Protein AF-A0A6A8LPA7-F1 (afdb_monomer)

Solvent-accessible surface area (backbone atoms only — not comparable to full-atom values): 32230 Å² total; per-residue (Å²): 80,95,86,76,49,40,46,76,46,79,46,80,43,61,45,55,68,59,54,69,60,46,51,53,50,51,52,52,53,44,60,78,30,60,93,77,35,51,67,45,72,35,35,43,42,76,61,54,73,90,45,49,66,61,49,42,66,39,40,70,58,31,59,72,68,26,73,67,84,50,68,65,60,49,49,61,58,64,76,45,69,47,37,69,53,97,94,36,37,36,34,62,19,84,38,72,69,53,36,50,52,38,64,77,66,39,45,66,42,40,42,55,38,43,32,34,63,13,43,71,92,69,68,77,44,72,46,64,50,65,71,63,59,52,56,54,52,48,56,50,47,53,54,48,51,53,53,50,50,56,52,46,53,56,46,53,59,52,46,56,65,50,50,72,64,55,78,80,68,88,78,87,86,77,87,88,86,76,78,50,69,42,70,62,87,77,61,89,85,56,75,67,50,60,58,63,76,64,84,67,75,38,85,67,48,32,37,56,29,39,25,76,39,74,48,78,45,80,41,98,85,77,40,43,36,37,40,33,38,30,29,62,85,70,34,73,42,44,38,36,37,71,42,89,48,73,66,47,49,51,46,56,69,69,60,58,62,79,40,33,35,39,37,33,22,28,34,39,76,35,83,88,80,71,42,68,28,32,47,44,65,19,38,34,55,46,90,75,86,71,92,75,64,85,60,56,85,93,63,49,68,63,54,77,78,36,62,25,46,68,16,77,96,75,36,81,53,52,50,49,58,53,44,49,52,36,39,77,49,57,22,64,36,40,31,41,26,18,64,74,45,67,82,53,52,69,55,35,51,54,34,19,66,76,53,73,26,45,72,41,89,51,60,38,72,88,82,81,84,73,55,68,70,26,46,40,60,73,43,97,41,55,59,78,82,43,42,35,31,17,37,33,64,40,49,66,58,92,42,46,91,84,38,44,63,37,32,46,14,28,29,30,32,46,83,84,38,81,77,47,78,45,78,46,45,18,32,70,86,64,86,70,53,73,65,35,28,71,73,52,70,55,50,61,81,65,19,60,87,40,47,46,60,66,58,52,51,53,52,48,54,63,70,45,59,96,25,36,38,34,23,76,56,24,68,58,49,50,46,36,51,34,45,50,26,52,78,66,76,39,81,56,86,73,58,30,33,36,26,48,40,50,43,46,47,70,78,42,70,90,56,95,63,74,50,69,73,50,47,26,59,75,72,73,48,80,84,70,71,92,74,47,44,51,47,53,10,44,44,49,44,55,48,48,50,56,48,50,56,60,35,45,77,72,70,39,54,34,48,55,44,51,53,77,59,51,46,76,82,82,118

pLDDT: mean 88.4, std 12.38, range [34.03, 98.62]

Organism: NCBI:txid1624

Structure (mmCIF, N/CA/C/O backbone):
data_AF-A0A6A8LPA7-F1
#
_entry.id   AF-A0A6A8LPA7-F1
#
loop_
_atom_site.group_PDB
_atom_site.id
_atom_site.type_symbol
_atom_site.label_atom_id
_atom_site.label_alt_id
_atom_site.label_comp_id
_atom_site.label_asym_id
_atom_site.label_entity_id
_atom_site.label_seq_id
_atom_site.pdbx_PDB_ins_code
_atom_site.Cartn_x
_atom_site.Cartn_y
_atom_site.Cartn_z
_atom_site.occupancy
_atom_site.B_iso_or_equiv
_atom_site.auth_seq_id
_atom_site.auth_comp_id
_atom_site.auth_asym_id
_atom_site.auth_atom_id
_atom_site.pdbx_PDB_model_num
ATOM 1 N N . HIS A 1 1 ? 46.302 -21.000 41.593 1.00 52.38 1 HIS A N 1
ATOM 2 C CA . HIS A 1 1 ? 46.732 -20.183 40.433 1.00 52.38 1 HIS A CA 1
ATOM 3 C C . HIS A 1 1 ? 47.490 -18.945 40.913 1.00 52.38 1 HIS A C 1
ATOM 5 O O . HIS A 1 1 ? 47.022 -18.303 41.848 1.00 52.38 1 HIS A O 1
ATOM 11 N N . VAL A 1 2 ? 48.657 -18.638 40.321 1.00 56.81 2 VAL A N 1
ATOM 12 C CA . VAL A 1 2 ? 49.569 -17.555 40.770 1.00 56.81 2 VAL A CA 1
ATOM 13 C C . VAL A 1 2 ? 48.945 -16.159 40.613 1.00 56.81 2 VAL A C 1
ATOM 15 O O . VAL A 1 2 ? 49.186 -15.298 41.451 1.00 56.81 2 VAL A O 1
ATOM 18 N N . GLU A 1 3 ? 48.064 -15.959 39.628 1.00 59.47 3 GLU A N 1
ATOM 19 C CA . GLU A 1 3 ? 47.365 -14.679 39.420 1.00 59.47 3 GLU A CA 1
ATOM 20 C C . GLU A 1 3 ? 46.072 -14.529 40.241 1.00 59.47 3 GLU A C 1
ATOM 22 O O . GLU A 1 3 ? 45.816 -13.456 40.776 1.00 59.47 3 GLU A O 1
ATOM 27 N N . SER A 1 4 ? 45.262 -15.585 40.407 1.00 65.06 4 SER A N 1
ATOM 28 C CA . SER A 1 4 ? 43.952 -15.466 41.078 1.00 65.06 4 SER A CA 1
ATOM 29 C C . SER A 1 4 ? 43.972 -15.698 42.595 1.00 65.06 4 SER A C 1
ATOM 31 O O . SER A 1 4 ? 42.959 -15.472 43.251 1.00 65.06 4 SER A O 1
ATOM 33 N N . LYS A 1 5 ? 45.095 -16.163 43.170 1.00 71.38 5 LYS A N 1
ATOM 34 C CA . LYS A 1 5 ? 45.229 -16.544 44.597 1.00 71.38 5 LYS A CA 1
ATOM 35 C C . LYS A 1 5 ? 44.134 -17.508 45.104 1.00 71.38 5 LYS A C 1
ATOM 37 O O . LYS A 1 5 ? 43.821 -17.522 46.294 1.00 71.38 5 LYS A O 1
ATOM 42 N N . VAL A 1 6 ? 43.581 -18.333 44.206 1.00 81.12 6 VAL A N 1
ATOM 43 C CA . VAL A 1 6 ? 42.638 -19.413 44.539 1.00 81.12 6 VAL A CA 1
ATOM 44 C C . VAL A 1 6 ? 43.307 -20.778 44.379 1.00 81.12 6 VAL A C 1
ATOM 46 O O . VAL A 1 6 ? 44.028 -21.017 43.397 1.00 81.12 6 VAL A O 1
ATOM 49 N N . TRP A 1 7 ? 43.088 -21.664 45.349 1.00 87.25 7 TRP A N 1
ATOM 50 C CA . TRP A 1 7 ? 43.444 -23.083 45.292 1.00 87.25 7 TRP A CA 1
ATOM 51 C C . TRP A 1 7 ? 42.178 -23.917 45.101 1.00 87.25 7 TRP A C 1
ATOM 53 O O . TRP A 1 7 ? 41.272 -23.857 45.925 1.00 87.25 7 TRP A O 1
ATOM 63 N N . ASN A 1 8 ? 42.134 -24.698 44.021 1.00 86.62 8 ASN A N 1
ATOM 64 C CA . ASN A 1 8 ? 41.003 -25.563 43.692 1.00 86.62 8 ASN A CA 1
ATOM 65 C C . ASN A 1 8 ? 41.344 -27.006 44.071 1.00 86.62 8 ASN A C 1
ATOM 67 O O . ASN A 1 8 ? 42.278 -27.589 43.517 1.00 86.62 8 ASN A O 1
ATOM 71 N N . PHE A 1 9 ? 40.594 -27.583 45.002 1.00 89.88 9 PHE A N 1
ATOM 72 C CA . PHE A 1 9 ? 40.745 -28.973 45.417 1.00 89.88 9 PHE A CA 1
ATOM 73 C C . PHE A 1 9 ? 39.790 -29.842 44.614 1.00 89.88 9 PHE A C 1
ATOM 75 O O . PHE A 1 9 ? 38.577 -29.675 44.702 1.00 89.88 9 PHE A O 1
ATOM 82 N N . HIS A 1 10 ? 40.343 -30.787 43.861 1.00 91.75 10 HIS A N 1
ATOM 83 C CA . HIS A 1 10 ? 39.577 -31.791 43.135 1.00 91.75 10 HIS A CA 1
ATOM 84 C C . HIS A 1 10 ? 39.658 -33.110 43.896 1.00 91.75 10 HIS A C 1
ATOM 86 O O . HIS A 1 10 ? 40.739 -33.684 44.024 1.00 91.75 10 HIS A O 1
ATOM 92 N N . LEU A 1 11 ? 38.530 -33.575 44.430 1.00 91.50 11 LEU A N 1
ATOM 93 C CA . LEU A 1 11 ? 38.466 -34.799 45.228 1.00 91.50 11 LEU A CA 1
ATOM 94 C C . LEU A 1 11 ? 37.533 -35.798 44.564 1.00 91.50 11 LEU A C 1
ATOM 96 O O . LEU A 1 11 ? 36.446 -35.433 44.124 1.00 91.50 11 LEU A O 1
ATOM 100 N N . GLN A 1 12 ? 37.944 -37.061 44.527 1.00 92.62 12 GLN A N 1
ATOM 101 C CA . GLN A 1 12 ? 37.118 -38.144 44.013 1.00 92.62 12 GLN A CA 1
ATOM 102 C C . GLN A 1 12 ? 36.563 -38.977 45.170 1.00 92.62 12 GLN A C 1
ATOM 104 O O . GLN A 1 12 ? 37.321 -39.461 46.008 1.00 92.62 12 GLN A O 1
ATOM 109 N N . ILE A 1 13 ? 35.248 -39.150 45.196 1.00 92.38 13 ILE A N 1
ATOM 110 C CA . ILE A 1 13 ? 34.483 -39.855 46.229 1.00 92.38 13 ILE A CA 1
ATOM 111 C C . ILE A 1 13 ? 33.539 -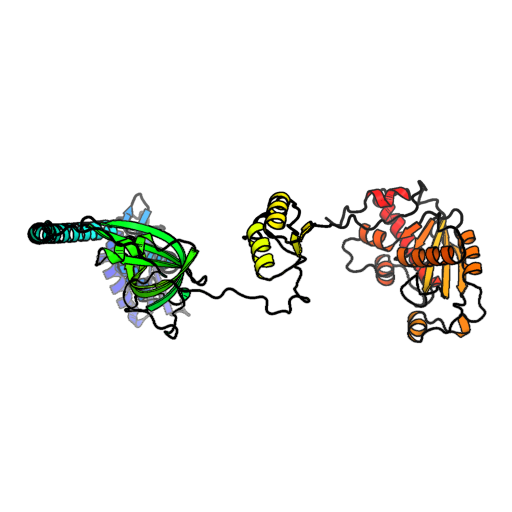40.876 45.579 1.00 92.38 13 ILE A C 1
ATOM 113 O O . ILE A 1 13 ? 33.325 -40.858 44.367 1.00 92.38 13 ILE A O 1
ATOM 117 N N . GLU A 1 14 ? 33.006 -41.814 46.360 1.00 89.69 14 GLU A N 1
ATOM 118 C CA . GLU A 1 14 ? 32.197 -42.910 45.806 1.00 89.69 14 GLU A CA 1
ATOM 119 C C . GLU A 1 14 ? 30.763 -42.461 45.458 1.00 89.69 14 GLU A C 1
ATOM 121 O O . GLU A 1 14 ? 30.317 -42.665 44.330 1.00 89.69 14 GLU A O 1
ATOM 126 N N . ASP A 1 15 ? 30.090 -41.765 46.379 1.00 89.81 15 ASP A N 1
ATOM 127 C CA . ASP A 1 15 ? 28.733 -41.208 46.243 1.00 89.81 15 ASP A CA 1
ATOM 128 C C . ASP A 1 15 ? 28.694 -39.782 46.833 1.00 89.81 15 ASP A C 1
ATOM 130 O O . ASP A 1 15 ? 29.635 -39.351 47.503 1.00 89.81 15 ASP A O 1
ATOM 134 N N . ILE A 1 16 ? 27.617 -39.040 46.571 1.00 92.31 16 ILE A N 1
ATOM 135 C CA . ILE A 1 16 ? 27.336 -37.710 47.121 1.00 92.31 16 ILE A CA 1
ATOM 136 C C . ILE A 1 16 ? 27.367 -37.790 48.655 1.00 92.31 16 ILE A C 1
ATOM 138 O O . ILE A 1 16 ? 26.616 -38.569 49.250 1.00 92.31 16 ILE A O 1
ATOM 142 N N . LEU A 1 17 ? 28.224 -36.979 49.286 1.00 91.75 17 LEU A N 1
ATOM 143 C CA . LEU A 1 17 ? 28.367 -36.941 50.744 1.00 91.75 17 LEU A CA 1
ATOM 144 C C . LEU A 1 17 ? 27.050 -36.517 51.421 1.00 91.75 17 LEU A C 1
ATOM 146 O O . LEU A 1 17 ? 26.307 -35.712 50.861 1.00 91.75 17 LEU A O 1
ATOM 150 N N . PRO A 1 18 ? 26.763 -36.990 52.646 1.00 92.94 18 PRO A N 1
ATOM 151 C CA . PRO A 1 18 ? 25.762 -36.352 53.494 1.00 92.94 18 PRO A CA 1
ATOM 152 C C . PRO A 1 18 ? 26.107 -34.872 53.699 1.00 92.94 18 PRO A C 1
ATOM 154 O O . PRO A 1 18 ? 27.283 -34.528 53.879 1.00 92.94 18 PRO A O 1
ATOM 157 N N . TYR A 1 19 ? 25.097 -34.001 53.681 1.00 93.69 19 TYR A N 1
ATOM 158 C CA . TYR A 1 19 ? 25.312 -32.554 53.692 1.00 93.69 19 TYR A CA 1
ATOM 159 C C . TYR A 1 19 ? 26.109 -32.089 54.914 1.00 93.69 19 TYR A C 1
ATOM 161 O O . TYR A 1 19 ? 27.005 -31.262 54.773 1.00 93.69 19 TYR A O 1
ATOM 169 N N . GLU A 1 20 ? 25.859 -32.650 56.097 1.00 91.81 20 GLU A N 1
ATOM 170 C CA . GLU A 1 20 ? 26.575 -32.293 57.325 1.00 91.81 20 GLU A CA 1
ATOM 171 C C . GLU A 1 20 ? 28.067 -32.611 57.218 1.00 91.81 20 GLU A C 1
ATOM 173 O O . GLU A 1 20 ? 28.905 -31.803 57.620 1.00 91.81 20 GLU A O 1
ATOM 178 N N . VAL A 1 21 ? 28.403 -33.763 56.630 1.00 93.25 21 VAL A N 1
ATOM 179 C CA . VAL A 1 21 ? 29.790 -34.204 56.426 1.00 93.25 21 VAL A CA 1
ATOM 180 C C . VAL A 1 21 ? 30.484 -33.291 55.422 1.00 93.25 21 VAL A C 1
ATOM 182 O O . VAL A 1 21 ? 31.592 -32.819 55.674 1.00 93.25 21 VAL A O 1
ATOM 185 N N . PHE A 1 22 ? 29.821 -32.996 54.303 1.00 94.19 22 PHE A N 1
ATOM 186 C CA . PHE A 1 22 ? 30.331 -32.051 53.317 1.00 94.19 22 PHE A CA 1
ATOM 187 C C . PHE A 1 22 ? 30.522 -30.655 53.900 1.00 94.19 22 PHE A C 1
ATOM 189 O O . PHE A 1 22 ? 31.566 -30.048 53.690 1.00 94.19 22 PHE A O 1
ATOM 196 N N . TYR A 1 23 ? 29.535 -30.141 54.629 1.00 92.50 23 TYR A N 1
ATOM 197 C CA . TYR A 1 23 ? 29.567 -28.790 55.165 1.00 92.50 23 TYR A CA 1
ATOM 198 C C . TYR A 1 23 ? 30.670 -28.641 56.214 1.00 92.50 23 TYR A C 1
ATOM 200 O O . TYR A 1 23 ? 31.432 -27.677 56.160 1.00 92.50 23 TYR A O 1
ATOM 208 N N . GLN A 1 24 ? 30.824 -29.626 57.106 1.00 93.25 24 GLN A N 1
ATOM 209 C CA . GLN A 1 24 ? 31.943 -29.672 58.047 1.00 93.25 24 GLN A CA 1
ATOM 210 C C . GLN A 1 24 ? 33.286 -29.736 57.317 1.00 93.25 24 GLN A C 1
ATOM 212 O O . GLN A 1 24 ? 34.183 -28.953 57.628 1.00 93.25 24 GLN A O 1
ATOM 217 N N . PHE A 1 25 ? 33.423 -30.614 56.319 1.00 92.94 25 PHE A N 1
ATOM 218 C CA . PHE A 1 25 ? 34.640 -30.712 55.516 1.00 92.94 25 PHE A CA 1
ATOM 219 C C . PHE A 1 25 ? 34.967 -29.389 54.815 1.00 92.94 25 PHE A C 1
ATOM 221 O O . PHE A 1 25 ? 36.088 -28.895 54.914 1.00 92.94 25 PHE A O 1
ATOM 228 N N . TYR A 1 26 ? 33.978 -28.779 54.162 1.00 91.56 26 TYR A N 1
ATOM 229 C CA . TYR A 1 26 ? 34.102 -27.499 53.476 1.00 91.56 26 TYR A CA 1
ATOM 230 C C . TYR A 1 26 ? 34.529 -26.388 54.437 1.00 91.56 26 TYR A C 1
ATOM 232 O O . TYR A 1 26 ? 35.473 -25.661 54.144 1.00 91.56 26 TYR A O 1
ATOM 240 N N . GLN A 1 27 ? 33.899 -26.275 55.609 1.00 91.94 27 GLN A N 1
ATOM 241 C CA . GLN A 1 27 ? 34.275 -25.279 56.614 1.00 91.94 27 GLN A CA 1
ATOM 242 C C . GLN A 1 27 ? 35.703 -25.478 57.129 1.00 91.94 27 GLN A C 1
ATOM 244 O O . GLN A 1 27 ? 36.460 -24.511 57.199 1.00 91.94 27 GLN A O 1
ATOM 249 N N . GLN A 1 28 ? 36.088 -26.712 57.464 1.00 93.25 28 GLN A N 1
ATOM 250 C CA . GLN A 1 28 ? 37.442 -27.010 57.940 1.00 93.25 28 GLN A CA 1
ATOM 251 C C . GLN A 1 28 ? 38.491 -26.743 56.858 1.00 93.25 28 GLN A C 1
ATOM 253 O O . GLN A 1 28 ? 39.545 -26.182 57.152 1.00 93.25 28 GLN A O 1
ATOM 258 N N . LEU A 1 29 ? 38.181 -27.061 55.600 1.00 90.19 29 LEU A N 1
ATOM 259 C CA . LEU A 1 29 ? 39.037 -26.758 54.458 1.00 90.19 29 LEU A CA 1
ATOM 260 C C . LEU A 1 29 ? 39.211 -25.241 54.277 1.00 90.19 29 LEU A C 1
ATOM 262 O O . LEU A 1 29 ? 40.332 -24.769 54.124 1.00 90.19 29 LEU A O 1
ATOM 266 N N . GLN A 1 30 ? 38.132 -24.458 54.353 1.00 89.44 30 GLN A N 1
ATOM 267 C CA . GLN A 1 30 ? 38.221 -22.994 54.282 1.00 89.44 30 GLN A CA 1
ATOM 268 C C . GLN A 1 30 ? 39.049 -22.416 55.439 1.00 89.44 30 GLN A C 1
ATOM 270 O O . GLN A 1 30 ? 39.872 -21.530 55.222 1.00 89.44 30 GLN A O 1
ATOM 275 N N . LEU A 1 31 ? 38.861 -22.920 56.664 1.00 90.06 31 LEU A N 1
ATOM 276 C CA . LEU A 1 31 ? 39.586 -22.454 57.849 1.00 90.06 31 LEU A CA 1
ATOM 277 C C . LEU A 1 31 ? 41.080 -22.782 57.787 1.00 90.06 31 LEU A C 1
ATOM 279 O O . LEU A 1 31 ? 41.895 -21.907 58.064 1.00 90.06 31 LEU A O 1
ATOM 283 N N . ALA A 1 32 ? 41.440 -24.004 57.388 1.00 91.06 32 ALA A N 1
ATOM 284 C CA . ALA A 1 32 ? 42.829 -24.460 57.336 1.00 91.06 32 ALA A CA 1
ATOM 285 C C . ALA A 1 32 ? 43.701 -23.636 56.375 1.00 91.06 32 ALA A C 1
ATOM 287 O O . ALA A 1 32 ? 44.902 -23.495 56.595 1.00 91.06 32 ALA A O 1
ATOM 288 N N . PHE A 1 33 ? 43.101 -23.078 55.321 1.00 87.19 33 PHE A N 1
ATOM 289 C CA . PHE A 1 33 ? 43.812 -22.335 54.281 1.00 87.19 33 PHE A CA 1
ATOM 290 C C . PHE A 1 33 ? 43.509 -20.831 54.274 1.00 87.19 33 PHE A C 1
ATOM 292 O O . PHE A 1 33 ? 44.057 -20.120 53.432 1.00 87.19 33 PHE A O 1
ATOM 299 N N . LYS A 1 34 ? 42.697 -20.327 55.217 1.00 85.69 34 LYS A N 1
ATOM 300 C CA . LYS A 1 34 ? 42.236 -18.928 55.276 1.00 85.69 34 LYS A CA 1
ATOM 301 C C . LYS A 1 34 ? 43.373 -17.904 55.182 1.00 85.69 34 LYS A C 1
ATOM 303 O O . LYS A 1 34 ? 43.222 -16.896 54.496 1.00 85.69 34 LYS A O 1
ATOM 308 N N . ASP A 1 35 ? 44.497 -18.178 55.842 1.00 85.25 35 ASP A N 1
ATOM 309 C CA . ASP A 1 35 ? 45.660 -17.280 55.892 1.00 85.25 35 ASP A CA 1
ATOM 310 C C . ASP A 1 35 ? 46.637 -17.484 54.715 1.00 85.25 35 ASP A C 1
ATOM 312 O O . ASP A 1 35 ? 47.615 -16.749 54.579 1.00 85.25 35 ASP A O 1
ATOM 316 N N . ILE A 1 36 ? 46.382 -18.477 53.854 1.00 83.38 36 ILE A N 1
ATOM 317 C CA . ILE A 1 36 ? 47.263 -18.890 52.752 1.00 83.38 36 ILE A CA 1
ATOM 318 C C . ILE A 1 36 ? 46.670 -18.476 51.402 1.00 83.38 36 ILE A C 1
ATOM 320 O O . ILE A 1 36 ? 47.322 -17.796 50.609 1.00 83.38 36 ILE A O 1
ATOM 324 N N . ALA A 1 37 ? 45.441 -18.905 51.113 1.00 83.69 37 ALA A N 1
ATOM 325 C CA . ALA A 1 37 ? 44.774 -18.672 49.837 1.00 83.69 37 ALA A CA 1
ATOM 326 C C . ALA A 1 37 ? 43.261 -18.853 49.976 1.00 83.69 37 ALA A C 1
ATOM 328 O O . ALA A 1 37 ? 42.781 -19.597 50.829 1.00 83.69 37 ALA A O 1
ATOM 329 N N . LYS A 1 38 ? 42.490 -18.236 49.074 1.00 83.31 38 LYS A N 1
ATOM 330 C CA . LYS A 1 38 ? 41.075 -18.589 48.945 1.00 83.31 38 LYS A CA 1
ATOM 331 C C . LYS A 1 38 ? 40.993 -20.022 48.426 1.00 83.31 38 LYS A C 1
ATOM 333 O O . LYS A 1 38 ? 41.668 -20.360 47.455 1.00 83.31 38 LYS A O 1
ATOM 338 N N . VAL A 1 39 ? 40.170 -20.854 49.048 1.00 87.44 39 VAL A N 1
ATOM 339 C CA . VAL A 1 39 ? 40.006 -22.242 48.623 1.00 87.44 39 VAL A CA 1
ATOM 340 C C . VAL A 1 39 ? 38.669 -22.432 47.934 1.00 87.44 39 VAL A C 1
ATOM 342 O O . VAL A 1 39 ? 37.664 -21.836 48.314 1.00 87.44 39 VAL A O 1
ATOM 345 N N . ASP A 1 40 ? 38.668 -23.268 46.911 1.00 85.69 40 ASP A N 1
ATOM 346 C CA . ASP A 1 40 ? 37.477 -23.762 46.251 1.00 85.69 40 ASP A CA 1
ATOM 347 C C . ASP A 1 40 ? 37.561 -25.284 46.121 1.00 85.69 40 ASP A C 1
ATOM 349 O O . ASP A 1 40 ? 38.649 -25.863 46.114 1.00 85.69 40 ASP A O 1
ATOM 353 N N . ILE A 1 41 ? 36.415 -25.945 46.039 1.00 89.69 41 ILE A N 1
ATOM 354 C CA . ILE A 1 41 ? 36.330 -27.404 46.022 1.00 89.69 41 ILE A CA 1
ATOM 355 C C . ILE A 1 41 ? 35.482 -27.873 44.849 1.00 89.69 41 ILE A C 1
ATOM 357 O O . ILE A 1 41 ? 34.431 -27.309 44.560 1.00 89.69 41 ILE A O 1
ATOM 361 N N . THR A 1 42 ? 35.940 -28.929 44.188 1.00 91.69 42 THR A N 1
ATOM 362 C CA . THR A 1 42 ? 35.170 -29.700 43.218 1.00 91.69 42 THR A CA 1
ATOM 363 C C . THR A 1 42 ? 35.204 -31.169 43.626 1.00 91.69 42 THR A C 1
ATOM 365 O O . THR A 1 42 ? 36.275 -31.758 43.782 1.00 91.69 42 THR A O 1
ATOM 368 N N . LEU A 1 43 ? 34.031 -31.761 43.825 1.00 92.62 43 LEU A N 1
ATOM 369 C CA . LEU A 1 43 ? 33.869 -33.174 44.145 1.00 92.62 43 LEU A CA 1
ATOM 370 C C . LEU A 1 43 ? 33.457 -33.938 42.886 1.00 92.62 43 LEU A C 1
ATOM 372 O O . LEU A 1 43 ? 32.533 -33.543 42.182 1.00 92.62 43 LEU A O 1
ATOM 376 N N . HIS A 1 44 ? 34.119 -35.060 42.630 1.00 91.56 44 HIS A N 1
ATOM 377 C CA . HIS A 1 44 ? 33.797 -35.994 41.560 1.00 91.56 44 HIS A CA 1
ATOM 378 C C . HIS A 1 44 ? 33.304 -37.302 42.181 1.00 91.56 44 HIS A C 1
ATOM 380 O O . HIS A 1 44 ? 34.017 -37.924 42.965 1.00 91.56 44 HIS A O 1
ATOM 386 N N . THR A 1 45 ? 32.089 -37.724 41.849 1.00 91.81 45 THR A N 1
ATOM 387 C CA . THR A 1 45 ? 31.494 -38.981 42.324 1.00 91.81 45 THR A CA 1
ATOM 388 C C . THR A 1 45 ? 31.625 -40.073 41.268 1.00 91.81 45 THR A C 1
ATOM 390 O O . THR A 1 45 ? 31.551 -39.791 40.072 1.00 91.81 45 THR A O 1
ATOM 393 N N . LYS A 1 46 ? 31.819 -41.327 41.691 1.00 86.50 46 LYS A N 1
ATOM 394 C CA . LYS A 1 46 ? 31.839 -42.470 40.762 1.00 86.50 46 LYS A CA 1
ATOM 395 C C . LYS A 1 46 ? 30.442 -43.000 40.464 1.00 86.50 46 LYS A C 1
ATOM 397 O O . LYS A 1 46 ? 30.115 -43.217 39.305 1.00 86.50 46 LYS A O 1
ATOM 402 N N . ASN A 1 47 ? 29.636 -43.192 41.507 1.00 86.19 47 ASN A N 1
ATOM 403 C CA . ASN A 1 47 ? 28.309 -43.798 41.426 1.00 86.19 47 ASN A CA 1
ATOM 404 C C . ASN A 1 47 ? 27.286 -42.945 42.197 1.00 86.19 47 ASN A C 1
ATOM 406 O O . ASN A 1 47 ? 26.757 -43.396 43.214 1.00 86.19 47 ASN A O 1
ATOM 410 N N . PRO A 1 48 ? 27.029 -41.690 41.777 1.00 87.06 48 PRO A N 1
ATOM 411 C CA . PRO A 1 48 ? 26.161 -40.806 42.538 1.00 87.06 48 PRO A CA 1
ATOM 412 C C . PRO A 1 48 ? 24.697 -41.253 42.494 1.00 87.06 48 PRO A C 1
ATOM 414 O O . PRO A 1 48 ? 24.114 -41.400 41.419 1.00 87.06 48 PRO A O 1
ATOM 417 N N . ILE A 1 49 ? 24.075 -41.372 43.666 1.00 87.00 49 ILE A N 1
ATOM 418 C CA . ILE A 1 49 ? 22.636 -41.625 43.801 1.00 87.00 49 ILE A CA 1
ATOM 419 C C . ILE A 1 49 ? 21.950 -40.332 44.237 1.00 87.00 49 ILE A C 1
ATOM 421 O O . ILE A 1 49 ? 22.130 -39.883 45.375 1.00 87.00 49 ILE A O 1
ATOM 425 N N . ILE A 1 50 ? 21.142 -39.748 43.348 1.00 89.56 50 ILE A N 1
ATOM 426 C CA . ILE A 1 50 ? 20.315 -38.576 43.658 1.00 89.56 50 ILE A CA 1
ATOM 427 C C . ILE A 1 50 ? 19.056 -39.023 44.407 1.00 89.56 50 ILE A C 1
ATOM 429 O O . ILE A 1 50 ? 18.339 -39.915 43.961 1.00 89.56 50 ILE A O 1
ATOM 433 N N . THR A 1 51 ? 18.759 -38.365 45.526 1.00 89.31 51 THR A N 1
ATOM 434 C CA . THR A 1 51 ? 17.508 -38.534 46.277 1.00 89.31 51 THR A CA 1
ATOM 435 C C . THR A 1 51 ? 16.917 -37.167 46.624 1.00 89.31 51 THR A C 1
ATOM 437 O O . THR A 1 51 ? 17.648 -36.177 46.695 1.00 89.31 51 THR A O 1
ATOM 440 N N . ASN A 1 52 ? 15.606 -37.106 46.889 1.00 89.31 52 ASN A N 1
ATOM 441 C CA . ASN A 1 52 ? 14.933 -35.877 47.344 1.00 89.31 52 ASN A CA 1
ATOM 442 C C . ASN A 1 52 ? 15.570 -35.297 48.605 1.00 89.31 52 ASN A C 1
ATOM 444 O O . ASN A 1 52 ? 15.721 -34.085 48.718 1.00 89.31 52 ASN A O 1
ATOM 448 N N . GLN A 1 53 ? 15.992 -36.174 49.518 1.00 88.62 53 GLN A N 1
ATOM 449 C CA . GLN A 1 53 ? 16.696 -35.788 50.732 1.00 88.62 53 GLN A CA 1
ATOM 450 C C . GLN A 1 53 ? 18.015 -35.075 50.400 1.00 88.62 53 GLN A C 1
ATOM 452 O O . GLN A 1 53 ? 18.191 -33.923 50.773 1.00 88.62 53 GLN A O 1
ATOM 457 N N . LYS A 1 54 ? 18.890 -35.689 49.589 1.00 90.56 54 LYS A N 1
ATOM 458 C CA . LYS A 1 54 ? 20.172 -35.076 49.198 1.00 90.56 54 LYS A CA 1
ATOM 459 C C . LYS A 1 54 ? 19.987 -33.762 48.427 1.00 90.56 54 LYS A C 1
ATOM 461 O O . LYS A 1 54 ? 20.727 -32.812 48.666 1.00 90.56 54 LYS A O 1
ATOM 466 N N . LEU A 1 55 ? 19.015 -33.690 47.512 1.00 91.06 55 LEU A N 1
ATOM 467 C CA . LEU A 1 55 ? 18.696 -32.452 46.788 1.00 91.06 55 LEU A CA 1
ATOM 468 C C . LEU A 1 55 ? 18.285 -31.336 47.755 1.00 91.06 55 LEU A C 1
ATOM 470 O O . LEU A 1 55 ? 18.817 -30.229 47.662 1.00 91.06 55 LEU A O 1
ATOM 474 N N . GLY A 1 56 ? 17.385 -31.641 48.692 1.00 90.50 56 GLY A N 1
ATOM 475 C CA . GLY A 1 56 ? 16.867 -30.680 49.659 1.00 90.50 56 GLY A CA 1
ATOM 476 C C . GLY A 1 56 ? 17.893 -30.223 50.693 1.00 90.50 56 GLY A C 1
ATOM 477 O O . GLY A 1 56 ? 17.999 -29.021 50.942 1.00 90.50 56 GLY A O 1
ATOM 478 N N . ASP A 1 57 ? 18.691 -31.145 51.234 1.00 92.62 57 ASP A N 1
ATOM 479 C CA . ASP A 1 57 ? 19.698 -30.852 52.262 1.00 92.62 57 ASP A CA 1
ATOM 480 C C . ASP A 1 57 ? 20.752 -29.858 51.747 1.00 92.62 57 ASP A C 1
ATOM 482 O O . ASP A 1 57 ? 21.133 -28.911 52.438 1.00 92.62 57 ASP A O 1
ATOM 486 N N . TYR A 1 58 ? 21.163 -30.011 50.484 1.00 93.31 58 TYR A N 1
ATOM 487 C CA . TYR A 1 58 ? 22.126 -29.122 49.837 1.00 93.31 58 TYR A CA 1
ATOM 488 C C . TYR A 1 58 ? 21.525 -27.821 49.298 1.00 93.31 58 TYR A C 1
ATOM 490 O O . TYR A 1 58 ? 22.274 -26.884 49.016 1.00 93.31 58 TYR A O 1
ATOM 498 N N . TRP A 1 59 ? 20.200 -27.720 49.154 1.00 93.75 59 TRP A N 1
ATOM 499 C CA . TRP A 1 59 ? 19.563 -26.653 48.377 1.00 93.75 59 TRP A CA 1
ATOM 500 C C . TRP A 1 59 ? 19.919 -25.248 48.858 1.00 93.75 59 TRP A C 1
ATOM 502 O O . TRP A 1 59 ? 20.358 -24.406 48.076 1.00 93.75 59 TRP A O 1
ATOM 512 N N . LYS A 1 60 ? 19.801 -24.995 50.167 1.00 90.69 60 LYS A N 1
ATOM 513 C CA . LYS A 1 60 ? 20.115 -23.677 50.745 1.00 90.69 60 LYS A CA 1
ATOM 514 C C . LYS A 1 60 ? 21.563 -23.274 50.481 1.00 90.69 60 LYS A C 1
ATOM 516 O O . LYS A 1 60 ? 21.835 -22.111 50.179 1.00 90.69 60 LYS A O 1
ATOM 521 N N . TRP A 1 61 ? 22.479 -24.234 50.591 1.00 91.88 61 TRP A N 1
ATOM 522 C CA . TRP A 1 61 ? 23.894 -24.013 50.331 1.00 91.88 61 TRP A CA 1
ATOM 523 C C . TRP A 1 61 ? 24.148 -23.762 48.844 1.00 91.88 61 TRP A C 1
ATOM 525 O O . TRP A 1 61 ? 24.871 -22.828 48.509 1.00 91.88 61 TRP A O 1
ATOM 535 N N . VAL A 1 62 ? 23.513 -24.531 47.957 1.00 93.19 62 VAL A N 1
ATOM 536 C CA . VAL A 1 62 ? 23.632 -24.368 46.504 1.00 93.19 62 VAL A CA 1
ATOM 537 C C . VAL A 1 62 ? 23.127 -22.999 46.063 1.00 93.19 62 VAL A C 1
ATOM 539 O O . VAL A 1 62 ? 23.858 -22.286 45.385 1.00 93.19 62 VAL A O 1
ATOM 542 N N . VAL A 1 63 ? 21.941 -22.573 46.508 1.00 91.50 63 VAL A N 1
ATOM 543 C CA . VAL A 1 63 ? 21.407 -21.244 46.168 1.00 91.50 63 VAL A CA 1
ATOM 544 C C . VAL A 1 63 ? 22.363 -20.140 46.622 1.00 91.50 63 VAL A C 1
ATOM 546 O O . VAL A 1 63 ? 22.654 -19.231 45.847 1.00 91.50 63 VAL A O 1
ATOM 549 N N . PHE A 1 64 ? 22.908 -20.237 47.839 1.00 89.06 64 PHE A N 1
ATOM 550 C CA . PHE A 1 64 ? 23.839 -19.241 48.377 1.00 89.06 64 PHE A CA 1
ATOM 551 C C . PHE A 1 64 ? 25.189 -19.199 47.639 1.00 89.06 64 PHE A C 1
ATOM 553 O O . PHE A 1 64 ? 25.749 -18.122 47.453 1.00 89.06 64 PHE A O 1
ATOM 560 N N . ASN A 1 65 ? 25.709 -20.349 47.204 1.00 89.50 65 ASN A N 1
ATOM 561 C CA . ASN A 1 65 ? 27.029 -20.458 46.567 1.00 89.50 65 ASN A CA 1
ATOM 562 C C . ASN A 1 65 ? 26.970 -20.509 45.029 1.00 89.50 65 ASN A C 1
ATOM 564 O O . ASN A 1 65 ? 28.001 -20.704 44.390 1.00 89.50 65 ASN A O 1
ATOM 568 N N . SER A 1 66 ? 25.791 -20.300 44.437 1.00 87.69 66 SER A N 1
ATOM 569 C CA . SER A 1 66 ? 25.560 -20.399 42.989 1.00 87.69 66 SER A CA 1
ATOM 570 C C . SER A 1 66 ? 26.177 -19.281 42.151 1.00 87.69 66 SER A C 1
ATOM 572 O O . SER A 1 66 ? 26.302 -19.414 40.939 1.00 87.69 66 SER A O 1
ATOM 574 N N . GLY A 1 67 ? 26.554 -18.162 42.776 1.00 84.06 67 GLY A N 1
ATOM 575 C CA . GLY A 1 67 ? 27.053 -16.980 42.069 1.00 84.06 67 GLY A CA 1
ATOM 576 C C . GLY A 1 67 ? 25.957 -16.074 41.491 1.00 84.06 67 GLY A C 1
ATOM 577 O O . GLY A 1 67 ? 26.280 -15.092 40.826 1.00 84.06 67 GLY A O 1
ATOM 578 N N . ILE A 1 68 ? 24.677 -16.351 41.772 1.00 87.88 68 ILE A N 1
ATOM 579 C CA . ILE A 1 68 ? 23.555 -15.460 41.440 1.00 87.88 68 ILE A CA 1
ATOM 580 C C . ILE A 1 68 ? 23.741 -14.119 42.172 1.00 87.88 68 ILE A C 1
ATOM 582 O O . ILE A 1 68 ? 23.744 -14.080 43.402 1.00 87.88 68 ILE A O 1
ATOM 586 N N . GLN A 1 69 ? 23.884 -13.015 41.430 1.00 80.00 69 GLN A N 1
ATOM 587 C CA . GLN A 1 69 ? 24.167 -11.687 42.003 1.00 80.00 69 GLN A CA 1
ATOM 588 C C . GLN A 1 69 ? 22.930 -10.988 42.590 1.00 80.00 69 GLN A C 1
ATOM 590 O O . GLN A 1 69 ? 23.054 -10.194 43.520 1.00 80.00 69 GLN A O 1
ATOM 595 N N . SER A 1 70 ? 21.737 -11.275 42.062 1.00 84.88 70 SER A N 1
ATOM 596 C CA . SER A 1 70 ? 20.492 -10.643 42.508 1.00 84.88 70 SER A CA 1
ATOM 597 C C . SER A 1 70 ? 19.978 -11.276 43.803 1.00 84.88 70 SER A C 1
ATOM 599 O O . SER A 1 70 ? 19.632 -12.460 43.827 1.00 84.88 70 SER A O 1
ATOM 601 N N . SER A 1 71 ? 19.878 -10.478 44.871 1.00 82.00 71 SER A N 1
ATOM 602 C CA . SER A 1 71 ? 19.293 -10.898 46.155 1.00 82.00 71 SER A CA 1
ATOM 603 C C . SER A 1 71 ? 17.840 -11.351 46.003 1.00 82.00 71 SER A C 1
ATOM 605 O O . SER A 1 71 ? 17.438 -12.333 46.622 1.00 82.00 71 SER A O 1
ATOM 607 N N . PHE A 1 72 ? 17.090 -10.696 45.116 1.00 82.12 72 PHE A N 1
ATOM 608 C CA . PHE A 1 72 ? 15.713 -11.048 44.784 1.00 82.12 72 PHE A CA 1
ATOM 609 C C . PHE A 1 72 ? 15.609 -12.440 44.139 1.00 82.12 72 PHE A C 1
ATOM 611 O O . PHE A 1 72 ? 14.797 -13.257 44.561 1.00 82.12 72 PHE A O 1
ATOM 618 N N . ILE A 1 73 ? 16.477 -12.769 43.175 1.00 83.62 73 ILE A N 1
ATOM 619 C CA . ILE A 1 73 ? 16.469 -14.094 42.524 1.00 83.62 73 ILE A CA 1
ATOM 620 C C . ILE A 1 73 ? 16.902 -15.200 43.496 1.00 83.62 73 ILE A C 1
ATOM 622 O O . ILE A 1 73 ? 16.363 -16.310 43.456 1.00 83.62 73 ILE A O 1
ATOM 626 N N . GLN A 1 74 ? 17.834 -14.907 44.411 1.00 83.25 74 GLN A N 1
ATOM 627 C CA . GLN A 1 74 ? 18.179 -15.838 45.489 1.00 83.25 74 GLN A CA 1
ATOM 628 C C . GLN A 1 74 ? 16.989 -16.098 46.420 1.00 83.25 74 GLN A C 1
ATOM 630 O O . GLN A 1 74 ? 16.796 -17.232 46.853 1.00 83.25 74 GLN A O 1
ATOM 635 N N . GLU A 1 75 ? 16.197 -15.073 46.735 1.00 83.19 75 GLU A N 1
ATOM 636 C CA . GLU A 1 75 ? 15.004 -15.205 47.572 1.00 83.19 75 GLU A CA 1
ATOM 637 C C . GLU A 1 75 ? 13.909 -16.017 46.871 1.00 83.19 75 GLU A C 1
ATOM 639 O O . GLU A 1 75 ? 13.409 -16.985 47.448 1.00 83.19 75 GLU A O 1
ATOM 644 N N . LEU A 1 76 ? 13.640 -15.734 45.592 1.00 84.31 76 LEU A N 1
ATOM 645 C CA . LEU A 1 76 ? 12.716 -16.527 44.777 1.00 84.31 76 LEU A CA 1
ATOM 646 C C . LEU A 1 76 ? 13.139 -17.998 44.697 1.00 84.31 76 LEU A C 1
ATOM 648 O O . LEU A 1 76 ? 12.305 -18.886 44.854 1.00 84.31 76 LEU A O 1
ATOM 652 N N . SER A 1 77 ? 14.437 -18.269 44.539 1.00 84.25 77 SER A N 1
ATOM 653 C CA . SER A 1 77 ? 14.970 -19.638 44.511 1.00 84.25 77 SER A CA 1
ATOM 654 C C . SER A 1 77 ? 14.847 -20.348 45.869 1.00 84.25 77 SER A C 1
ATOM 656 O O . SER A 1 77 ? 14.775 -21.568 45.923 1.00 84.25 77 SER A O 1
ATOM 658 N N . ARG A 1 78 ? 14.794 -19.622 46.994 1.00 83.69 78 ARG A N 1
ATOM 659 C CA . ARG A 1 78 ? 14.628 -20.222 48.334 1.00 83.69 78 ARG A CA 1
ATOM 660 C C . ARG A 1 78 ? 13.183 -20.573 48.676 1.00 83.69 78 ARG A C 1
ATOM 662 O O . ARG A 1 78 ? 12.982 -21.356 49.603 1.00 83.69 78 ARG A O 1
ATOM 669 N N . SER A 1 79 ? 12.208 -19.999 47.968 1.00 78.56 79 SER A N 1
ATOM 670 C CA . SER A 1 79 ? 10.774 -20.176 48.249 1.00 78.56 79 SER A CA 1
ATOM 671 C C . SER A 1 79 ? 10.338 -21.647 48.213 1.00 78.56 79 SER A C 1
ATOM 673 O O . SER A 1 79 ? 9.524 -22.084 49.030 1.00 78.56 79 SER A O 1
ATOM 675 N N . LYS A 1 80 ? 10.915 -22.432 47.297 1.00 84.38 80 LYS A N 1
ATOM 676 C CA . LYS A 1 80 ? 10.625 -23.854 47.094 1.00 84.38 80 LYS A CA 1
ATOM 677 C C . LYS A 1 80 ? 11.919 -24.649 46.975 1.00 84.38 80 LYS A C 1
ATOM 679 O O . LYS A 1 80 ? 12.951 -24.131 46.562 1.00 84.38 80 LYS A O 1
ATOM 684 N N . VAL A 1 81 ? 11.853 -25.917 47.367 1.00 88.69 81 VAL A N 1
ATOM 685 C CA . VAL A 1 81 ? 12.974 -26.861 47.305 1.00 88.69 81 VAL A CA 1
ATOM 686 C C . VAL A 1 81 ? 12.774 -27.765 46.087 1.00 88.69 81 VAL A C 1
ATOM 688 O O . VAL A 1 81 ? 11.645 -28.219 45.877 1.00 88.69 81 VAL A O 1
ATOM 691 N N . PRO A 1 82 ? 13.817 -28.035 45.283 1.00 92.38 82 PRO A N 1
ATOM 692 C CA . PRO A 1 82 ? 13.698 -28.942 44.160 1.00 92.38 82 PRO A CA 1
ATOM 693 C C . PRO A 1 82 ? 13.488 -30.381 44.634 1.00 92.38 82 PRO A C 1
ATOM 695 O O . PRO A 1 82 ? 14.038 -30.805 45.652 1.00 92.38 82 PRO A O 1
ATOM 698 N N . TYR A 1 83 ? 12.728 -31.149 43.864 1.00 90.44 83 TYR A N 1
ATOM 699 C CA . TYR A 1 83 ? 12.506 -32.570 44.103 1.00 90.44 83 TYR A CA 1
ATOM 700 C C . TYR A 1 83 ? 12.667 -33.361 42.807 1.00 90.44 83 TYR A C 1
ATOM 702 O O . TYR A 1 83 ? 12.498 -32.849 41.709 1.00 90.44 83 TYR A O 1
ATOM 710 N N . LEU A 1 84 ? 13.030 -34.622 42.939 1.00 90.50 84 LEU A N 1
ATOM 711 C CA . LEU A 1 84 ? 13.134 -35.602 41.879 1.00 90.50 84 LEU A CA 1
ATOM 712 C C . LEU A 1 84 ? 11.751 -36.209 41.611 1.00 90.50 84 LEU A C 1
ATOM 714 O O . LEU A 1 84 ? 11.152 -36.811 42.504 1.00 90.50 84 LEU A O 1
ATOM 718 N N . ASP A 1 85 ? 11.286 -36.092 40.372 1.00 86.81 85 ASP A N 1
ATOM 719 C CA . ASP A 1 85 ? 10.107 -36.775 39.844 1.00 86.81 85 ASP A CA 1
ATOM 720 C C . ASP A 1 85 ? 10.448 -37.435 38.507 1.00 86.81 85 ASP A C 1
ATOM 722 O O . ASP A 1 85 ? 11.023 -36.800 37.626 1.00 86.81 85 ASP A O 1
ATOM 726 N N . ASN A 1 86 ? 10.135 -38.724 38.356 1.00 80.12 86 ASN A N 1
ATOM 727 C CA . ASN A 1 86 ? 10.392 -39.492 37.128 1.00 80.12 86 ASN A CA 1
ATOM 728 C C . ASN A 1 86 ? 11.806 -39.283 36.536 1.00 80.12 86 ASN A C 1
ATOM 730 O O . ASN A 1 86 ? 11.978 -39.130 35.325 1.00 80.12 86 ASN A O 1
ATOM 734 N N . ASN A 1 87 ? 12.827 -39.273 37.403 1.00 80.38 87 ASN A N 1
ATOM 735 C CA . ASN A 1 87 ? 14.238 -39.049 37.054 1.00 80.38 87 ASN A CA 1
ATOM 736 C C . ASN A 1 87 ? 14.568 -37.635 36.518 1.00 80.38 87 ASN A C 1
ATOM 738 O O . ASN A 1 87 ? 15.611 -37.433 35.897 1.00 80.38 87 ASN A O 1
ATOM 742 N N . ARG A 1 88 ? 13.697 -36.649 36.762 1.00 85.75 88 ARG A N 1
ATOM 743 C CA . ARG A 1 88 ? 13.895 -35.225 36.457 1.00 85.75 88 ARG A CA 1
ATOM 744 C C . ARG A 1 88 ? 13.864 -34.408 37.741 1.00 85.75 88 ARG A C 1
ATOM 746 O O . ARG A 1 88 ? 13.084 -34.703 38.640 1.00 85.75 88 ARG A O 1
ATOM 753 N N . VAL A 1 89 ? 14.702 -33.381 37.832 1.00 91.38 89 VAL A N 1
ATOM 754 C CA . VAL A 1 89 ? 14.702 -32.474 38.985 1.00 91.38 89 VAL A CA 1
ATOM 755 C C . VAL A 1 89 ? 13.721 -31.344 38.701 1.00 91.38 89 VAL A C 1
ATOM 757 O O . VAL A 1 89 ? 13.901 -30.598 37.748 1.00 91.38 89 VAL A O 1
ATOM 760 N N . ILE A 1 90 ? 12.676 -31.228 39.511 1.00 91.19 90 ILE A N 1
ATOM 761 C CA . ILE A 1 90 ? 11.598 -30.254 39.372 1.00 91.19 90 ILE A CA 1
ATOM 762 C C . ILE A 1 90 ? 11.748 -29.165 40.431 1.00 91.19 90 ILE A C 1
ATOM 764 O O . ILE A 1 90 ? 11.897 -29.468 41.613 1.00 91.19 90 ILE A O 1
ATOM 768 N N . LEU A 1 91 ? 11.651 -27.898 40.024 1.00 91.50 91 LEU A N 1
ATOM 769 C CA . LEU A 1 91 ? 11.528 -26.745 40.919 1.00 91.50 91 LEU A CA 1
ATOM 770 C C . LEU A 1 91 ? 10.192 -26.045 40.657 1.00 91.50 91 LEU A C 1
ATOM 772 O O . LEU A 1 91 ? 9.923 -25.624 39.536 1.00 91.50 91 LEU A O 1
ATOM 776 N N . LEU A 1 92 ? 9.344 -25.913 41.674 1.00 89.06 92 LEU A N 1
ATOM 777 C CA . LEU A 1 92 ? 8.055 -25.238 41.514 1.00 89.06 92 LEU A CA 1
ATOM 778 C C . LEU A 1 92 ? 8.213 -23.717 41.589 1.00 89.06 92 LEU A C 1
ATOM 780 O O . LEU A 1 92 ? 8.858 -23.203 42.501 1.00 89.06 92 LEU A O 1
ATOM 784 N N . ALA A 1 93 ? 7.587 -23.015 40.650 1.00 86.75 93 ALA A N 1
ATOM 785 C CA . ALA A 1 93 ? 7.436 -21.567 40.632 1.00 86.75 93 ALA A CA 1
ATOM 786 C C . ALA A 1 93 ? 6.009 -21.177 41.038 1.00 86.75 93 ALA A C 1
ATOM 788 O O . ALA A 1 93 ? 5.050 -21.867 40.707 1.00 86.75 93 ALA A O 1
ATOM 789 N N . GLU A 1 94 ? 5.853 -20.051 41.730 1.00 81.31 94 GLU A N 1
ATOM 790 C CA . GLU A 1 94 ? 4.540 -19.596 42.216 1.00 81.31 94 GLU A CA 1
ATOM 791 C C . GLU A 1 94 ? 3.624 -19.079 41.098 1.00 81.31 94 GLU A C 1
ATOM 793 O O . GLU A 1 94 ? 2.405 -19.130 41.217 1.00 81.31 94 GLU A O 1
ATOM 798 N N . ASN A 1 95 ? 4.202 -18.569 40.012 1.00 81.19 95 ASN A N 1
ATOM 799 C CA . ASN A 1 95 ? 3.489 -18.076 38.838 1.00 81.19 95 ASN A CA 1
ATOM 800 C C . ASN A 1 95 ? 4.415 -18.101 37.605 1.00 81.19 95 ASN A C 1
ATOM 802 O O . ASN A 1 95 ? 5.624 -18.330 37.721 1.00 81.19 95 ASN A O 1
ATOM 806 N N . GLU A 1 96 ? 3.858 -17.844 36.417 1.00 82.88 96 GLU A N 1
ATOM 807 C CA . GLU A 1 96 ? 4.615 -17.838 35.152 1.00 82.88 96 GLU A CA 1
ATOM 808 C C . GLU A 1 96 ? 5.734 -16.782 35.114 1.00 82.88 96 GLU A C 1
ATOM 810 O O . GLU A 1 96 ? 6.779 -17.000 34.500 1.00 82.88 96 GLU A O 1
ATOM 815 N N . ILE A 1 97 ? 5.571 -15.660 35.822 1.00 81.06 97 ILE A N 1
ATOM 816 C CA . ILE A 1 97 ? 6.590 -14.605 35.891 1.00 81.06 97 ILE A CA 1
ATOM 817 C C . ILE A 1 97 ? 7.822 -15.113 36.654 1.00 81.06 97 ILE A C 1
ATOM 819 O O . ILE A 1 97 ? 8.949 -15.005 36.169 1.00 81.06 97 ILE A O 1
ATOM 823 N N . VAL A 1 98 ? 7.616 -15.732 37.820 1.00 84.31 98 VAL A N 1
ATOM 824 C CA . VAL A 1 98 ? 8.686 -16.340 38.626 1.00 84.31 98 VAL A CA 1
ATOM 825 C C . VAL A 1 98 ? 9.367 -17.468 37.854 1.00 84.31 98 VAL A C 1
ATOM 827 O O . VAL A 1 98 ? 10.593 -17.553 37.858 1.00 84.31 98 VAL A O 1
ATOM 830 N N . LYS A 1 99 ? 8.602 -18.296 37.132 1.00 87.69 99 LYS A N 1
ATOM 831 C CA . LYS A 1 99 ? 9.155 -19.357 36.279 1.00 87.69 99 LYS A CA 1
ATOM 832 C C . LYS A 1 99 ? 10.116 -18.798 35.232 1.00 87.69 99 LYS A C 1
ATOM 834 O O . LYS A 1 99 ? 11.222 -19.317 35.099 1.00 87.69 99 LYS A O 1
ATOM 839 N N . ARG A 1 100 ? 9.735 -17.719 34.543 1.00 86.25 100 ARG A N 1
ATOM 840 C CA . ARG A 1 100 ? 10.597 -17.057 33.555 1.00 86.25 100 ARG A CA 1
ATOM 841 C C . ARG A 1 100 ? 11.887 -16.526 34.184 1.00 86.25 100 ARG A C 1
ATOM 843 O O . ARG A 1 100 ? 12.967 -16.802 33.675 1.00 86.25 100 ARG A O 1
ATOM 850 N N . PHE A 1 101 ? 11.794 -15.852 35.332 1.00 85.62 101 PHE A N 1
ATOM 851 C CA . PHE A 1 101 ? 12.978 -15.363 36.047 1.00 85.62 101 PHE A CA 1
ATOM 852 C C . PHE A 1 101 ? 13.928 -16.485 36.483 1.00 85.62 101 PHE A C 1
ATOM 854 O O . PHE A 1 101 ? 15.146 -16.330 36.381 1.00 85.62 101 PHE A O 1
ATOM 861 N N . LEU A 1 102 ? 13.389 -17.616 36.948 1.00 87.00 102 LEU A N 1
ATOM 862 C CA . LEU A 1 102 ? 14.201 -18.770 37.330 1.00 87.00 102 LEU A CA 1
ATOM 863 C C . LEU A 1 102 ? 14.937 -19.353 36.119 1.00 87.00 102 LEU A C 1
ATOM 865 O O . LEU A 1 102 ? 16.149 -19.558 36.202 1.00 87.00 102 LEU A O 1
ATOM 869 N N . VAL A 1 103 ? 14.236 -19.560 34.999 1.00 88.75 103 VAL A N 1
ATOM 870 C CA . VAL A 1 103 ? 14.813 -20.099 33.755 1.00 88.75 103 VAL A CA 1
ATOM 871 C C . VAL A 1 103 ? 15.924 -19.200 33.217 1.00 88.75 103 VAL A C 1
ATOM 873 O O . VAL A 1 103 ? 17.009 -19.694 32.914 1.00 88.75 103 VAL A O 1
ATOM 876 N N . ASP A 1 104 ? 15.685 -17.890 33.160 1.00 85.81 104 ASP A N 1
ATOM 877 C CA . ASP A 1 104 ? 16.606 -16.951 32.518 1.00 85.81 104 ASP A CA 1
ATOM 878 C C . ASP A 1 104 ? 17.858 -16.666 33.368 1.00 85.81 104 ASP A C 1
ATOM 880 O O . ASP A 1 104 ? 18.923 -16.381 32.820 1.00 85.81 104 ASP A O 1
ATOM 884 N N . GLN A 1 105 ? 17.749 -16.706 34.705 1.00 84.69 105 GLN A N 1
ATOM 885 C CA . GLN A 1 105 ? 18.793 -16.163 35.590 1.00 84.69 105 GLN A CA 1
ATOM 886 C C . GLN A 1 105 ? 19.283 -17.105 36.698 1.00 84.69 105 GLN A C 1
ATOM 888 O O . GLN A 1 105 ? 20.343 -16.843 37.271 1.00 84.69 105 GLN A O 1
ATOM 893 N N . ALA A 1 106 ? 18.555 -18.178 37.027 1.00 87.44 106 ALA A N 1
ATOM 894 C CA . ALA A 1 106 ? 18.855 -19.009 38.199 1.00 87.44 106 ALA A CA 1
ATOM 895 C C . ALA A 1 106 ? 19.273 -20.448 37.858 1.00 87.44 106 ALA A C 1
ATOM 897 O O . ALA A 1 106 ? 20.224 -20.950 38.459 1.00 87.44 106 ALA A O 1
ATOM 898 N N . LEU A 1 107 ? 18.606 -21.119 36.910 1.00 90.81 107 LEU A N 1
ATOM 899 C CA . LEU A 1 107 ? 18.775 -22.569 36.710 1.00 90.81 107 LEU A CA 1
ATOM 900 C C . LEU A 1 107 ? 20.207 -22.971 36.332 1.00 90.81 107 LEU A C 1
ATOM 902 O O . LEU A 1 107 ? 20.780 -23.842 36.983 1.00 90.81 107 LEU A O 1
ATOM 906 N N . GLY A 1 108 ? 20.827 -22.293 35.361 1.00 90.75 108 GLY A N 1
ATOM 907 C CA . GLY A 1 108 ? 22.203 -22.596 34.940 1.00 90.75 108 GLY A CA 1
ATOM 908 C C . GLY A 1 108 ? 23.234 -22.509 36.084 1.00 90.75 108 GLY A C 1
ATOM 909 O O . GLY A 1 108 ? 23.960 -23.478 36.333 1.00 90.75 108 GLY A O 1
ATOM 910 N N . PRO A 1 109 ? 23.295 -21.390 36.835 1.00 91.81 109 PRO A N 1
ATOM 911 C CA . PRO A 1 109 ? 24.137 -21.277 38.029 1.00 91.81 109 PRO A CA 1
ATOM 912 C C . PRO A 1 109 ? 23.883 -22.372 39.079 1.00 91.81 109 PRO A C 1
ATOM 914 O O . PRO A 1 109 ? 24.836 -22.943 39.622 1.00 91.81 109 PRO A O 1
ATOM 917 N N . LEU A 1 110 ? 22.621 -22.721 39.339 1.00 92.38 110 LEU A N 1
ATOM 918 C CA . LEU A 1 110 ? 22.251 -23.752 40.314 1.00 92.38 110 LEU A CA 1
ATOM 919 C C . LEU A 1 110 ? 22.704 -25.156 39.879 1.00 92.38 110 LEU A C 1
ATOM 921 O O . LEU A 1 110 ? 23.319 -25.872 40.672 1.00 92.38 110 LEU A O 1
ATOM 925 N N . GLU A 1 111 ? 22.472 -25.528 38.619 1.00 93.62 111 GLU A N 1
ATOM 926 C CA . GLU A 1 111 ? 22.902 -26.805 38.031 1.00 93.62 111 GLU A CA 1
ATOM 927 C C . GLU A 1 111 ? 24.425 -26.966 38.084 1.00 93.62 111 GLU A C 1
ATOM 929 O O . GLU A 1 111 ? 24.942 -27.997 38.525 1.00 93.62 111 GLU A O 1
ATOM 934 N N . SER A 1 112 ? 25.157 -25.915 37.698 1.00 91.25 112 SER A N 1
ATOM 935 C CA . SER A 1 112 ? 26.623 -25.921 37.729 1.00 91.25 112 SER A CA 1
ATOM 936 C C . SER A 1 112 ? 27.171 -26.118 39.146 1.00 91.25 112 SER A C 1
ATOM 938 O O . SER A 1 112 ? 28.163 -26.823 39.347 1.00 91.25 112 SER A O 1
ATOM 940 N N . THR A 1 113 ? 26.481 -25.562 40.142 1.00 92.69 113 THR A N 1
ATOM 941 C CA . THR A 1 113 ? 26.884 -25.635 41.546 1.00 92.69 113 THR A CA 1
ATOM 942 C C . THR A 1 113 ? 26.609 -27.008 42.131 1.00 92.69 113 THR A C 1
ATOM 944 O O . THR A 1 113 ? 27.499 -27.548 42.781 1.00 92.69 113 THR A O 1
ATOM 947 N N . TYR A 1 114 ? 25.451 -27.616 41.842 1.00 93.94 114 TYR A N 1
ATOM 948 C CA . TYR A 1 114 ? 25.177 -29.017 42.183 1.00 93.94 114 TYR A CA 1
ATOM 949 C C . TYR A 1 114 ? 26.221 -29.956 41.575 1.00 93.94 114 TYR A C 1
ATOM 951 O O . TYR A 1 114 ? 26.760 -30.822 42.269 1.00 93.94 114 TYR A O 1
ATOM 959 N N . HIS A 1 115 ? 26.565 -29.760 40.300 1.00 92.50 115 HIS A N 1
ATOM 960 C CA . HIS A 1 115 ? 27.567 -30.594 39.646 1.00 92.50 115 HIS A CA 1
ATOM 961 C C . HIS A 1 115 ? 28.941 -30.488 40.320 1.00 92.50 115 HIS A C 1
ATOM 963 O O . HIS A 1 115 ? 29.612 -31.495 40.548 1.00 92.50 115 HIS A O 1
ATOM 969 N N . LYS A 1 116 ? 29.336 -29.272 40.709 1.00 91.31 116 LYS A N 1
ATOM 970 C CA . LYS A 1 116 ? 30.613 -29.002 41.376 1.00 91.31 116 LYS A CA 1
ATOM 971 C C . LYS A 1 116 ? 30.771 -29.740 42.708 1.00 91.31 116 LYS A C 1
ATOM 973 O O . LYS A 1 116 ? 31.884 -30.107 43.070 1.00 91.31 116 LYS A O 1
ATOM 978 N N . ILE A 1 117 ? 29.683 -29.982 43.433 1.00 92.38 117 ILE A N 1
ATOM 979 C CA . ILE A 1 117 ? 29.693 -30.691 44.724 1.00 92.38 117 ILE A CA 1
ATOM 980 C C . ILE A 1 117 ? 29.410 -32.196 44.594 1.00 92.38 117 ILE A C 1
ATOM 982 O O . ILE A 1 117 ? 29.111 -32.857 45.587 1.00 92.38 117 ILE A O 1
ATOM 986 N N . GLY A 1 118 ? 29.549 -32.758 43.391 1.00 90.44 118 GLY A N 1
ATOM 987 C CA . GLY A 1 118 ? 29.514 -34.203 43.170 1.00 90.44 118 GLY A CA 1
ATOM 988 C C . GLY A 1 118 ? 28.159 -34.760 42.748 1.00 90.44 118 GLY A C 1
ATOM 989 O O . GLY A 1 118 ? 28.034 -35.978 42.626 1.00 90.44 118 GLY A O 1
ATOM 990 N N . PHE A 1 119 ? 27.152 -33.926 42.479 1.00 93.69 119 PHE A N 1
ATOM 991 C CA . PHE A 1 119 ? 25.942 -34.414 41.814 1.00 93.69 119 PHE A CA 1
ATOM 992 C C . PHE A 1 119 ? 26.235 -34.691 40.324 1.00 93.69 119 PHE A C 1
ATOM 994 O O . PHE A 1 119 ? 27.083 -34.025 39.711 1.00 93.69 119 PHE A O 1
ATOM 1001 N N . PRO A 1 120 ? 25.555 -35.672 39.701 1.00 89.88 120 PRO A N 1
ATOM 1002 C CA . PRO A 1 120 ? 25.698 -35.911 38.272 1.00 89.88 120 PRO A CA 1
ATOM 1003 C C . PRO A 1 120 ? 25.091 -34.739 37.491 1.00 89.88 120 PRO A C 1
ATOM 1005 O O . PRO A 1 120 ? 24.362 -33.917 38.042 1.00 89.88 120 PRO A O 1
ATOM 1008 N N . LYS A 1 121 ? 25.387 -34.650 36.194 1.00 89.06 121 LYS A N 1
ATOM 1009 C CA . LYS A 1 121 ? 24.775 -33.622 35.346 1.00 89.06 121 LYS A CA 1
ATOM 1010 C C . LYS A 1 121 ? 23.280 -33.907 35.192 1.00 89.06 121 LYS A C 1
ATOM 1012 O O . LYS A 1 121 ? 22.912 -34.985 34.734 1.00 89.06 121 LYS A O 1
ATOM 1017 N N . PHE A 1 122 ? 22.447 -32.937 35.549 1.00 90.31 122 PHE A N 1
ATOM 1018 C CA . PHE A 1 122 ? 21.002 -32.956 35.342 1.00 90.31 122 PHE A CA 1
ATOM 1019 C C . PHE A 1 122 ? 20.516 -31.554 34.981 1.00 90.31 122 PHE A C 1
ATOM 1021 O O . PHE A 1 122 ? 21.196 -30.571 35.273 1.00 90.31 122 PHE A O 1
ATOM 1028 N N . SER A 1 123 ? 19.334 -31.483 34.374 1.00 89.81 123 SER A N 1
ATOM 1029 C CA . SER A 1 123 ? 18.625 -30.225 34.140 1.00 89.81 123 SER A CA 1
ATOM 1030 C C . SER A 1 123 ? 17.511 -30.060 35.165 1.00 89.81 123 SER A C 1
ATOM 1032 O O . SER A 1 123 ? 16.811 -31.027 35.483 1.00 89.81 123 SER A O 1
ATOM 1034 N N . VAL A 1 124 ? 17.362 -28.848 35.690 1.00 90.50 124 VAL A N 1
ATOM 1035 C CA . VAL A 1 124 ? 16.243 -28.471 36.550 1.00 90.50 124 VAL A CA 1
ATOM 1036 C C . VAL A 1 124 ? 15.099 -27.999 35.659 1.00 90.50 124 VAL A C 1
ATOM 1038 O O . VAL A 1 124 ? 15.245 -27.091 34.850 1.00 90.50 124 VAL A O 1
ATOM 1041 N N . ASN A 1 125 ? 13.935 -28.612 35.807 1.00 89.19 125 ASN A N 1
ATOM 1042 C CA . ASN A 1 125 ? 12.721 -28.260 35.091 1.00 89.19 125 ASN A CA 1
ATOM 1043 C C . ASN A 1 125 ? 11.804 -27.454 36.017 1.00 89.19 125 ASN A C 1
ATOM 1045 O O . ASN A 1 125 ? 11.488 -27.889 37.123 1.00 89.19 125 ASN A O 1
ATOM 1049 N N . THR A 1 126 ? 11.347 -26.288 35.565 1.00 88.50 126 THR A N 1
ATOM 1050 C CA . THR A 1 126 ? 10.463 -25.430 36.365 1.00 88.50 126 THR A CA 1
ATOM 1051 C C . THR A 1 126 ? 9.010 -25.535 35.912 1.00 88.50 126 THR A C 1
ATOM 1053 O O . THR A 1 126 ? 8.711 -25.364 34.729 1.00 88.50 126 THR A O 1
ATOM 1056 N N . LEU A 1 127 ? 8.103 -25.789 36.859 1.00 86.56 127 LEU A N 1
ATOM 1057 C CA . LEU A 1 127 ? 6.651 -25.876 36.646 1.00 86.56 127 LEU A CA 1
ATOM 1058 C C . LEU A 1 127 ? 5.930 -24.869 37.549 1.00 86.56 127 LEU A C 1
ATOM 1060 O O . LEU A 1 127 ? 6.437 -24.552 38.622 1.00 86.56 127 LEU A O 1
ATOM 1064 N N . VAL A 1 128 ? 4.767 -24.368 37.131 1.00 83.19 128 VAL A N 1
ATOM 1065 C CA . VAL A 1 128 ? 3.948 -23.482 37.974 1.00 83.19 128 VAL A CA 1
ATOM 1066 C C . VAL A 1 128 ? 3.135 -24.323 38.964 1.00 83.19 128 VAL A C 1
ATOM 1068 O O . VAL A 1 128 ? 2.530 -25.322 38.585 1.00 83.19 128 VAL A O 1
ATOM 1071 N N . ASP A 1 129 ? 3.155 -23.945 40.243 1.00 72.25 129 ASP A N 1
ATOM 1072 C CA . ASP A 1 129 ? 2.395 -24.580 41.328 1.00 72.25 129 ASP A CA 1
ATOM 1073 C C . ASP A 1 129 ? 0.908 -24.183 41.232 1.00 72.25 129 ASP A C 1
ATOM 1075 O O . ASP A 1 129 ? 0.446 -23.262 41.903 1.00 72.25 129 ASP A O 1
ATOM 1079 N N . GLU A 1 130 ? 0.153 -24.864 40.365 1.00 62.91 130 GLU A N 1
ATOM 1080 C CA . GLU A 1 130 ? -1.295 -24.641 40.181 1.00 62.91 130 GLU A CA 1
ATOM 1081 C C . GLU A 1 130 ? -2.129 -25.123 41.386 1.00 62.91 130 GLU A C 1
ATOM 1083 O O . GLU A 1 130 ? -3.261 -24.689 41.596 1.00 62.91 130 GLU A O 1
ATOM 1088 N N . THR A 1 131 ? -1.562 -25.982 42.237 1.00 59.97 131 THR A N 1
ATOM 1089 C CA . THR A 1 131 ? -2.287 -26.671 43.313 1.00 59.97 131 THR A CA 1
ATOM 1090 C C . THR A 1 131 ? -2.661 -25.786 44.504 1.00 59.97 131 THR A C 1
ATOM 1092 O O . THR A 1 131 ? -3.708 -26.002 45.113 1.00 59.97 131 THR A O 1
ATOM 1095 N N . LYS A 1 132 ? -1.881 -24.743 44.826 1.00 52.00 132 LYS A N 1
ATOM 1096 C CA . LYS A 1 132 ? -2.212 -23.845 45.955 1.00 52.00 132 LYS A CA 1
ATOM 1097 C C . LYS A 1 132 ? -3.201 -22.734 45.610 1.00 52.00 132 LYS A C 1
ATOM 1099 O O . LYS A 1 132 ? -3.894 -22.250 46.503 1.00 52.00 132 LYS A O 1
ATOM 1104 N N . ALA A 1 133 ? -3.297 -22.339 44.342 1.00 51.53 133 ALA A N 1
ATOM 1105 C CA . ALA A 1 133 ? -4.280 -21.348 43.912 1.00 51.53 133 ALA A CA 1
ATOM 1106 C C . ALA A 1 133 ? -5.709 -21.900 44.063 1.00 51.53 133 ALA A C 1
ATOM 1108 O O . ALA A 1 133 ? -6.583 -21.202 44.573 1.00 51.53 133 ALA A O 1
ATOM 1109 N N . GLN 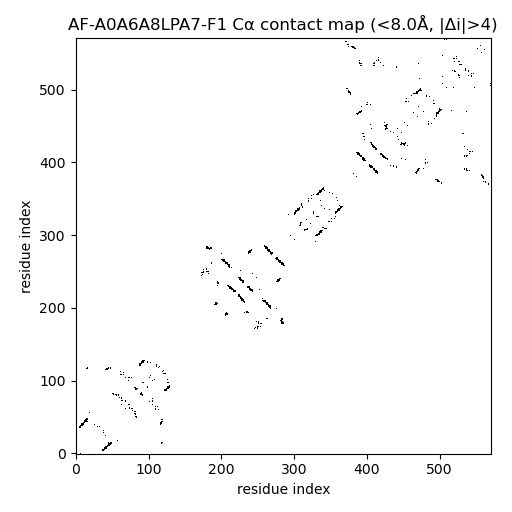A 1 134 ? -5.926 -23.172 43.712 1.00 51.84 134 GLN A N 1
ATOM 1110 C CA . GLN A 1 134 ? -7.233 -23.827 43.809 1.00 51.84 134 GLN A CA 1
ATOM 1111 C C . GLN A 1 134 ? -7.741 -23.951 45.258 1.00 51.84 134 GLN A C 1
ATOM 1113 O O . GLN A 1 134 ? -8.870 -23.551 45.530 1.00 51.84 134 GLN A O 1
ATOM 1118 N N . GLU A 1 135 ? -6.917 -24.436 46.197 1.00 52.88 135 GLU A N 1
ATOM 1119 C CA . GLU A 1 135 ? -7.334 -24.644 47.600 1.00 52.88 135 GLU A CA 1
ATOM 1120 C C . GLU A 1 135 ? -7.643 -23.329 48.333 1.00 52.88 135 GLU A C 1
ATOM 1122 O O . GLU A 1 135 ? -8.571 -23.257 49.142 1.00 52.88 135 GLU A O 1
ATOM 1127 N N . ILE A 1 136 ? -6.890 -22.263 48.038 1.00 55.81 136 ILE A N 1
ATOM 1128 C CA . ILE A 1 136 ? -7.141 -20.928 48.599 1.00 55.81 136 ILE A CA 1
ATOM 1129 C C . ILE A 1 136 ? -8.445 -20.355 48.026 1.00 55.81 136 ILE A C 1
ATOM 1131 O O . ILE A 1 136 ? -9.248 -19.785 48.766 1.00 55.81 136 ILE A O 1
ATOM 1135 N N . ILE A 1 137 ? -8.696 -20.552 46.727 1.00 55.94 137 ILE A N 1
ATOM 1136 C CA . ILE A 1 137 ? -9.934 -20.123 46.064 1.00 55.94 137 ILE A CA 1
ATOM 1137 C C . ILE A 1 137 ? -11.148 -20.906 46.587 1.00 55.94 137 ILE A C 1
ATOM 1139 O O . ILE A 1 137 ? -12.207 -20.305 46.775 1.00 55.94 137 ILE A O 1
ATOM 1143 N N . GLU A 1 138 ? -11.023 -22.207 46.856 1.00 59.16 138 GLU A N 1
ATOM 1144 C CA . GLU A 1 138 ? -12.112 -23.024 47.411 1.00 59.16 138 GLU A CA 1
ATOM 1145 C C . GLU A 1 138 ? -12.446 -22.647 48.855 1.00 59.16 138 GLU A C 1
ATOM 1147 O O . GLU A 1 138 ? -13.614 -22.400 49.149 1.00 59.16 138 GLU A O 1
ATOM 1152 N N . ASN A 1 139 ? -11.449 -22.472 49.730 1.00 65.25 139 ASN A N 1
ATOM 1153 C CA . ASN A 1 139 ? -11.693 -22.028 51.110 1.00 65.25 139 ASN A CA 1
ATOM 1154 C C . ASN A 1 139 ? -12.338 -20.631 51.170 1.00 65.25 139 ASN A C 1
ATOM 1156 O O . ASN A 1 139 ? -13.246 -20.390 51.971 1.00 65.25 139 ASN A O 1
ATOM 1160 N N . ILE A 1 140 ? -11.910 -19.707 50.300 1.00 60.91 140 ILE A N 1
ATOM 1161 C CA . ILE A 1 140 ? -12.519 -18.372 50.193 1.00 60.91 140 ILE A CA 1
ATOM 1162 C C . ILE A 1 140 ? -13.949 -18.472 49.644 1.00 60.91 140 ILE A C 1
ATOM 1164 O O . ILE A 1 140 ? -14.842 -17.781 50.139 1.00 60.91 140 ILE A O 1
ATOM 1168 N N . ARG A 1 141 ? -14.202 -19.346 48.660 1.00 66.31 141 ARG A N 1
ATOM 1169 C CA . ARG A 1 141 ? -15.550 -19.586 48.119 1.00 66.31 141 ARG A CA 1
ATOM 1170 C C . ARG A 1 141 ? -16.486 -20.199 49.149 1.00 66.31 141 ARG A C 1
ATOM 1172 O O . ARG A 1 141 ? -17.627 -19.757 49.222 1.00 66.31 141 ARG A O 1
ATOM 1179 N N . GLU A 1 142 ? -16.035 -21.156 49.951 1.00 71.50 142 GLU A N 1
ATOM 1180 C CA . GLU A 1 142 ? -16.861 -21.767 50.995 1.00 71.50 142 GLU A CA 1
ATOM 1181 C C . GLU A 1 142 ? -17.200 -20.773 52.108 1.00 71.50 142 GLU A C 1
ATOM 1183 O O . GLU A 1 142 ? -18.364 -20.675 52.504 1.00 71.50 142 GLU A O 1
ATOM 1188 N N . GLN A 1 143 ? -16.233 -19.972 52.573 1.00 67.81 143 GLN A N 1
ATOM 1189 C CA . GLN A 1 143 ? -16.505 -18.924 53.564 1.00 67.81 143 GLN A CA 1
ATOM 1190 C C . GLN A 1 143 ? -17.455 -17.851 53.022 1.00 67.81 143 GLN A C 1
ATOM 1192 O O . GLN A 1 143 ? -18.389 -17.445 53.720 1.00 67.81 143 GLN A O 1
ATOM 1197 N N . LYS A 1 144 ? -17.260 -17.429 51.766 1.00 65.75 144 LYS A N 1
ATOM 1198 C CA . LYS A 1 144 ? -18.122 -16.444 51.105 1.00 65.75 144 LYS A CA 1
ATOM 1199 C C . LYS A 1 144 ? -19.527 -16.995 50.869 1.00 65.75 144 LYS A C 1
ATOM 1201 O O . LYS A 1 144 ? -20.488 -16.327 51.217 1.00 65.75 144 LYS A O 1
ATOM 1206 N N . ALA A 1 145 ? -19.666 -18.242 50.418 1.00 72.75 145 ALA A N 1
ATOM 1207 C CA . ALA A 1 145 ? -20.962 -18.897 50.237 1.00 72.75 145 ALA A CA 1
ATOM 1208 C C . ALA A 1 145 ? -21.729 -19.059 51.558 1.00 72.75 145 ALA A C 1
ATOM 1210 O O . ALA A 1 145 ? -22.947 -18.888 51.589 1.00 72.75 145 ALA A O 1
ATOM 1211 N N . LYS A 1 146 ? -21.031 -19.350 52.663 1.00 75.38 146 LYS A N 1
ATOM 1212 C CA . LYS A 1 146 ? -21.643 -19.468 53.994 1.00 75.38 146 LYS A CA 1
ATOM 1213 C C . LYS A 1 146 ? -22.117 -18.111 54.526 1.00 75.38 146 LYS A C 1
ATOM 1215 O O . LYS A 1 146 ? -23.241 -18.010 55.013 1.00 75.38 146 LYS A O 1
ATOM 1220 N N . SER A 1 147 ? -21.302 -17.067 54.356 1.00 66.81 147 SER A N 1
ATOM 1221 C CA . SER A 1 147 ? -21.675 -15.679 54.663 1.00 66.81 147 SER A CA 1
ATOM 1222 C C . SER A 1 147 ? -22.853 -15.205 53.805 1.00 66.81 147 SER A C 1
ATOM 1224 O O . SER A 1 147 ? -23.814 -14.643 54.328 1.00 66.81 147 SER A O 1
ATOM 1226 N N . ASP A 1 148 ? -22.814 -15.470 52.499 1.00 63.84 148 ASP A N 1
ATOM 1227 C CA . ASP A 1 148 ? -23.855 -15.079 51.548 1.00 63.84 148 ASP A CA 1
ATOM 1228 C C . ASP A 1 148 ? -25.169 -15.826 51.819 1.00 63.84 148 ASP A C 1
ATOM 1230 O O . ASP A 1 148 ? -26.239 -15.234 51.694 1.00 63.84 148 ASP A O 1
ATOM 1234 N N . ALA A 1 149 ? -25.121 -17.089 52.258 1.00 73.31 149 ALA A N 1
ATOM 1235 C CA . ALA A 1 149 ? -26.303 -17.852 52.662 1.00 73.31 149 ALA A CA 1
ATOM 1236 C C . ALA A 1 149 ? -26.956 -17.299 53.943 1.00 73.31 149 ALA A C 1
ATOM 1238 O O . ALA A 1 149 ? -28.183 -17.187 54.004 1.00 73.31 149 ALA A O 1
ATOM 1239 N N . GLU A 1 150 ? -26.165 -16.901 54.946 1.00 74.19 150 GLU A N 1
ATOM 1240 C CA . GLU A 1 150 ? -26.681 -16.259 56.165 1.00 74.19 150 GLU A CA 1
ATOM 1241 C C . GLU A 1 150 ? -27.262 -14.863 55.887 1.00 74.19 150 GLU A C 1
ATOM 1243 O O . GLU A 1 150 ? -28.321 -14.506 56.417 1.00 74.19 150 GLU A O 1
ATOM 1248 N N . LEU A 1 151 ? -26.607 -14.076 55.026 1.00 65.25 151 LEU A N 1
ATOM 1249 C CA . LEU A 1 151 ? -27.108 -12.777 54.570 1.00 65.25 151 LEU A CA 1
ATOM 1250 C C . LEU A 1 151 ? -28.373 -12.926 53.721 1.00 65.25 151 LEU A C 1
ATOM 1252 O O . LEU A 1 151 ? -29.312 -12.152 53.902 1.00 65.25 151 LEU A O 1
ATOM 1256 N N . ALA A 1 152 ? -28.439 -13.938 52.854 1.00 64.00 152 ALA A N 1
ATOM 1257 C CA . ALA A 1 152 ? -29.617 -14.243 52.052 1.00 64.00 152 ALA A CA 1
ATOM 1258 C C . ALA A 1 152 ? -30.801 -14.686 52.921 1.00 64.00 152 ALA A C 1
ATOM 1260 O O . ALA A 1 152 ? -31.912 -14.227 52.682 1.00 64.00 152 ALA A O 1
ATOM 1261 N N . GLN A 1 153 ? -30.593 -15.502 53.962 1.00 69.69 153 GLN A N 1
ATOM 1262 C CA . GLN A 1 153 ? -31.669 -15.863 54.895 1.00 69.69 153 GLN A CA 1
ATOM 1263 C C . GLN A 1 153 ? -32.205 -14.640 55.649 1.00 69.69 153 GLN A C 1
ATOM 1265 O O . GLN A 1 153 ? -33.418 -14.427 55.678 1.00 69.69 153 GLN A O 1
ATOM 1270 N N . LYS A 1 154 ? -31.319 -13.782 56.175 1.00 68.62 154 LYS A N 1
ATOM 1271 C CA . LYS A 1 154 ? -31.720 -12.526 56.835 1.00 68.62 154 LYS A CA 1
ATOM 1272 C C . LYS A 1 154 ? -32.416 -11.558 55.872 1.00 68.62 154 LYS A C 1
ATOM 1274 O O . LYS A 1 154 ? -33.373 -10.888 56.260 1.00 68.62 154 LYS A O 1
ATOM 1279 N N . ALA A 1 155 ? -31.975 -11.499 54.616 1.00 58.34 155 ALA A N 1
ATOM 1280 C CA . ALA A 1 155 ? -32.586 -10.674 53.580 1.00 58.34 155 ALA A CA 1
ATOM 1281 C C . ALA A 1 155 ? -33.960 -11.208 53.155 1.00 58.34 155 ALA A C 1
ATOM 1283 O O . ALA A 1 155 ? -34.885 -10.418 53.023 1.00 58.34 155 ALA A O 1
ATOM 1284 N N . VAL A 1 156 ? -34.140 -12.524 53.005 1.00 67.25 156 VAL A N 1
ATOM 1285 C CA . VAL A 1 156 ? -35.438 -13.145 52.681 1.00 67.25 156 VAL A CA 1
ATOM 1286 C C . VAL A 1 156 ? -36.460 -12.892 53.793 1.00 67.25 156 VAL A C 1
ATOM 1288 O O . VAL A 1 156 ? -37.614 -12.573 53.509 1.00 67.25 156 VAL A O 1
ATOM 1291 N N . GLU A 1 157 ? -36.041 -12.948 55.058 1.00 65.69 157 GLU A N 1
ATOM 1292 C CA . GLU A 1 157 ? -36.912 -12.652 56.200 1.00 65.69 157 GLU A CA 1
ATOM 1293 C C . GLU A 1 157 ? -37.300 -11.163 56.285 1.00 65.69 157 GLU A C 1
ATOM 1295 O O . GLU A 1 157 ? -38.431 -10.829 56.652 1.00 65.69 157 GLU A O 1
ATOM 1300 N N . ALA A 1 158 ? -36.394 -10.261 55.892 1.00 61.12 158 ALA A N 1
ATOM 1301 C CA . ALA A 1 158 ? -36.660 -8.827 55.783 1.00 61.12 158 ALA A CA 1
ATOM 1302 C C . ALA A 1 158 ? -37.542 -8.479 54.566 1.00 61.12 158 ALA A C 1
ATOM 1304 O O . ALA A 1 158 ? -38.450 -7.656 54.682 1.00 61.12 158 ALA A O 1
ATOM 1305 N N . ILE A 1 159 ? -37.326 -9.146 53.427 1.00 59.69 159 ILE A N 1
ATOM 1306 C CA . ILE A 1 159 ? -38.094 -8.982 52.185 1.00 59.69 159 ILE A CA 1
ATOM 1307 C C . ILE A 1 159 ? -39.527 -9.479 52.372 1.00 59.69 159 ILE A C 1
ATOM 1309 O O . ILE A 1 159 ? -40.441 -8.783 51.945 1.00 59.69 159 ILE A O 1
ATOM 1313 N N . ARG A 1 160 ? -39.756 -10.598 53.079 1.00 61.78 160 ARG A N 1
ATOM 1314 C CA . ARG A 1 160 ? -41.116 -11.096 53.363 1.00 61.78 160 ARG A CA 1
ATOM 1315 C C . ARG A 1 160 ? -41.942 -10.094 54.176 1.00 61.78 160 ARG A C 1
ATOM 1317 O O . ARG A 1 160 ? -43.112 -9.871 53.887 1.00 61.78 160 ARG A O 1
ATOM 1324 N N . LYS A 1 161 ? -41.308 -9.420 55.143 1.00 59.41 161 LYS A N 1
ATOM 1325 C CA . LYS A 1 161 ? -41.945 -8.350 55.932 1.00 59.41 161 LYS A CA 1
ATOM 1326 C C . LYS A 1 161 ? -42.228 -7.084 55.112 1.00 59.41 161 LYS A C 1
ATOM 1328 O O . LYS A 1 161 ? -43.139 -6.337 55.455 1.00 59.41 161 LYS A O 1
ATOM 1333 N N . GLN A 1 162 ? -41.470 -6.837 54.041 1.00 55.50 162 GLN A N 1
ATOM 1334 C CA . GLN A 1 162 ? -41.649 -5.686 53.146 1.00 55.50 162 GLN A CA 1
ATOM 1335 C C . GLN A 1 162 ? -42.623 -5.963 51.989 1.00 55.50 162 GLN A C 1
ATOM 1337 O O . GLN A 1 162 ? -43.352 -5.059 51.576 1.00 55.50 162 GLN A O 1
ATOM 1342 N N . SER A 1 163 ? -42.680 -7.196 51.478 1.00 54.28 163 SER A N 1
ATOM 1343 C CA . SER A 1 163 ? -43.602 -7.605 50.412 1.00 54.28 163 SER A CA 1
ATOM 1344 C C . SER A 1 163 ? -45.054 -7.613 50.889 1.00 54.28 163 SER A C 1
ATOM 1346 O O . SER A 1 163 ? -45.932 -7.161 50.160 1.00 54.28 163 SER A O 1
ATOM 1348 N N . GLU A 1 164 ? -45.298 -7.988 52.151 1.00 52.53 164 GLU A N 1
ATOM 1349 C CA . GLU A 1 164 ? -46.623 -7.917 52.792 1.00 52.53 164 GLU A CA 1
ATOM 1350 C C . GLU A 1 164 ? -47.157 -6.470 52.924 1.00 52.53 164 GLU A C 1
ATOM 1352 O O . GLU A 1 164 ? -48.363 -6.260 53.060 1.00 52.53 164 GLU A O 1
ATOM 1357 N N . GLN A 1 165 ? -46.288 -5.451 52.833 1.00 52.53 165 GLN A N 1
ATOM 1358 C CA . GLN A 1 165 ? -46.688 -4.036 52.796 1.00 52.53 165 GLN A CA 1
ATOM 1359 C C . GLN A 1 165 ? -46.920 -3.495 51.374 1.00 52.53 165 GLN A C 1
ATOM 1361 O O . GLN A 1 165 ? -47.695 -2.552 51.216 1.00 52.53 165 GLN A O 1
ATOM 1366 N N . ARG A 1 166 ? -46.292 -4.076 50.340 1.00 50.97 166 ARG A N 1
ATOM 1367 C CA . ARG A 1 166 ? -46.382 -3.604 48.942 1.00 50.97 166 ARG A CA 1
ATOM 1368 C C . ARG A 1 166 ? -47.563 -4.173 48.152 1.00 50.97 166 ARG A C 1
ATOM 1370 O O . ARG A 1 166 ? -47.957 -3.573 47.159 1.00 50.97 166 ARG A O 1
ATOM 1377 N N . GLU A 1 167 ? -48.193 -5.256 48.607 1.00 43.78 167 GLU A N 1
ATOM 1378 C CA . GLU A 1 167 ? -49.379 -5.819 47.935 1.00 43.78 167 GLU A CA 1
ATOM 1379 C C . GLU A 1 167 ? -50.654 -4.956 48.045 1.00 43.78 167 GLU A C 1
ATOM 1381 O O . GLU A 1 167 ? -51.660 -5.264 47.411 1.00 43.78 167 GLU A O 1
ATOM 1386 N N . LYS A 1 168 ? -50.637 -3.847 48.800 1.00 41.72 168 LYS A N 1
ATOM 1387 C CA . LYS A 1 168 ? -51.815 -2.979 48.995 1.00 41.72 168 LYS A CA 1
ATOM 1388 C C . LYS A 1 168 ? -51.939 -1.791 48.036 1.00 41.72 168 LYS A C 1
ATOM 1390 O O . LYS A 1 168 ? -52.887 -1.023 48.170 1.00 41.72 168 LYS A O 1
ATOM 1395 N N . SER A 1 169 ? -51.055 -1.637 47.054 1.00 42.88 169 SER A N 1
ATOM 1396 C CA . SER A 1 169 ? -51.149 -0.530 46.094 1.00 42.88 169 SER A CA 1
ATOM 1397 C C . SER A 1 169 ? -50.570 -0.918 44.735 1.00 42.88 169 SER A C 1
ATOM 1399 O O . SER A 1 169 ? -49.381 -0.736 44.495 1.00 42.88 169 SER A O 1
ATOM 1401 N N . LYS A 1 170 ? -51.419 -1.446 43.848 1.00 34.03 170 LYS A N 1
ATOM 1402 C CA . LYS A 1 170 ? -51.159 -1.518 42.404 1.00 34.03 170 LYS A CA 1
ATOM 1403 C C . LYS A 1 170 ? -51.985 -0.434 41.713 1.00 34.03 170 LYS A C 1
ATOM 1405 O O . LYS A 1 170 ? -53.208 -0.452 41.826 1.00 34.03 170 LYS A O 1
ATOM 1410 N N . ALA A 1 171 ? -51.319 0.480 41.015 1.00 37.53 171 ALA A N 1
ATOM 1411 C CA . ALA A 1 171 ? -51.914 1.430 40.078 1.00 37.53 171 ALA A CA 1
ATOM 1412 C C . ALA A 1 171 ? -51.103 1.418 38.768 1.00 37.53 171 ALA A C 1
ATOM 1414 O O . ALA A 1 171 ? -49.956 0.981 38.761 1.00 37.53 171 ALA A O 1
ATOM 1415 N N . GLU A 1 172 ? -51.745 1.813 37.669 1.00 41.31 172 GLU A N 1
ATOM 1416 C CA . GLU A 1 172 ? -51.285 1.673 36.279 1.00 41.31 172 GLU A CA 1
ATOM 1417 C C . GLU A 1 172 ? -50.023 2.491 35.926 1.00 41.31 172 GLU A C 1
ATOM 1419 O O . GLU A 1 172 ? -49.791 3.574 36.460 1.00 41.31 172 GLU A O 1
ATOM 1424 N N . ILE A 1 173 ? -49.233 1.954 34.985 1.00 44.88 173 ILE A N 1
ATOM 1425 C CA . ILE A 1 173 ? -47.922 2.451 34.525 1.00 44.88 173 ILE A CA 1
ATOM 1426 C C . ILE A 1 173 ? -48.095 3.664 33.580 1.00 44.88 173 ILE A C 1
ATOM 1428 O O . ILE A 1 173 ? -48.863 3.554 32.620 1.00 44.88 173 ILE A O 1
ATOM 1432 N N . PRO A 1 174 ? -47.377 4.793 33.764 1.00 42.88 174 PRO A N 1
ATOM 1433 C CA . PRO A 1 174 ? -47.439 5.938 32.853 1.00 42.88 174 PRO A CA 1
ATOM 1434 C C . PRO A 1 174 ? -46.522 5.786 31.624 1.00 42.88 174 PRO A C 1
ATOM 1436 O O . PRO A 1 174 ? -45.416 5.255 31.713 1.00 42.88 174 PRO A O 1
ATOM 1439 N N . SER A 1 175 ? -46.957 6.325 30.480 1.00 42.59 175 SER A N 1
ATOM 1440 C CA . SER A 1 175 ? -46.135 6.518 29.276 1.00 42.59 175 SER A CA 1
ATOM 1441 C C . SER A 1 175 ? -45.158 7.685 29.455 1.00 42.59 175 SER A C 1
ATOM 1443 O O . SER A 1 175 ? -45.573 8.770 29.867 1.00 42.59 175 SER A O 1
ATOM 1445 N N . VAL A 1 176 ? -43.888 7.493 29.099 1.00 56.06 176 VAL A N 1
ATOM 1446 C CA . VAL A 1 176 ? -42.866 8.550 29.124 1.00 56.06 176 VAL A CA 1
ATOM 1447 C C . VAL A 1 176 ? -42.860 9.304 27.791 1.00 56.06 176 VAL A C 1
ATOM 1449 O O . VAL A 1 176 ? -42.738 8.679 26.742 1.00 56.06 176 VAL A O 1
ATOM 1452 N N . ASP A 1 177 ? -42.955 10.635 27.841 1.00 48.66 177 ASP A N 1
ATOM 1453 C CA . ASP A 1 177 ? -42.822 11.530 26.684 1.00 48.66 177 ASP A CA 1
ATOM 1454 C C . ASP A 1 177 ? -41.621 12.476 26.910 1.00 48.66 177 ASP A C 1
ATOM 1456 O O . ASP A 1 177 ? -41.573 13.191 27.917 1.00 48.66 177 ASP A O 1
ATOM 1460 N N . GLY A 1 178 ? -40.623 12.442 26.017 1.00 62.50 178 GLY A N 1
ATOM 1461 C CA . GLY A 1 178 ? -39.375 13.227 26.098 1.00 62.50 178 GLY A CA 1
ATOM 1462 C C . GLY A 1 178 ? -38.069 12.402 26.154 1.00 62.50 178 GLY A C 1
ATOM 1463 O O . GLY A 1 178 ? -38.118 11.183 26.302 1.00 62.50 178 GLY A O 1
ATOM 1464 N N . PRO A 1 179 ? -36.889 13.051 26.014 1.00 74.38 179 PRO A N 1
ATOM 1465 C CA . PRO A 1 179 ? -35.584 12.378 26.031 1.00 74.38 179 PRO A CA 1
ATOM 1466 C C . PRO A 1 179 ? -35.330 11.703 27.378 1.00 74.38 179 PRO A C 1
ATOM 1468 O O . PRO A 1 179 ? -35.643 12.275 28.429 1.00 74.38 179 PRO A O 1
ATOM 1471 N N . VAL A 1 180 ? -34.738 10.506 27.360 1.00 83.06 180 VAL A N 1
ATOM 1472 C CA . VAL A 1 180 ? -34.622 9.712 28.586 1.00 83.06 180 VAL A CA 1
ATOM 1473 C C . VAL A 1 180 ? -33.728 10.409 29.611 1.00 83.06 180 VAL A C 1
ATOM 1475 O O . VAL A 1 180 ? -32.571 10.745 29.353 1.00 83.06 180 VAL A O 1
ATOM 1478 N N . GLN A 1 181 ? -34.264 10.595 30.816 1.00 88.50 181 GLN A N 1
ATOM 1479 C CA . GLN A 1 181 ? -33.534 11.115 31.963 1.00 88.50 181 GLN A CA 1
ATOM 1480 C C . GLN A 1 181 ? -33.756 10.204 33.172 1.00 88.50 181 GLN A C 1
ATOM 1482 O O . GLN A 1 181 ? -34.841 10.143 33.740 1.00 88.50 181 GLN A O 1
ATOM 1487 N N . LEU A 1 182 ? -32.681 9.559 33.611 1.00 87.50 182 LEU A N 1
ATOM 1488 C CA . LEU A 1 182 ? -32.619 8.750 34.821 1.00 87.50 182 LEU A CA 1
ATOM 1489 C C . LEU A 1 182 ? -31.758 9.476 35.856 1.00 87.50 182 LEU A C 1
ATOM 1491 O O . LEU A 1 182 ? -30.591 9.770 35.609 1.00 87.50 182 LEU A O 1
ATOM 1495 N N . GLY A 1 183 ? -32.309 9.743 37.038 1.00 88.19 183 GLY A N 1
ATOM 1496 C CA . GLY A 1 183 ? -31.614 10.505 38.079 1.00 88.19 183 GLY A CA 1
ATOM 1497 C C . GLY A 1 183 ? -31.603 12.022 37.834 1.00 88.19 183 GLY A C 1
ATOM 1498 O O . GLY A 1 183 ? -32.534 12.606 37.275 1.00 88.19 183 GLY A O 1
ATOM 1499 N N . LYS A 1 184 ? -30.567 12.699 38.331 1.00 88.81 184 LYS A N 1
ATOM 1500 C CA . LYS A 1 184 ? -30.415 14.156 38.237 1.00 88.81 184 LYS A CA 1
ATOM 1501 C C . LYS A 1 184 ? -29.964 14.561 36.838 1.00 88.81 184 LYS A C 1
ATOM 1503 O O . LYS A 1 184 ? -29.147 13.893 36.220 1.00 88.81 184 LYS A O 1
ATOM 1508 N N . LYS A 1 185 ? -30.423 15.724 36.377 1.00 90.19 185 LYS A N 1
ATOM 1509 C CA . LYS A 1 185 ? -29.920 16.331 35.143 1.00 90.19 185 LYS A CA 1
ATOM 1510 C C . LYS A 1 185 ? -28.427 16.639 35.286 1.00 90.19 185 LYS A C 1
ATOM 1512 O O . LYS A 1 185 ? -28.033 17.361 36.204 1.00 90.19 185 LYS A O 1
ATOM 1517 N N . ILE A 1 186 ? -27.612 16.109 34.382 1.00 90.56 186 ILE A N 1
ATOM 1518 C CA . ILE A 1 186 ? -26.190 16.438 34.287 1.00 90.56 186 ILE A CA 1
ATOM 1519 C C . ILE A 1 186 ? -26.051 17.763 33.522 1.00 90.56 186 ILE A C 1
ATOM 1521 O O . ILE A 1 186 ? -26.706 17.970 32.498 1.00 90.56 186 ILE A O 1
ATOM 1525 N N . SER A 1 187 ? -25.221 18.682 34.028 1.00 87.56 187 SER A N 1
ATOM 1526 C CA . SER A 1 187 ? -24.993 19.974 33.368 1.00 87.56 187 SER A CA 1
ATOM 1527 C C . SER A 1 187 ? -24.387 19.775 31.968 1.00 87.56 187 SER A C 1
ATOM 1529 O O . SER A 1 187 ? -23.482 18.941 31.818 1.00 87.56 187 SER A O 1
ATOM 1531 N N . PRO A 1 188 ? -24.820 20.536 30.945 1.00 82.00 188 PRO A N 1
ATOM 1532 C CA . PRO A 1 188 ? -24.154 20.556 29.644 1.00 82.00 188 PRO A CA 1
ATOM 1533 C C . PRO A 1 188 ? -22.653 20.846 29.774 1.00 82.00 188 PRO A C 1
ATOM 1535 O O . PRO A 1 188 ? -21.855 20.104 29.210 1.00 82.00 188 PRO A O 1
ATOM 1538 N N . ASP A 1 189 ? -22.285 21.797 30.639 1.00 84.75 189 ASP A N 1
ATOM 1539 C CA . ASP A 1 189 ? -20.904 22.263 30.857 1.00 84.75 189 ASP A CA 1
ATOM 1540 C C . ASP A 1 189 ? -20.074 21.359 31.788 1.00 84.75 189 ASP A C 1
ATOM 1542 O O . ASP A 1 189 ? -18.929 21.669 32.107 1.00 84.75 189 ASP A O 1
ATOM 1546 N N . GLN A 1 190 ? -20.649 20.255 32.282 1.00 88.19 190 GLN A N 1
ATOM 1547 C CA . GLN A 1 190 ? -19.912 19.291 33.103 1.00 88.19 190 GLN A CA 1
ATOM 1548 C C . GLN A 1 190 ? -18.775 18.678 32.278 1.00 88.19 190 GLN A C 1
ATOM 1550 O O . GLN A 1 190 ? -19.048 18.114 31.212 1.00 88.19 190 GLN A O 1
ATOM 1555 N N . GLU A 1 191 ? -17.555 18.745 32.815 1.00 91.69 191 GLU A N 1
ATOM 1556 C CA . GLU A 1 191 ? -16.353 18.143 32.234 1.00 91.69 191 GLU A CA 1
ATOM 1557 C C . GLU A 1 191 ? -16.560 16.648 31.957 1.00 91.69 191 GLU A C 1
ATOM 1559 O O . GLU A 1 191 ? -17.113 15.921 32.790 1.00 91.69 191 GLU A O 1
ATOM 1564 N N . ILE A 1 192 ? -16.166 16.225 30.754 1.00 94.62 192 ILE A N 1
ATOM 1565 C CA . ILE A 1 192 ? -16.299 14.853 30.268 1.00 94.62 192 ILE A CA 1
ATOM 1566 C C . ILE A 1 192 ? -14.947 14.160 30.363 1.00 94.62 192 ILE A C 1
ATOM 1568 O O . ILE A 1 192 ? -13.980 14.595 29.740 1.00 94.62 192 ILE A O 1
ATOM 1572 N N . THR A 1 193 ? -14.907 13.043 31.076 1.00 96.00 193 THR A N 1
ATOM 1573 C CA . THR A 1 193 ? -13.782 12.114 31.048 1.00 96.00 193 THR A CA 1
ATOM 1574 C C . THR A 1 193 ? -13.889 11.248 29.792 1.00 96.00 193 THR A C 1
ATOM 1576 O O . THR A 1 193 ? -14.924 10.618 29.568 1.00 96.00 193 THR A O 1
ATOM 1579 N N . GLN A 1 194 ? -12.835 11.208 28.971 1.00 96.81 194 GLN A N 1
ATOM 1580 C CA . GLN A 1 194 ? -12.744 10.246 27.864 1.00 96.81 194 GLN A CA 1
ATOM 1581 C C . GLN A 1 194 ? -12.554 8.833 28.410 1.00 96.81 194 GLN A C 1
ATOM 1583 O O . GLN A 1 194 ? -11.760 8.625 29.328 1.00 96.81 194 GLN A O 1
ATOM 1588 N N . MET A 1 195 ? -13.249 7.861 27.825 1.00 97.50 195 MET A N 1
ATOM 1589 C CA . MET A 1 195 ? -13.274 6.486 28.318 1.00 97.50 195 MET A CA 1
ATOM 1590 C C . MET A 1 195 ? -11.888 5.836 28.308 1.00 97.50 195 MET A C 1
ATOM 1592 O O . MET A 1 195 ? -11.576 5.083 29.222 1.00 97.50 195 MET A O 1
ATOM 1596 N N . ILE A 1 196 ? -11.025 6.153 27.337 1.00 97.50 196 ILE A N 1
ATOM 1597 C CA . ILE A 1 196 ? -9.652 5.616 27.282 1.00 97.50 196 ILE A CA 1
ATOM 1598 C C . ILE A 1 196 ? -8.789 5.991 28.499 1.00 97.50 196 ILE A C 1
ATOM 1600 O O . ILE A 1 196 ? -7.846 5.279 28.831 1.00 97.50 196 ILE A O 1
ATOM 1604 N N . ASN A 1 197 ? -9.116 7.094 29.177 1.00 96.88 197 ASN A N 1
ATOM 1605 C CA . ASN A 1 197 ? -8.360 7.579 30.333 1.00 96.88 197 ASN A CA 1
ATOM 1606 C C . ASN A 1 197 ? -8.797 6.918 31.650 1.00 96.88 197 ASN A C 1
ATOM 1608 O O . ASN A 1 197 ? -8.161 7.148 32.673 1.00 96.88 197 ASN A O 1
ATOM 1612 N N . ILE A 1 198 ? -9.864 6.115 31.638 1.00 95.81 198 ILE A N 1
ATOM 1613 C CA . ILE A 1 198 ? -10.371 5.414 32.819 1.00 95.81 198 ILE A CA 1
ATOM 1614 C C . ILE A 1 198 ? -9.684 4.047 32.904 1.00 95.81 198 ILE A C 1
ATOM 1616 O O . ILE A 1 198 ? -10.078 3.101 32.224 1.00 95.81 198 ILE A O 1
ATOM 1620 N N . THR A 1 199 ? -8.646 3.944 33.733 1.00 95.81 199 THR A N 1
ATOM 1621 C CA . THR A 1 199 ? -7.830 2.722 33.884 1.00 95.81 199 THR A CA 1
ATOM 1622 C C . THR A 1 199 ? -7.929 2.080 35.267 1.00 95.81 199 THR A C 1
ATOM 1624 O O . THR A 1 199 ? -7.472 0.952 35.449 1.00 95.81 199 THR A O 1
ATOM 1627 N N . GLU A 1 200 ? -8.529 2.769 36.236 1.00 95.31 200 GLU A N 1
ATOM 1628 C CA . GLU A 1 200 ? -8.676 2.318 37.620 1.00 95.31 200 GLU A CA 1
ATOM 1629 C C . GLU A 1 200 ? -10.075 2.625 38.176 1.00 95.31 200 GLU A C 1
ATOM 1631 O O . GLU A 1 200 ? -10.907 3.262 37.525 1.00 95.31 200 GLU A O 1
ATOM 1636 N N . GLU A 1 201 ? -10.363 2.135 39.384 1.00 96.25 201 GLU A N 1
ATOM 1637 C CA . GLU A 1 201 ? -11.617 2.454 40.061 1.00 96.25 201 GLU A CA 1
ATOM 1638 C C . GLU A 1 201 ? -11.682 3.937 40.434 1.00 96.25 201 GLU A C 1
ATOM 1640 O O . GLU A 1 201 ? -10.796 4.493 41.082 1.00 96.25 201 GLU A O 1
ATOM 1645 N N . GLU A 1 202 ? -12.808 4.564 40.116 1.00 94.69 202 GLU A N 1
ATOM 1646 C CA . GLU A 1 202 ? -13.049 5.973 40.381 1.00 94.69 202 GLU A CA 1
ATOM 1647 C C . GLU A 1 202 ? -14.378 6.169 41.101 1.00 94.69 202 GLU A C 1
ATOM 1649 O O . GLU A 1 202 ? -15.413 5.580 40.779 1.00 94.69 202 GLU A O 1
ATOM 1654 N N . ARG A 1 203 ? -14.390 7.070 42.086 1.00 94.50 203 ARG A N 1
ATOM 1655 C CA . ARG A 1 203 ? -15.601 7.334 42.881 1.00 94.50 203 ARG A CA 1
ATOM 1656 C C . ARG A 1 203 ? -16.741 7.923 42.053 1.00 94.50 203 ARG A C 1
ATOM 1658 O O . ARG A 1 203 ? -17.908 7.674 42.364 1.00 94.50 203 ARG A O 1
ATOM 1665 N N . SER A 1 204 ? -16.414 8.755 41.067 1.00 95.31 204 SER A N 1
ATOM 1666 C CA . SER A 1 204 ? -17.392 9.387 40.189 1.00 95.31 204 SER A CA 1
ATOM 1667 C C . SER A 1 204 ? -16.717 9.958 38.948 1.00 95.31 204 SER A C 1
ATOM 1669 O O . SER A 1 204 ? -15.971 10.925 39.059 1.00 95.31 204 SER A O 1
ATOM 1671 N N . VAL A 1 205 ? -17.101 9.461 37.780 1.00 96.56 205 VAL A N 1
ATOM 1672 C CA . VAL A 1 205 ? -16.752 10.013 36.465 1.00 96.56 205 VAL A CA 1
ATOM 1673 C C . VAL A 1 205 ? -18.001 10.546 35.776 1.00 96.56 205 VAL A C 1
ATOM 1675 O O . VAL A 1 205 ? -19.120 10.127 36.091 1.00 96.56 205 VAL A O 1
ATOM 1678 N N . THR A 1 206 ? -17.824 11.475 34.837 1.00 97.25 206 THR A N 1
ATOM 1679 C CA . THR A 1 206 ? -18.872 11.836 33.875 1.00 97.25 206 THR A CA 1
ATOM 1680 C C . THR A 1 206 ? -18.372 11.502 32.481 1.00 97.25 206 THR A C 1
ATOM 1682 O O . THR A 1 206 ? -17.406 12.100 32.027 1.00 97.25 206 THR A O 1
ATOM 1685 N N . VAL A 1 207 ? -19.031 10.567 31.806 1.00 96.69 207 VAL A N 1
ATOM 1686 C CA . VAL A 1 207 ? -18.678 10.132 30.450 1.00 96.69 207 VAL A CA 1
ATOM 1687 C C . VAL A 1 207 ? -19.804 10.459 29.480 1.00 96.69 207 VAL A C 1
ATOM 1689 O O . VAL A 1 207 ? -20.962 10.635 29.872 1.00 96.69 207 VAL A O 1
ATOM 1692 N N . GLN A 1 208 ? -19.471 10.521 28.200 1.00 95.94 208 GLN A N 1
ATOM 1693 C CA . GLN A 1 208 ? -20.428 10.651 27.114 1.00 95.94 208 GLN A CA 1
ATOM 1694 C C . GLN A 1 208 ? -20.124 9.579 26.074 1.00 95.94 208 GLN A C 1
ATOM 1696 O O . GLN A 1 208 ? -18.964 9.401 25.734 1.00 95.94 208 GLN A O 1
ATOM 1701 N N . GLY A 1 209 ? -21.138 8.903 25.539 1.00 95.88 209 GLY A N 1
ATOM 1702 C CA . GLY A 1 209 ? -20.904 7.906 24.498 1.00 95.88 209 GLY A CA 1
ATOM 1703 C C . GLY A 1 209 ? -22.158 7.449 23.764 1.00 95.88 209 GLY A C 1
ATOM 1704 O O . GLY A 1 209 ? -23.288 7.718 24.177 1.00 95.88 209 GLY A O 1
ATOM 1705 N N . TYR A 1 210 ? -21.920 6.779 22.646 1.00 96.31 210 TYR A N 1
ATOM 1706 C CA . TYR A 1 210 ? -22.887 6.130 21.781 1.00 96.31 210 TYR A CA 1
ATOM 1707 C C . TYR A 1 210 ? -23.251 4.748 22.328 1.00 96.31 210 TYR A C 1
ATOM 1709 O O . TYR A 1 210 ? -22.370 3.931 22.600 1.00 96.31 210 TYR A O 1
ATOM 1717 N N . VAL A 1 211 ? -24.548 4.481 22.476 1.00 96.81 211 VAL A N 1
ATOM 1718 C CA . VAL A 1 211 ? -25.066 3.185 22.927 1.00 96.81 211 VAL A CA 1
ATOM 1719 C C . VAL A 1 211 ? -25.174 2.251 21.727 1.00 96.81 211 VAL A C 1
ATOM 1721 O O . VAL A 1 211 ? -26.041 2.443 20.874 1.00 96.81 211 VAL A O 1
ATOM 1724 N N . PHE A 1 212 ? -24.330 1.223 21.666 1.00 95.62 212 PHE A N 1
ATOM 1725 C CA . PHE A 1 212 ? -24.388 0.222 20.593 1.00 95.62 212 PHE A CA 1
ATOM 1726 C C . PHE A 1 212 ? -25.102 -1.068 21.015 1.00 95.62 212 PHE A C 1
ATOM 1728 O O . PHE A 1 212 ? -25.560 -1.816 20.152 1.00 95.62 212 PHE A O 1
ATOM 1735 N N . ASN A 1 213 ? -25.280 -1.296 22.321 1.00 96.31 213 ASN A N 1
ATOM 1736 C CA . ASN A 1 213 ? -26.038 -2.430 22.845 1.00 96.31 213 ASN A CA 1
ATOM 1737 C C . ASN A 1 213 ? -26.816 -2.062 24.119 1.00 96.31 213 ASN A C 1
ATOM 1739 O O . ASN A 1 213 ? -26.364 -1.247 24.929 1.00 96.31 213 ASN A O 1
ATOM 1743 N N . LYS A 1 214 ? -27.979 -2.695 24.304 1.00 95.19 214 LYS A N 1
ATOM 1744 C CA . LYS A 1 214 ? -28.872 -2.523 25.454 1.00 95.19 214 LYS A CA 1
ATOM 1745 C C . LYS A 1 214 ? -29.437 -3.868 25.890 1.00 95.19 214 LYS A C 1
ATOM 1747 O O . LYS A 1 214 ? -30.044 -4.584 25.099 1.00 95.19 214 LYS A O 1
ATOM 1752 N N . GLU A 1 215 ? -29.375 -4.123 27.190 1.00 94.69 215 GLU A N 1
ATOM 1753 C CA . GLU A 1 215 ? -30.023 -5.254 27.843 1.00 94.69 215 GLU A CA 1
ATOM 1754 C C . GLU A 1 215 ? -30.728 -4.804 29.134 1.00 94.69 215 GLU A C 1
ATOM 1756 O O . GLU A 1 215 ? -30.203 -3.997 29.902 1.00 94.69 215 GLU A O 1
ATOM 1761 N N . VAL A 1 216 ? -31.925 -5.335 29.400 1.00 93.56 216 VAL A N 1
ATOM 1762 C CA . VAL A 1 216 ? -32.652 -5.120 30.662 1.00 93.56 216 VAL A CA 1
ATOM 1763 C C . VAL A 1 216 ? -32.915 -6.474 31.312 1.00 93.56 216 VAL A C 1
ATOM 1765 O O . VAL A 1 216 ? -33.552 -7.339 30.716 1.00 93.56 216 VAL A O 1
ATOM 1768 N N . ARG A 1 217 ? -32.433 -6.665 32.545 1.00 92.00 217 ARG A N 1
ATOM 1769 C CA . ARG A 1 217 ? -32.601 -7.905 33.320 1.00 92.00 217 ARG A CA 1
ATOM 1770 C C . ARG A 1 217 ? -33.445 -7.669 34.563 1.00 92.00 217 ARG A C 1
ATOM 1772 O O . ARG A 1 217 ? -33.190 -6.734 35.315 1.00 92.00 217 ARG A O 1
ATOM 1779 N N . GLU A 1 218 ? -34.398 -8.552 34.834 1.00 92.06 218 GLU A N 1
ATOM 1780 C CA . GLU A 1 218 ? -35.133 -8.563 36.101 1.00 92.06 218 GLU A CA 1
ATOM 1781 C C . GLU A 1 218 ? -34.357 -9.357 37.165 1.00 92.06 218 GLU A C 1
ATOM 1783 O O . GLU A 1 218 ? -33.881 -10.468 36.922 1.00 92.06 218 GLU A O 1
ATOM 1788 N N . LEU A 1 219 ? -34.183 -8.776 38.353 1.00 87.94 219 LEU A N 1
ATOM 1789 C CA . LEU A 1 219 ? -33.472 -9.402 39.465 1.00 87.94 219 LEU A CA 1
ATOM 1790 C C . LEU A 1 219 ? -34.441 -10.169 40.364 1.00 87.94 219 LEU A C 1
ATOM 1792 O O . LEU A 1 219 ? -35.614 -9.832 40.480 1.00 87.94 219 LEU A O 1
ATOM 1796 N N . ARG A 1 220 ? -33.920 -11.132 41.135 1.00 86.19 220 ARG A N 1
ATOM 1797 C CA . ARG A 1 220 ? -34.706 -11.887 42.137 1.00 86.19 220 ARG A CA 1
ATOM 1798 C C . ARG A 1 220 ? -35.403 -11.004 43.184 1.00 86.19 220 ARG A C 1
ATOM 1800 O O . ARG A 1 220 ? -36.323 -11.462 43.847 1.00 86.19 220 ARG A O 1
ATOM 1807 N N . SER A 1 221 ? -34.947 -9.763 43.358 1.00 83.94 221 SER A N 1
ATOM 1808 C CA . SER A 1 221 ? -35.551 -8.761 44.242 1.00 83.94 221 SER A CA 1
ATOM 1809 C C . SER A 1 221 ? -36.769 -8.046 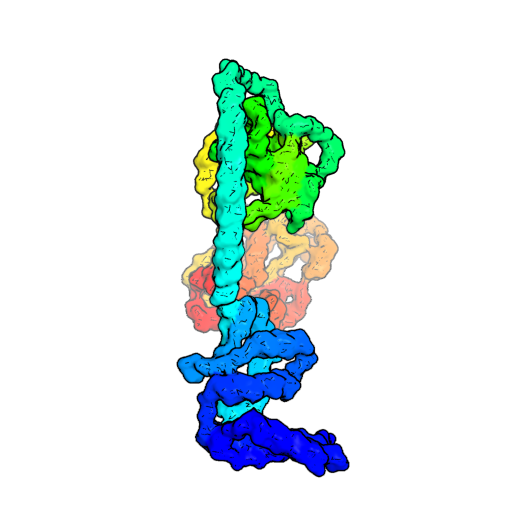43.638 1.00 83.94 221 SER A C 1
ATOM 1811 O O . SER A 1 221 ? -37.357 -7.206 44.317 1.00 83.94 221 SER A O 1
ATOM 1813 N N . GLY A 1 222 ? -37.115 -8.328 42.378 1.00 82.50 222 GLY A N 1
ATOM 1814 C CA . GLY A 1 222 ? -38.151 -7.635 41.607 1.00 82.50 222 GLY A CA 1
ATOM 1815 C C . GLY A 1 222 ? -37.710 -6.289 41.020 1.00 82.50 222 GLY A C 1
ATOM 1816 O O . GLY A 1 222 ? -38.512 -5.620 40.390 1.00 82.50 222 GLY A O 1
ATOM 1817 N N . ARG A 1 223 ? -36.454 -5.863 41.227 1.00 88.38 223 ARG A N 1
ATOM 1818 C CA . ARG A 1 223 ? -35.888 -4.658 40.588 1.00 88.38 223 ARG A CA 1
ATOM 1819 C C . ARG A 1 223 ? -35.328 -5.007 39.213 1.00 88.38 223 ARG A C 1
ATOM 1821 O O . ARG A 1 223 ? -34.723 -6.069 39.060 1.00 88.38 223 ARG A O 1
ATOM 1828 N N . LYS A 1 224 ? -35.416 -4.090 38.254 1.00 92.44 224 LYS A N 1
ATOM 1829 C CA . LYS A 1 224 ? -34.743 -4.215 36.955 1.00 92.44 224 LYS A CA 1
ATOM 1830 C C . LYS A 1 224 ? -33.324 -3.635 36.985 1.00 92.44 224 LYS A C 1
ATOM 1832 O O . LYS A 1 224 ? -33.028 -2.676 37.701 1.00 92.44 224 LYS A O 1
ATOM 1837 N N . LEU A 1 225 ? -32.439 -4.224 36.192 1.00 93.62 225 LEU A N 1
ATOM 1838 C CA . LEU A 1 225 ? -31.077 -3.780 35.922 1.00 93.62 225 LEU A CA 1
ATOM 1839 C C . LEU A 1 225 ? -30.954 -3.476 34.428 1.00 93.62 225 LEU A C 1
ATOM 1841 O O . LEU A 1 225 ? -31.073 -4.381 33.606 1.00 93.62 225 LEU A O 1
ATOM 1845 N N . LEU A 1 226 ? -30.690 -2.217 34.098 1.00 95.25 226 LEU A N 1
ATOM 1846 C CA . LEU A 1 226 ? -30.283 -1.788 32.767 1.00 95.25 226 LEU A CA 1
ATOM 1847 C C . LEU A 1 226 ? -28.773 -1.983 32.614 1.00 95.25 226 LEU A C 1
ATOM 1849 O O . LEU A 1 226 ? -28.006 -1.557 33.481 1.00 95.25 226 LEU A O 1
ATOM 1853 N N . ILE A 1 227 ? -28.369 -2.600 31.510 1.00 96.06 227 ILE A N 1
ATOM 1854 C CA . ILE A 1 227 ? -26.984 -2.800 31.092 1.00 96.06 227 ILE A CA 1
ATOM 1855 C C . ILE A 1 227 ? -26.856 -2.204 29.690 1.00 96.06 227 ILE A C 1
ATOM 1857 O O . ILE A 1 227 ? -27.557 -2.623 28.771 1.00 96.06 227 ILE A O 1
ATOM 1861 N N . LEU A 1 228 ? -25.991 -1.209 29.531 1.00 97.50 228 LEU A N 1
ATOM 1862 C CA . LEU A 1 228 ? -25.695 -0.582 28.245 1.00 97.50 228 LEU A CA 1
ATOM 1863 C C . LEU A 1 228 ? -24.226 -0.798 27.906 1.00 97.50 228 LEU A C 1
ATOM 1865 O O . LEU A 1 228 ? -23.378 -0.637 28.781 1.00 97.50 228 LEU A O 1
ATOM 1869 N N . GLU A 1 229 ? -23.921 -1.092 26.649 1.00 97.75 229 GLU A N 1
ATOM 1870 C CA . GLU A 1 229 ? -22.549 -1.040 26.138 1.00 97.75 229 GLU A CA 1
ATOM 1871 C C . GLU A 1 229 ? -22.390 0.258 25.353 1.00 97.75 229 GLU A C 1
ATOM 1873 O O . GLU A 1 229 ? -23.166 0.558 24.436 1.00 97.75 229 GLU A O 1
ATOM 1878 N N . VAL A 1 230 ? -21.436 1.075 25.794 1.00 97.81 230 VAL A N 1
ATOM 1879 C CA . VAL A 1 230 ? -21.337 2.479 25.404 1.00 97.81 230 VAL A CA 1
ATOM 1880 C C . VAL A 1 230 ? -19.911 2.774 24.974 1.00 97.81 230 VAL A C 1
ATOM 1882 O O . VAL A 1 230 ? -18.978 2.419 25.687 1.00 97.81 230 VAL A O 1
ATOM 1885 N N . THR A 1 231 ? -19.741 3.446 23.839 1.00 97.62 231 THR A N 1
ATOM 1886 C CA . THR A 1 231 ? -18.427 3.856 23.328 1.00 97.62 231 THR A CA 1
ATOM 1887 C C . THR A 1 231 ? -18.383 5.348 23.045 1.00 97.62 231 THR A C 1
ATOM 1889 O O . THR A 1 231 ? -19.331 5.915 22.510 1.00 97.62 231 THR A O 1
ATOM 1892 N N . ASP A 1 232 ? -17.278 6.001 23.378 1.00 95.75 232 ASP A N 1
ATOM 1893 C CA . ASP A 1 232 ? -16.966 7.354 22.902 1.00 95.75 232 ASP A CA 1
ATOM 1894 C C . ASP A 1 232 ? -16.022 7.338 21.684 1.00 95.75 232 ASP A C 1
ATOM 1896 O O . ASP A 1 232 ? -15.498 8.378 21.288 1.00 95.75 232 ASP A O 1
ATOM 1900 N N . TYR A 1 233 ? -15.812 6.149 21.106 1.00 95.19 233 TYR A N 1
ATOM 1901 C CA . TYR A 1 233 ? -14.835 5.806 20.070 1.00 95.19 233 TYR A CA 1
ATOM 1902 C C . TYR A 1 233 ? -13.357 5.907 20.484 1.00 95.19 233 TYR A C 1
ATOM 1904 O O . TYR A 1 233 ? -12.489 5.564 19.685 1.00 95.19 233 TYR A O 1
ATOM 1912 N N . THR A 1 234 ? -13.052 6.303 21.725 1.00 96.56 234 THR A N 1
ATOM 1913 C CA . THR A 1 234 ? -11.707 6.174 22.320 1.00 96.56 234 THR A CA 1
ATOM 1914 C C . THR A 1 234 ? -11.561 4.870 23.102 1.00 96.56 234 THR A C 1
ATOM 1916 O O . THR A 1 234 ? -10.508 4.241 23.066 1.00 96.56 234 THR A O 1
ATOM 1919 N N . SER A 1 235 ? -12.627 4.442 23.783 1.00 97.12 235 SER A N 1
ATOM 1920 C CA . SER A 1 235 ? -12.765 3.131 24.422 1.00 97.12 235 SER A CA 1
ATOM 1921 C C . SER A 1 235 ? -14.256 2.779 24.552 1.00 97.12 235 SER A C 1
ATOM 1923 O O . SER A 1 235 ? -15.117 3.446 23.968 1.00 97.12 235 SER A O 1
ATOM 1925 N N . SER A 1 236 ? -14.582 1.708 25.271 1.00 97.56 236 SER A N 1
ATOM 1926 C CA . SER A 1 236 ? -15.958 1.305 25.565 1.00 97.56 236 SER A CA 1
ATOM 1927 C C . SER A 1 236 ? -16.106 0.894 27.023 1.00 97.56 236 SER A C 1
ATOM 1929 O O . SER A 1 236 ? -15.199 0.298 27.590 1.00 97.56 236 SER A O 1
ATOM 1931 N N . PHE A 1 237 ? -17.263 1.184 27.613 1.00 97.81 237 PHE A N 1
ATOM 1932 C CA . PHE A 1 237 ? -17.617 0.772 28.968 1.00 97.81 237 PHE A CA 1
ATOM 1933 C C . PHE A 1 237 ? -19.010 0.160 29.015 1.00 97.81 237 PHE A C 1
ATOM 1935 O O . PHE A 1 237 ? -19.937 0.590 28.321 1.00 97.81 237 PHE A O 1
ATOM 1942 N N . VAL A 1 238 ? -19.173 -0.797 29.926 1.00 97.62 238 VAL A N 1
ATOM 1943 C CA . VAL A 1 238 ? -20.489 -1.277 30.339 1.00 97.62 238 VAL A CA 1
ATOM 1944 C C . VAL A 1 238 ? -21.040 -0.334 31.405 1.00 97.62 238 VAL A C 1
ATOM 1946 O O . VAL A 1 238 ? -20.443 -0.151 32.468 1.00 97.62 238 VAL A O 1
ATOM 1949 N N . VAL A 1 239 ? -22.204 0.252 31.139 1.00 97.50 239 VAL A N 1
ATOM 1950 C CA . VAL A 1 239 ? -22.924 1.138 32.055 1.00 97.50 239 VAL A CA 1
ATOM 1951 C C . VAL A 1 239 ? -24.100 0.386 32.672 1.00 97.50 239 VAL A C 1
ATOM 1953 O O . VAL A 1 239 ? -24.980 -0.103 31.965 1.00 97.50 239 VAL A O 1
ATOM 1956 N N . LYS A 1 240 ? -24.144 0.322 34.005 1.00 96.31 240 LYS A N 1
ATOM 1957 C CA . LYS A 1 240 ? -25.182 -0.377 34.772 1.00 96.31 240 LYS A CA 1
ATOM 1958 C C . LYS A 1 240 ? -26.051 0.592 35.558 1.00 96.31 240 LYS A C 1
ATOM 1960 O O . LYS A 1 240 ? -25.546 1.480 36.247 1.00 96.31 240 LYS A O 1
ATOM 1965 N N . LYS A 1 241 ? -27.370 0.389 35.522 1.00 94.94 241 LYS A N 1
ATOM 1966 C CA . LYS A 1 241 ? -28.334 1.167 36.311 1.00 94.94 241 LYS A CA 1
ATOM 1967 C C . LYS A 1 241 ? -29.407 0.270 36.920 1.00 94.94 241 LYS A C 1
ATOM 1969 O O . LYS A 1 241 ? -30.150 -0.397 36.214 1.00 94.94 241 LYS A O 1
ATOM 1974 N N . PHE A 1 242 ? -29.519 0.283 38.246 1.00 92.94 242 PHE A N 1
ATOM 1975 C CA . PHE A 1 242 ? -30.584 -0.425 38.964 1.00 92.94 242 PHE A CA 1
ATOM 1976 C C . PHE A 1 242 ? -31.822 0.465 39.113 1.00 92.94 242 PHE A C 1
ATOM 1978 O O . PHE A 1 242 ? -31.686 1.588 39.613 1.00 92.94 242 PHE A O 1
ATOM 1985 N N . SER A 1 243 ? -33.011 -0.048 38.779 1.00 92.25 243 SER A N 1
ATOM 1986 C CA . SER A 1 243 ? -34.280 0.667 38.975 1.00 92.25 243 SER A CA 1
ATOM 1987 C C . SER A 1 243 ? -34.506 0.951 40.457 1.00 92.25 243 SER A C 1
ATOM 1989 O O . SER A 1 243 ? -34.204 0.116 41.316 1.00 92.25 243 SER A O 1
ATOM 1991 N N . ARG A 1 244 ? -34.961 2.152 40.807 1.00 87.44 244 ARG A N 1
ATOM 1992 C CA . ARG A 1 244 ? -35.374 2.515 42.176 1.00 87.44 244 ARG A CA 1
ATOM 1993 C C . ARG A 1 244 ? -36.884 2.696 42.269 1.00 87.44 244 ARG A C 1
ATOM 1995 O O . ARG A 1 244 ? -37.448 2.450 43.335 1.00 87.44 244 ARG A O 1
ATOM 2002 N N . THR A 1 245 ? -37.502 3.106 41.169 1.00 85.38 245 THR A N 1
ATOM 2003 C CA . THR A 1 245 ? -38.934 3.366 41.012 1.00 85.38 245 THR A CA 1
ATOM 2004 C C . THR A 1 245 ? -39.453 2.675 39.750 1.00 85.38 245 THR A C 1
ATOM 2006 O O . THR A 1 245 ? -38.670 2.295 38.884 1.00 85.38 245 THR A O 1
ATOM 2009 N N . GLU A 1 246 ? -40.772 2.526 39.632 1.00 80.62 246 GLU A N 1
ATOM 2010 C CA . GLU A 1 246 ? -41.415 2.019 38.407 1.00 80.62 246 GLU A CA 1
ATOM 2011 C C . GLU A 1 246 ? -41.206 2.977 37.215 1.00 80.62 246 GLU A C 1
ATOM 2013 O O . GLU A 1 246 ? -41.115 2.538 36.072 1.00 80.62 246 GLU A O 1
ATOM 2018 N N . GLU A 1 247 ? -41.025 4.277 37.480 1.00 82.38 247 GLU A N 1
ATOM 2019 C CA . GLU A 1 247 ? -40.649 5.274 36.467 1.00 82.38 247 GLU A CA 1
ATOM 2020 C C . GLU A 1 247 ? -39.270 4.989 35.853 1.00 82.38 247 GLU A C 1
ATOM 2022 O O . GLU A 1 247 ? -39.113 5.100 34.638 1.00 82.38 247 GLU A O 1
ATOM 2027 N N . ASP A 1 248 ? -38.282 4.563 36.655 1.00 85.00 248 ASP A N 1
ATOM 2028 C CA . ASP A 1 248 ? -36.972 4.156 36.126 1.00 85.00 248 ASP A CA 1
ATOM 2029 C C . ASP A 1 248 ? -37.119 2.970 35.159 1.00 85.00 248 ASP A C 1
ATOM 2031 O O . ASP A 1 248 ? -36.398 2.881 34.171 1.00 85.00 248 ASP A O 1
ATOM 2035 N N . GLU A 1 249 ? -38.055 2.056 35.421 1.00 87.00 249 GLU A N 1
ATOM 2036 C CA . GLU A 1 249 ? -38.272 0.875 34.581 1.00 87.00 249 GLU A CA 1
ATOM 2037 C C . GLU A 1 249 ? -38.902 1.232 33.238 1.00 87.00 249 GLU A C 1
ATOM 2039 O O . GLU A 1 249 ? -38.457 0.724 32.211 1.00 87.00 249 GLU A O 1
ATOM 2044 N N . ALA A 1 250 ? -39.869 2.152 33.230 1.00 84.31 250 ALA A N 1
ATOM 2045 C CA . ALA A 1 250 ? -40.421 2.693 31.991 1.00 84.31 250 ALA A CA 1
ATOM 2046 C C . ALA A 1 250 ? -39.348 3.441 31.172 1.00 84.31 250 ALA A C 1
ATOM 2048 O O . ALA A 1 250 ? -39.271 3.299 29.952 1.00 84.31 250 ALA A O 1
ATOM 2049 N N . MET A 1 251 ? -38.466 4.188 31.845 1.00 86.94 251 MET A N 1
ATOM 2050 C CA . MET A 1 251 ? -37.327 4.866 31.216 1.00 86.94 251 MET A CA 1
ATOM 2051 C C . MET A 1 251 ? -36.298 3.881 30.648 1.00 86.94 251 MET A C 1
ATOM 2053 O O . MET A 1 251 ? -35.718 4.144 29.596 1.00 86.94 251 MET A O 1
ATOM 2057 N N . PHE A 1 252 ? -36.070 2.735 31.302 1.00 90.81 252 PHE A N 1
ATOM 2058 C CA . PHE A 1 252 ? -35.199 1.688 30.758 1.00 90.81 252 PHE A CA 1
ATOM 2059 C C . PHE A 1 252 ? -35.737 1.173 29.434 1.00 90.81 252 PHE A C 1
ATOM 2061 O O . PHE A 1 252 ? -34.958 1.016 28.500 1.00 90.81 252 PHE A O 1
ATOM 2068 N N . ASP A 1 253 ? -37.046 0.951 29.327 1.00 85.50 253 ASP A N 1
ATOM 2069 C CA . ASP A 1 253 ? -37.674 0.477 28.095 1.00 85.50 253 ASP A CA 1
ATOM 2070 C C . ASP A 1 253 ? -37.579 1.525 26.969 1.00 85.50 253 ASP A C 1
ATOM 2072 O O . ASP A 1 253 ? -37.343 1.146 25.823 1.00 85.50 253 ASP A O 1
ATOM 2076 N N . ALA A 1 254 ? -37.616 2.821 27.298 1.00 86.88 254 ALA A N 1
ATOM 2077 C CA . ALA A 1 254 ? -37.539 3.927 26.337 1.00 86.88 254 ALA A CA 1
ATOM 2078 C C . ALA A 1 254 ? -36.149 4.164 25.700 1.00 86.88 254 ALA A C 1
ATOM 2080 O O . ALA A 1 254 ? -36.077 4.683 24.586 1.00 86.88 254 ALA A O 1
ATOM 2081 N N . ILE A 1 255 ? -35.041 3.789 26.356 1.00 88.19 255 ILE A N 1
ATOM 2082 C CA . ILE A 1 255 ? -33.685 3.949 25.782 1.00 88.19 255 ILE A CA 1
ATOM 2083 C C . ILE A 1 255 ? -33.512 2.985 24.606 1.00 88.19 255 ILE A C 1
ATOM 2085 O O . ILE A 1 255 ? -33.757 1.795 24.762 1.00 88.19 255 ILE A O 1
ATOM 2089 N N . ASN A 1 256 ? -33.023 3.440 23.455 1.00 86.88 256 ASN A N 1
ATOM 2090 C CA . ASN A 1 256 ? -32.736 2.569 22.307 1.00 86.88 256 ASN A CA 1
ATOM 2091 C C . ASN A 1 256 ? -31.236 2.536 21.991 1.00 86.88 256 ASN A C 1
ATOM 2093 O O . ASN A 1 256 ? -30.522 3.494 22.277 1.00 86.88 256 ASN A O 1
ATOM 2097 N N . SER A 1 257 ? -30.753 1.458 21.365 1.00 90.25 257 SER A N 1
ATOM 2098 C CA . SER A 1 257 ? -29.433 1.480 20.718 1.00 90.25 257 SER A CA 1
ATOM 2099 C C . SER A 1 257 ? -29.437 2.513 19.587 1.00 90.25 257 SER A C 1
ATOM 2101 O O . SER A 1 257 ? -30.456 2.705 18.924 1.00 90.25 257 SER A O 1
ATOM 2103 N N . GLY A 1 258 ? -28.312 3.187 19.364 1.00 87.31 258 GLY A N 1
ATOM 2104 C CA . GLY A 1 258 ? -28.197 4.268 18.383 1.00 87.31 258 GLY A CA 1
ATOM 2105 C C . GLY A 1 258 ? -28.243 5.679 18.968 1.00 87.31 258 GLY A C 1
ATOM 2106 O O . GLY A 1 258 ? -27.952 6.643 18.260 1.00 87.31 258 GLY A O 1
ATOM 2107 N N . VAL A 1 259 ? -28.585 5.826 20.250 1.00 91.94 259 VAL A N 1
ATOM 2108 C CA . VAL A 1 259 ? -28.620 7.133 20.920 1.00 91.94 259 VAL A CA 1
ATOM 2109 C C . VAL A 1 259 ? -27.283 7.462 21.576 1.00 91.94 259 VAL A C 1
ATOM 2111 O O . VAL A 1 259 ? -26.489 6.582 21.914 1.00 91.94 259 VAL A O 1
ATOM 2114 N N . TRP A 1 260 ? -27.048 8.753 21.793 1.00 94.50 260 TRP A N 1
ATOM 2115 C CA . TRP A 1 260 ? -25.950 9.223 22.626 1.00 94.50 260 TRP A CA 1
ATOM 2116 C C . TRP A 1 260 ? -26.449 9.528 24.028 1.00 94.50 260 TRP A C 1
ATOM 2118 O O . TRP A 1 260 ? -27.511 10.124 24.212 1.00 94.50 260 TRP A O 1
ATOM 2128 N N . ILE A 1 261 ? -25.654 9.157 25.023 1.00 95.12 261 ILE A N 1
ATOM 2129 C CA . ILE A 1 261 ? -25.959 9.407 26.428 1.00 95.12 261 ILE A CA 1
ATOM 2130 C C . ILE A 1 261 ? -24.798 10.114 27.123 1.00 95.12 261 ILE A C 1
ATOM 2132 O O . ILE A 1 261 ? -23.633 9.937 26.769 1.00 95.12 261 ILE A O 1
ATOM 2136 N N . LYS A 1 262 ? -25.131 10.903 28.143 1.00 95.75 262 LYS A N 1
ATOM 2137 C CA . LYS A 1 262 ? -24.214 11.431 29.154 1.00 95.75 262 LYS A CA 1
ATOM 2138 C C . LYS A 1 262 ? -24.501 10.705 30.461 1.00 95.75 262 LYS A C 1
ATOM 2140 O O . LYS A 1 262 ? -25.646 10.669 30.908 1.00 95.75 262 LYS A O 1
ATOM 2145 N N . VAL A 1 263 ? -23.477 10.116 31.065 1.00 96.69 263 VAL A N 1
ATOM 2146 C CA . VAL A 1 263 ? -23.597 9.271 32.257 1.00 96.69 263 VAL A CA 1
ATOM 2147 C C . VAL A 1 263 ? -22.691 9.813 33.343 1.00 96.69 263 VAL A C 1
ATOM 2149 O O . VAL A 1 263 ? -21.520 10.077 33.092 1.00 96.69 263 VAL A O 1
ATOM 2152 N N . ARG A 1 264 ? -23.214 9.931 34.565 1.00 97.06 264 ARG A N 1
ATOM 2153 C CA . ARG A 1 264 ? -22.414 10.175 35.768 1.00 97.06 264 ARG A CA 1
ATOM 2154 C C . ARG A 1 264 ? -22.546 8.989 36.710 1.00 97.06 264 ARG A C 1
ATOM 2156 O O . ARG A 1 264 ? -23.663 8.626 37.081 1.00 97.06 264 ARG A O 1
ATOM 2163 N N . GLY A 1 265 ? -21.433 8.396 37.121 1.00 96.75 265 GLY A N 1
ATOM 2164 C CA . GLY A 1 265 ? -21.428 7.168 37.919 1.00 96.75 265 GLY A CA 1
ATOM 2165 C C . GLY A 1 265 ? -20.061 6.843 38.505 1.00 96.75 265 GLY A C 1
ATOM 2166 O O . GLY A 1 265 ? -19.074 7.464 38.124 1.00 96.75 265 GLY A O 1
ATOM 2167 N N . SER A 1 266 ? -19.995 5.887 39.432 1.00 97.44 266 SER A N 1
ATOM 2168 C CA . SER A 1 266 ? -18.715 5.325 39.888 1.00 97.44 266 SER A CA 1
ATOM 2169 C C . SER A 1 266 ? -18.191 4.291 38.902 1.00 97.44 266 SER A C 1
ATOM 2171 O O . SER A 1 266 ? -18.978 3.542 38.325 1.00 97.44 266 SER A O 1
ATOM 2173 N N . VAL A 1 267 ? -16.872 4.213 38.769 1.00 97.62 267 VAL A N 1
ATOM 2174 C CA . VAL A 1 267 ? -16.172 3.136 38.064 1.00 97.62 267 VAL A CA 1
ATOM 2175 C C . VAL A 1 267 ? -15.744 2.111 39.105 1.00 97.62 267 VAL A C 1
ATOM 2177 O O . VAL A 1 267 ? -15.079 2.469 40.077 1.00 97.62 267 VAL A O 1
ATOM 2180 N N . GLN A 1 268 ? -16.171 0.864 38.946 1.00 96.25 268 GLN A N 1
ATOM 2181 C CA . GLN A 1 268 ? -15.885 -0.221 39.887 1.00 96.25 268 GLN A CA 1
ATOM 2182 C C . GLN A 1 268 ? -15.610 -1.514 39.134 1.00 96.25 268 GLN A C 1
ATOM 2184 O O . GLN A 1 268 ? -16.210 -1.748 38.085 1.00 96.25 268 GLN A O 1
ATOM 2189 N N . GLU A 1 269 ? -14.764 -2.375 39.688 1.00 94.94 269 GLU A N 1
ATOM 2190 C CA . GLU A 1 269 ? -14.549 -3.708 39.139 1.00 94.94 269 GLU A CA 1
ATOM 2191 C C . GLU A 1 269 ? -15.793 -4.582 39.360 1.00 94.94 269 GLU A C 1
ATOM 2193 O O . GLU A 1 269 ? -16.249 -4.827 40.484 1.00 94.94 269 GLU A O 1
ATOM 2198 N N . ASP A 1 270 ? -16.361 -5.086 38.267 1.00 93.38 270 ASP A N 1
ATOM 2199 C CA . ASP A 1 270 ? -17.424 -6.073 38.334 1.00 93.38 270 ASP A CA 1
ATOM 2200 C C . ASP A 1 270 ? -16.824 -7.477 38.349 1.00 93.38 270 ASP A C 1
ATOM 2202 O O . ASP A 1 270 ? -16.388 -7.999 37.330 1.00 93.38 270 ASP A O 1
ATOM 2206 N N . ASN A 1 271 ? -16.852 -8.131 39.510 1.00 87.56 271 ASN A N 1
ATOM 2207 C CA . ASN A 1 271 ? -16.283 -9.472 39.691 1.00 87.56 271 ASN A CA 1
ATOM 2208 C C . ASN A 1 271 ? -16.876 -10.557 38.768 1.00 87.56 271 ASN A C 1
ATOM 2210 O O . ASN A 1 271 ? -16.254 -11.604 38.577 1.00 87.56 271 ASN A O 1
ATOM 2214 N N . TYR A 1 272 ? -18.095 -10.364 38.251 1.00 84.94 272 TYR A N 1
ATOM 2215 C CA . TYR A 1 272 ? -18.715 -11.315 37.330 1.00 84.94 272 TYR A CA 1
ATOM 2216 C C . TYR A 1 272 ? -18.224 -11.091 35.896 1.00 84.94 272 TYR A C 1
ATOM 2218 O O . TYR A 1 272 ? -17.910 -12.063 35.213 1.00 84.94 272 TYR A O 1
ATOM 2226 N N . MET A 1 273 ? -18.117 -9.831 35.463 1.00 85.75 273 MET A N 1
ATOM 2227 C CA . MET A 1 273 ? -17.609 -9.468 34.131 1.00 85.75 273 MET A CA 1
ATOM 2228 C C . MET A 1 273 ? -16.076 -9.454 34.053 1.00 85.75 273 MET A C 1
ATOM 2230 O O . MET A 1 273 ? -15.535 -9.587 32.962 1.00 85.75 273 MET A O 1
ATOM 2234 N N . ARG A 1 274 ? -15.397 -9.371 35.206 1.00 90.25 274 ARG A N 1
ATOM 2235 C CA . ARG A 1 274 ? -13.942 -9.202 35.359 1.00 90.25 274 ARG A CA 1
ATOM 2236 C C . ARG A 1 274 ? -13.412 -7.983 34.605 1.00 90.25 274 ARG A C 1
ATOM 2238 O O . ARG A 1 274 ? -12.374 -8.061 33.957 1.00 90.25 274 ARG A O 1
ATOM 2245 N N . ASP A 1 275 ? -14.164 -6.891 34.677 1.00 94.88 275 ASP A N 1
ATOM 2246 C CA . ASP A 1 275 ? -13.854 -5.641 33.989 1.00 94.88 275 ASP A CA 1
ATOM 2247 C C . ASP A 1 275 ? -14.378 -4.440 34.788 1.00 94.88 275 ASP A C 1
ATOM 2249 O O . ASP A 1 275 ? -15.253 -4.590 35.653 1.00 94.88 275 ASP A O 1
ATOM 2253 N N . LEU A 1 276 ? -13.859 -3.248 34.499 1.00 96.31 276 LEU A N 1
ATOM 2254 C CA . LEU A 1 276 ? -14.351 -2.002 35.073 1.00 96.31 276 LEU A CA 1
ATOM 2255 C C . LEU A 1 276 ? -15.706 -1.641 34.451 1.00 96.31 276 LEU A C 1
ATOM 2257 O O . LEU A 1 276 ? -15.870 -1.568 33.235 1.00 96.31 276 LEU A O 1
ATOM 2261 N N . VAL A 1 277 ? -16.697 -1.373 35.298 1.00 97.06 277 VAL A N 1
ATOM 2262 C CA . VAL A 1 277 ? -18.042 -0.969 34.876 1.00 97.06 277 VAL A CA 1
ATOM 2263 C C . VAL A 1 277 ? -18.424 0.363 35.495 1.00 97.06 277 VAL A C 1
ATOM 2265 O O . VAL A 1 277 ? -18.028 0.689 36.616 1.00 97.06 277 VAL A O 1
ATOM 2268 N N . ILE A 1 278 ? -19.254 1.123 34.786 1.00 97.81 278 ILE A N 1
ATOM 2269 C CA . ILE A 1 278 ? -19.797 2.382 35.290 1.00 97.81 278 ILE A CA 1
ATOM 2270 C C . ILE A 1 278 ? -21.152 2.109 35.940 1.00 97.81 278 ILE A C 1
ATOM 2272 O O . ILE A 1 278 ? -22.144 1.839 35.263 1.00 97.81 278 ILE A O 1
ATOM 2276 N N . ASN A 1 279 ? -21.228 2.233 37.261 1.00 97.00 279 ASN A N 1
ATOM 2277 C CA . ASN A 1 279 ? -22.487 2.208 37.999 1.00 97.00 279 ASN A CA 1
ATOM 2278 C C . ASN A 1 279 ? -23.129 3.599 37.960 1.00 97.00 279 ASN A C 1
ATOM 2280 O O . ASN A 1 279 ? -22.768 4.502 38.718 1.00 97.00 279 ASN A O 1
ATOM 2284 N N . ALA A 1 280 ? -24.100 3.781 37.065 1.00 96.62 280 ALA A N 1
ATOM 2285 C CA . ALA A 1 280 ? -24.717 5.071 36.799 1.00 96.62 280 ALA A CA 1
ATOM 2286 C C . ALA A 1 280 ? -25.540 5.583 37.996 1.00 96.62 280 ALA A C 1
ATOM 2288 O O . ALA A 1 280 ? -26.528 4.985 38.450 1.00 96.62 280 ALA A O 1
ATOM 2289 N N . TYR A 1 281 ? -25.187 6.769 38.478 1.00 94.25 281 TYR A N 1
ATOM 2290 C CA . TYR A 1 281 ? -26.045 7.570 39.346 1.00 94.25 281 TYR A CA 1
ATOM 2291 C C . TYR A 1 281 ? -27.101 8.284 38.516 1.00 94.25 281 TYR A C 1
ATOM 2293 O O . TYR A 1 281 ? -28.288 8.203 38.848 1.00 94.25 281 TYR A O 1
ATOM 2301 N N . ASP A 1 282 ? -26.656 8.887 37.418 1.00 94.62 282 ASP A N 1
ATOM 2302 C CA . ASP A 1 282 ? -27.447 9.717 36.528 1.00 94.62 282 ASP A CA 1
ATOM 2303 C C . ASP A 1 282 ? -27.138 9.355 35.069 1.00 94.62 282 ASP A C 1
ATOM 2305 O O . ASP A 1 282 ? -25.987 9.072 34.727 1.00 94.62 282 ASP A O 1
ATOM 2309 N N . LEU A 1 283 ? -28.161 9.358 34.220 1.00 94.56 283 LEU A N 1
ATOM 2310 C CA . LEU A 1 283 ? -28.065 9.093 32.789 1.00 94.56 283 LEU A CA 1
ATOM 2311 C C . LEU A 1 283 ? -29.029 10.026 32.060 1.00 94.56 283 LEU A C 1
ATOM 2313 O O . LEU A 1 283 ? -30.218 10.070 32.368 1.00 94.56 283 LEU A O 1
ATOM 2317 N N . ASN A 1 284 ? -28.509 10.775 31.096 1.00 93.94 284 ASN A N 1
ATOM 2318 C CA . ASN A 1 284 ? -29.283 11.663 30.243 1.00 93.94 284 ASN A CA 1
ATOM 2319 C C . ASN A 1 284 ? -29.031 11.310 28.784 1.00 93.94 284 ASN A C 1
ATOM 2321 O O . ASN A 1 284 ? -27.882 11.302 28.349 1.00 93.94 284 ASN A O 1
ATOM 2325 N N . GLU A 1 285 ? -30.087 11.071 28.020 1.00 93.19 285 GLU A N 1
ATOM 2326 C CA . GLU A 1 285 ? -30.008 11.079 26.567 1.00 93.19 285 GLU A CA 1
ATOM 2327 C C . GLU A 1 285 ? -29.650 12.488 26.085 1.00 93.19 285 GLU A C 1
ATOM 2329 O O . GLU A 1 285 ? -30.161 13.495 26.587 1.00 93.19 285 GLU A O 1
ATOM 2334 N N . ILE A 1 286 ? -28.725 12.565 25.135 1.00 91.19 286 ILE A N 1
ATOM 2335 C CA . ILE A 1 286 ? -28.218 13.822 24.599 1.00 91.19 286 ILE A CA 1
ATOM 2336 C C . ILE A 1 286 ? -28.155 13.766 23.078 1.00 91.19 286 ILE A C 1
ATOM 2338 O O . ILE A 1 286 ? -27.984 12.717 22.460 1.00 91.19 286 ILE A O 1
ATOM 2342 N N . LYS A 1 287 ? -28.202 14.945 22.462 1.00 87.94 287 LYS A N 1
ATOM 2343 C CA . LYS A 1 287 ? -27.846 15.094 21.056 1.00 87.94 287 LYS A CA 1
ATOM 2344 C C . LYS A 1 287 ? -26.331 15.241 20.948 1.00 87.94 287 LYS A C 1
ATOM 2346 O O . LYS A 1 287 ? -25.767 16.172 21.516 1.00 87.94 287 LYS A O 1
ATOM 2351 N N . HIS A 1 288 ? -25.682 14.346 20.213 1.00 84.75 288 HIS A N 1
ATOM 2352 C CA . HIS A 1 288 ? -24.273 14.488 19.856 1.00 84.75 288 HIS A CA 1
ATOM 2353 C C . HIS A 1 288 ? -24.159 15.109 18.464 1.00 84.75 288 HIS A C 1
ATOM 2355 O O . HIS A 1 288 ? -24.826 14.674 17.523 1.00 84.75 288 HIS A O 1
ATOM 2361 N N . GLU A 1 289 ? -23.356 16.164 18.336 1.00 83.00 289 GLU A N 1
ATOM 2362 C CA . GLU A 1 289 ? -23.141 16.808 17.046 1.00 83.00 289 GLU A CA 1
ATOM 2363 C C . GLU A 1 289 ? -22.174 15.982 16.198 1.00 83.00 289 GLU A C 1
ATOM 2365 O O . GLU A 1 289 ? -20.994 15.866 16.513 1.00 83.00 289 GLU A O 1
ATOM 2370 N N . SER A 1 290 ? -22.664 15.427 15.090 1.00 85.00 290 SER A N 1
ATOM 2371 C CA . SER A 1 290 ? -21.795 14.826 14.083 1.00 85.00 290 SER A CA 1
ATOM 2372 C C . SER A 1 290 ? -21.028 15.901 13.311 1.00 85.00 290 SER A C 1
ATOM 2374 O O . SER A 1 290 ? -21.491 17.037 13.178 1.00 85.00 290 SER A O 1
ATOM 2376 N N . ARG A 1 291 ? -19.893 15.521 12.709 1.00 89.69 291 ARG A N 1
ATOM 2377 C CA . ARG A 1 291 ? -19.177 16.371 11.746 1.00 89.69 291 ARG A CA 1
ATOM 2378 C C . ARG A 1 291 ? -20.134 16.873 10.656 1.00 89.69 291 ARG A C 1
ATOM 2380 O O . ARG A 1 291 ? -20.868 16.085 10.056 1.00 89.69 291 ARG A O 1
ATOM 2387 N N . LYS A 1 292 ? -20.083 18.178 10.385 1.00 90.19 292 LYS A N 1
ATOM 2388 C CA . LYS A 1 292 ? -20.869 18.858 9.346 1.00 90.19 292 LYS A CA 1
ATOM 2389 C C . LYS A 1 292 ? -19.952 19.317 8.213 1.00 90.19 292 LYS A C 1
ATOM 2391 O O . LYS A 1 292 ? -18.806 19.695 8.455 1.00 90.19 292 LYS A O 1
ATOM 2396 N N . ASP A 1 293 ? -20.471 19.307 6.993 1.00 93.69 293 ASP A N 1
ATOM 2397 C CA . ASP A 1 293 ? -19.866 19.999 5.857 1.00 93.69 293 ASP A CA 1
ATOM 2398 C C . ASP A 1 293 ? -20.363 21.454 5.854 1.00 93.69 293 ASP A C 1
ATOM 2400 O O . ASP A 1 293 ? -21.546 21.714 5.625 1.00 93.69 293 ASP A O 1
ATOM 2404 N N . MET A 1 294 ? -19.462 22.396 6.141 1.00 94.62 294 MET A N 1
ATOM 2405 C CA . MET A 1 294 ? -19.782 23.824 6.287 1.00 94.62 294 MET A CA 1
ATOM 2406 C C . MET A 1 294 ? -19.673 24.614 4.973 1.00 94.62 294 MET A C 1
ATOM 2408 O O . MET A 1 294 ? -19.867 25.829 4.990 1.00 94.62 294 MET A O 1
ATOM 2412 N N . ALA A 1 295 ? -19.343 23.966 3.848 1.00 94.88 295 ALA A N 1
ATOM 2413 C CA . ALA A 1 295 ? -19.244 24.653 2.564 1.00 94.88 295 ALA A CA 1
ATOM 2414 C C . ALA A 1 295 ? -20.625 25.159 2.093 1.00 94.88 295 ALA A C 1
ATOM 2416 O O . ALA A 1 295 ? -21.653 24.579 2.470 1.00 94.88 295 ALA A O 1
ATOM 2417 N N . PRO A 1 296 ? -20.683 26.219 1.270 1.00 94.75 296 PRO A N 1
ATOM 2418 C CA . PRO A 1 296 ? -21.920 26.652 0.627 1.00 94.75 296 PRO A CA 1
ATOM 2419 C C . PRO A 1 296 ? -22.579 25.531 -0.194 1.00 94.75 296 PRO A C 1
ATOM 2421 O O . PRO A 1 296 ? -21.905 24.653 -0.730 1.00 94.75 296 PRO A O 1
ATOM 2424 N N . GLU A 1 297 ? -23.905 25.578 -0.337 1.00 90.00 297 GLU A N 1
ATOM 2425 C CA . GLU A 1 297 ? -24.701 24.557 -1.048 1.00 90.00 297 GLU A CA 1
ATOM 2426 C C . GLU A 1 297 ? -24.263 24.352 -2.513 1.00 90.00 297 GLU A C 1
ATOM 2428 O O . GLU A 1 297 ? -24.321 23.256 -3.068 1.00 90.00 297 GLU A O 1
ATOM 2433 N N . ASN A 1 298 ? -23.790 25.416 -3.160 1.00 90.00 298 ASN A N 1
ATOM 2434 C CA . ASN A 1 298 ? -23.311 25.401 -4.539 1.00 90.00 298 ASN A CA 1
ATOM 2435 C C . ASN A 1 298 ? -21.844 24.956 -4.687 1.00 90.00 298 ASN A C 1
ATOM 2437 O O . ASN A 1 298 ? -21.383 24.820 -5.817 1.00 90.00 298 ASN A O 1
ATOM 2441 N N . GLU A 1 299 ? -21.131 24.715 -3.585 1.00 94.38 299 GLU A N 1
ATOM 2442 C CA . GLU A 1 299 ? -19.686 24.431 -3.547 1.00 94.38 299 GLU A CA 1
ATOM 2443 C C . GLU A 1 299 ? -19.370 23.154 -2.750 1.00 94.38 299 GLU A C 1
ATOM 2445 O O . GLU A 1 299 ? -18.281 22.982 -2.201 1.00 94.38 299 GLU A O 1
ATOM 2450 N N . LYS A 1 300 ? -20.336 22.231 -2.677 1.00 95.75 300 LYS A N 1
ATOM 2451 C CA . LYS A 1 300 ? -20.166 20.941 -2.005 1.00 95.75 300 LYS A CA 1
ATOM 2452 C C . LYS A 1 300 ? -19.178 20.042 -2.745 1.00 95.75 300 LYS A C 1
ATOM 2454 O O . LYS A 1 300 ? -19.193 19.943 -3.973 1.00 95.75 300 LYS A O 1
ATOM 2459 N N . ARG A 1 301 ? -18.338 19.355 -1.966 1.00 96.75 301 ARG A N 1
ATOM 2460 C CA . ARG A 1 301 ? -17.369 18.365 -2.451 1.00 96.75 301 ARG A CA 1
ATOM 2461 C C . ARG A 1 301 ? -18.088 17.180 -3.108 1.00 96.75 301 ARG A C 1
ATOM 2463 O O . ARG A 1 301 ? -19.203 16.828 -2.736 1.00 96.75 301 ARG A O 1
ATOM 2470 N N . VAL A 1 302 ? -17.406 16.542 -4.054 1.00 97.62 302 VAL A N 1
ATOM 2471 C CA . VAL A 1 302 ? -17.708 15.187 -4.529 1.00 97.62 302 VAL A CA 1
ATOM 2472 C C . VAL A 1 302 ? -16.493 14.324 -4.212 1.00 97.62 302 VAL A C 1
ATOM 2474 O O . VAL A 1 302 ? -15.370 14.713 -4.532 1.00 97.62 302 VAL A O 1
ATOM 2477 N N . GLU A 1 303 ? -16.703 13.192 -3.545 1.00 98.06 303 GLU A N 1
ATOM 2478 C CA . GLU A 1 303 ? -15.644 12.202 -3.328 1.00 98.06 303 GLU A CA 1
ATOM 2479 C C . GLU A 1 303 ? -15.454 11.368 -4.597 1.00 98.06 303 GLU A C 1
ATOM 2481 O O . GLU A 1 303 ? -16.438 10.901 -5.177 1.00 98.06 303 GLU A O 1
ATOM 2486 N N . LEU A 1 304 ? -14.201 11.216 -5.027 1.00 98.31 304 LEU A N 1
ATOM 2487 C CA . LEU A 1 304 ? -13.827 10.549 -6.279 1.00 98.31 304 LEU A CA 1
ATOM 2488 C C . LEU A 1 304 ? -13.020 9.265 -6.059 1.00 98.31 304 LEU A C 1
ATOM 2490 O O . LEU A 1 304 ? -12.884 8.490 -7.000 1.00 98.31 304 LEU A O 1
ATOM 2494 N N . HIS A 1 305 ? -12.535 9.026 -4.838 1.00 98.19 305 HIS A N 1
ATOM 2495 C CA . HIS A 1 305 ? -11.794 7.818 -4.478 1.00 98.19 305 HIS A CA 1
ATOM 2496 C C . HIS A 1 305 ? -12.260 7.341 -3.105 1.00 98.19 305 HIS A C 1
ATOM 2498 O O . HIS A 1 305 ? -12.088 8.041 -2.107 1.00 98.19 305 HIS A O 1
ATOM 2504 N N . LEU A 1 306 ? -12.898 6.175 -3.054 1.00 97.75 306 LEU A N 1
ATOM 2505 C CA . LEU A 1 306 ? -13.494 5.645 -1.830 1.00 97.75 306 LEU A CA 1
ATOM 2506 C C . LEU A 1 306 ? -13.569 4.124 -1.862 1.00 97.75 306 LEU A C 1
ATOM 2508 O O . LEU A 1 306 ? -14.035 3.543 -2.844 1.00 97.75 306 LEU A O 1
ATOM 2512 N N . HIS A 1 307 ? -13.175 3.508 -0.748 1.00 98.12 307 HIS A N 1
ATOM 2513 C CA . HIS A 1 307 ? -13.268 2.068 -0.526 1.00 98.12 307 HIS A CA 1
ATOM 2514 C C . HIS A 1 307 ? -14.414 1.761 0.428 1.00 98.12 307 HIS A C 1
ATOM 2516 O O . HIS A 1 307 ? -14.624 2.443 1.432 1.00 98.12 307 HIS A O 1
ATOM 2522 N N . SER A 1 308 ? -15.151 0.714 0.102 1.00 97.81 308 SER A N 1
ATOM 2523 C CA . SER A 1 308 ? -16.164 0.096 0.937 1.00 97.81 308 SER A CA 1
ATOM 2524 C C . SER A 1 308 ? -15.611 -1.170 1.584 1.00 97.81 308 SER A C 1
ATOM 2526 O O . SER A 1 308 ? -14.545 -1.664 1.225 1.00 97.81 308 SER A O 1
ATOM 2528 N N . ASN A 1 309 ? -16.380 -1.769 2.485 1.00 96.38 309 ASN A N 1
ATOM 2529 C CA . ASN A 1 309 ? -16.094 -3.081 3.062 1.00 96.38 309 ASN A CA 1
ATOM 2530 C C . ASN A 1 309 ? -15.958 -4.239 2.045 1.00 96.38 309 ASN A C 1
ATOM 2532 O O . ASN A 1 309 ? -15.669 -5.363 2.456 1.00 96.38 309 ASN A O 1
ATOM 2536 N N . MET A 1 310 ? -16.168 -4.000 0.744 1.00 97.31 310 MET A N 1
ATOM 2537 C CA . MET A 1 310 ? -15.839 -4.952 -0.321 1.00 97.31 310 MET A CA 1
ATOM 2538 C C . MET A 1 310 ? -14.363 -4.896 -0.751 1.00 97.31 310 MET A C 1
ATOM 2540 O O . MET A 1 310 ? -13.869 -5.878 -1.306 1.00 97.31 310 MET A O 1
ATOM 2544 N N . SER A 1 311 ? -13.629 -3.819 -0.445 1.00 95.75 311 SER A N 1
ATOM 2545 C CA . SER A 1 311 ? -12.161 -3.827 -0.456 1.00 95.75 311 SER A CA 1
ATOM 2546 C C 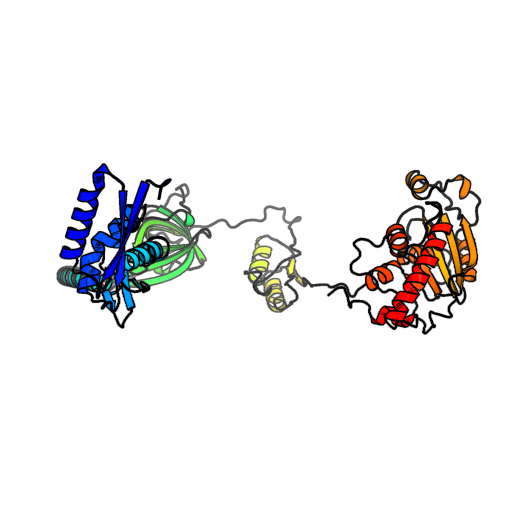. SER A 1 311 ? -11.661 -4.715 0.684 1.00 95.75 311 SER A C 1
ATOM 2548 O O . SER A 1 311 ? -11.607 -4.317 1.851 1.00 95.75 311 SER A O 1
ATOM 2550 N N . MET A 1 312 ? -11.346 -5.964 0.337 1.00 90.62 312 MET A N 1
ATOM 2551 C CA . MET A 1 312 ? -11.058 -7.032 1.290 1.00 90.62 312 MET A CA 1
ATOM 2552 C C . MET A 1 312 ? -9.962 -6.635 2.289 1.00 90.62 312 MET A C 1
ATOM 2554 O O . MET A 1 312 ? -8.826 -6.390 1.900 1.00 90.62 312 MET A O 1
ATOM 2558 N N . MET A 1 313 ? -10.307 -6.654 3.582 1.00 91.50 313 MET A N 1
ATOM 2559 C CA . MET A 1 313 ? -9.402 -6.355 4.706 1.00 91.50 313 MET A CA 1
ATOM 2560 C C . MET A 1 313 ? -8.778 -4.946 4.693 1.00 91.50 313 MET A C 1
ATOM 2562 O O . MET A 1 313 ? -7.825 -4.716 5.434 1.00 91.50 313 MET A O 1
ATOM 2566 N N . ASP A 1 314 ? -9.317 -4.013 3.906 1.00 93.56 314 ASP A N 1
ATOM 2567 C CA . ASP A 1 314 ? -8.770 -2.656 3.761 1.00 93.56 314 ASP A CA 1
ATOM 2568 C C . ASP A 1 314 ? -9.723 -1.568 4.284 1.00 93.56 314 ASP A C 1
ATOM 2570 O O . ASP A 1 314 ? -9.303 -0.651 4.990 1.00 93.56 314 ASP A O 1
ATOM 2574 N N . ALA A 1 315 ? -11.030 -1.708 4.042 1.00 94.75 315 ALA A N 1
ATOM 2575 C CA . ALA A 1 315 ? -12.036 -0.761 4.519 1.00 94.75 315 ALA A CA 1
ATOM 2576 C C . ALA A 1 315 ? -13.152 -1.444 5.322 1.00 94.75 315 ALA A C 1
ATOM 2578 O O . ALA A 1 315 ? -13.417 -2.639 5.195 1.00 94.75 315 ALA A O 1
ATOM 2579 N N . THR A 1 316 ? -13.793 -0.676 6.206 1.00 94.75 316 THR A N 1
ATOM 2580 C CA . THR A 1 316 ? -14.703 -1.206 7.235 1.00 94.75 316 THR A CA 1
ATOM 2581 C C . THR A 1 316 ? -16.163 -0.812 7.030 1.00 94.75 316 THR A C 1
ATOM 2583 O O . THR A 1 316 ? -17.054 -1.602 7.340 1.00 94.75 316 THR A O 1
ATOM 2586 N N . ASN A 1 317 ? -16.432 0.389 6.518 1.00 95.62 317 ASN A N 1
ATOM 2587 C CA . ASN A 1 317 ? -17.790 0.901 6.343 1.00 95.62 317 ASN A CA 1
ATOM 2588 C C . ASN A 1 317 ? -18.434 0.400 5.042 1.00 95.62 317 ASN A C 1
ATOM 2590 O O . ASN A 1 317 ? -17.771 0.197 4.023 1.00 95.62 317 ASN A O 1
ATOM 2594 N N . SER A 1 318 ? -19.757 0.245 5.066 1.00 97.12 318 SER A N 1
ATOM 2595 C CA . SER A 1 318 ? -20.541 -0.084 3.872 1.00 97.12 318 SER A CA 1
ATOM 2596 C C . SER A 1 318 ? -20.706 1.127 2.949 1.00 97.12 318 SER A C 1
ATOM 2598 O O . SER A 1 318 ? -20.713 2.280 3.395 1.00 97.12 318 SER A O 1
ATOM 2600 N N . ILE A 1 319 ? -20.923 0.890 1.652 1.00 97.94 319 ILE A N 1
ATOM 2601 C CA . ILE A 1 319 ? -21.224 1.985 0.719 1.00 97.94 319 ILE A CA 1
ATOM 2602 C C . ILE A 1 319 ? -22.552 2.679 1.061 1.00 97.94 319 ILE A C 1
ATOM 2604 O O . ILE A 1 319 ? -22.679 3.889 0.869 1.00 97.94 319 ILE A O 1
ATOM 2608 N N . THR A 1 320 ? -23.525 1.965 1.642 1.00 97.81 320 THR A N 1
ATOM 2609 C CA . THR A 1 320 ? -24.786 2.569 2.105 1.00 97.81 320 THR A CA 1
ATOM 2610 C C . THR A 1 320 ? -24.562 3.657 3.156 1.00 97.81 320 THR A C 1
ATOM 2612 O O . THR A 1 320 ? -25.205 4.713 3.096 1.00 97.81 320 THR A O 1
ATOM 2615 N N . GLU A 1 321 ? -23.655 3.432 4.109 1.00 96.56 321 GLU A N 1
ATOM 2616 C CA . GLU A 1 321 ? -23.319 4.414 5.146 1.00 96.56 321 GLU A CA 1
ATOM 2617 C C . GLU A 1 321 ? -22.682 5.667 4.544 1.00 96.56 321 GLU A C 1
ATOM 2619 O O . GLU A 1 321 ? -23.098 6.785 4.860 1.00 96.56 321 GLU A O 1
ATOM 2624 N N . TYR A 1 322 ? -21.732 5.490 3.623 1.00 97.62 322 TYR A N 1
ATOM 2625 C CA . TYR A 1 322 ? -21.080 6.606 2.944 1.00 97.62 322 TYR A CA 1
ATOM 2626 C C . TYR A 1 322 ? -22.051 7.432 2.104 1.00 97.62 322 TYR A C 1
ATOM 2628 O O . TYR A 1 322 ? -22.052 8.659 2.200 1.00 97.62 322 TYR A O 1
ATOM 2636 N N . VAL A 1 323 ? -22.924 6.782 1.331 1.00 98.12 323 VAL A N 1
ATOM 2637 C CA . VAL A 1 323 ? -23.939 7.472 0.523 1.00 98.12 323 VAL A CA 1
ATOM 2638 C C . VAL A 1 323 ? -24.916 8.248 1.410 1.00 98.12 323 VAL A C 1
ATOM 2640 O O . VAL A 1 323 ? -25.250 9.392 1.104 1.00 98.12 323 VAL A O 1
ATOM 2643 N N . SER A 1 324 ? -25.343 7.663 2.533 1.00 96.50 324 SER A N 1
ATOM 2644 C CA . SER A 1 324 ? -26.230 8.343 3.488 1.00 96.50 324 SER A CA 1
ATOM 2645 C C . SER A 1 324 ? -25.542 9.566 4.105 1.00 96.50 324 SER A C 1
ATOM 2647 O O . SER A 1 324 ? -26.137 10.639 4.187 1.00 96.50 324 SER A O 1
ATOM 2649 N N . LYS A 1 325 ? -24.251 9.452 4.452 1.00 96.12 325 LYS A N 1
ATOM 2650 C CA . LYS A 1 325 ? -23.462 10.579 4.966 1.00 96.12 325 LYS A CA 1
ATOM 2651 C C . LYS A 1 325 ? -23.263 11.684 3.925 1.00 96.12 325 LYS A C 1
ATOM 2653 O O . LYS A 1 325 ? -23.379 12.860 4.259 1.00 96.12 325 LYS A O 1
ATOM 2658 N N . ALA A 1 326 ? -22.993 11.318 2.675 1.00 96.75 326 ALA A N 1
ATOM 2659 C CA . ALA A 1 326 ? -22.869 12.259 1.567 1.00 96.75 326 ALA A CA 1
ATOM 2660 C C . ALA A 1 326 ? -24.176 13.039 1.348 1.00 96.75 326 ALA A C 1
ATOM 2662 O O . ALA A 1 326 ? -24.142 14.260 1.190 1.00 96.75 326 ALA A O 1
ATOM 2663 N N . ALA A 1 327 ? -25.325 12.363 1.439 1.00 96.38 327 ALA A N 1
ATOM 2664 C CA . ALA A 1 327 ? -26.636 13.002 1.374 1.00 96.38 327 ALA A CA 1
ATOM 2665 C C . ALA A 1 327 ? -26.858 13.995 2.529 1.00 96.38 327 ALA A C 1
ATOM 2667 O O . ALA A 1 327 ? -27.272 15.127 2.290 1.00 96.38 327 ALA A O 1
ATOM 2668 N N . GLU A 1 328 ? -26.520 13.616 3.768 1.00 95.12 328 GLU A N 1
ATOM 2669 C CA . GLU A 1 328 ? -26.583 14.516 4.933 1.00 95.12 328 GLU A CA 1
ATOM 2670 C C . GLU A 1 328 ? -25.690 15.759 4.780 1.00 95.12 328 GLU A C 1
ATOM 2672 O O . GLU A 1 328 ? -26.019 16.830 5.292 1.00 95.12 328 GLU A O 1
ATOM 2677 N N . TRP A 1 329 ? -24.558 15.633 4.084 1.00 96.06 329 TRP A N 1
ATOM 2678 C CA . TRP A 1 329 ? -23.645 16.743 3.798 1.00 96.06 329 TRP A CA 1
ATOM 2679 C C . TRP A 1 329 ? -24.032 17.576 2.566 1.00 96.06 329 TRP A C 1
ATOM 2681 O O . TRP A 1 329 ? -23.387 18.595 2.307 1.00 96.06 329 TRP A O 1
ATOM 2691 N N . GLY A 1 330 ? -25.078 17.190 1.829 1.00 95.88 330 GLY A N 1
ATOM 2692 C CA . GLY A 1 330 ? -25.524 17.874 0.610 1.00 95.88 330 GLY A CA 1
ATOM 2693 C C . GLY A 1 330 ? -24.659 17.578 -0.621 1.00 95.88 330 GLY A C 1
ATOM 2694 O O . GLY A 1 330 ? -24.658 18.335 -1.591 1.00 95.88 330 GLY A O 1
ATOM 2695 N N . HIS A 1 331 ? -23.877 16.497 -0.604 1.00 97.31 331 HIS A N 1
ATOM 2696 C CA . HIS A 1 331 ? -23.047 16.107 -1.744 1.00 97.31 331 HIS A CA 1
ATOM 2697 C C . HIS A 1 331 ? -23.934 15.561 -2.866 1.00 97.31 331 HIS A C 1
ATOM 2699 O O . HIS A 1 331 ? -24.783 14.699 -2.654 1.00 97.31 331 HIS A O 1
ATOM 2705 N N . LYS A 1 332 ? -23.725 16.046 -4.094 1.00 96.38 332 LYS A N 1
ATOM 2706 C CA . LYS A 1 332 ? -24.544 15.660 -5.261 1.00 96.38 332 LYS A CA 1
ATOM 2707 C C . LYS A 1 332 ? -24.166 14.300 -5.842 1.00 96.38 332 LYS A C 1
ATOM 2709 O O . LYS A 1 332 ? -24.967 13.683 -6.547 1.00 96.38 332 LYS A O 1
ATOM 2714 N N . ALA A 1 333 ? -22.933 13.866 -5.602 1.00 98.12 333 ALA A N 1
ATOM 2715 C CA . ALA A 1 333 ? -22.398 12.619 -6.112 1.00 98.12 333 ALA A CA 1
ATOM 2716 C C . ALA A 1 333 ? -21.332 12.042 -5.174 1.00 98.12 333 ALA A C 1
ATOM 2718 O O . ALA A 1 333 ? -20.739 12.775 -4.382 1.00 98.12 333 ALA A O 1
ATOM 2719 N N . ILE A 1 334 ? -21.079 10.744 -5.313 1.00 98.50 334 ILE A N 1
ATOM 2720 C CA . ILE A 1 334 ? -20.026 10.012 -4.606 1.00 98.50 334 ILE A CA 1
ATOM 2721 C C . ILE A 1 334 ? -19.516 8.869 -5.489 1.00 98.50 334 ILE A C 1
ATOM 2723 O O . ILE A 1 334 ? -20.314 8.192 -6.144 1.00 98.50 334 ILE A O 1
ATOM 2727 N N . ALA A 1 335 ? -18.201 8.676 -5.542 1.00 98.56 335 ALA A N 1
ATOM 2728 C CA . ALA A 1 335 ? -17.588 7.551 -6.235 1.00 98.56 335 ALA A CA 1
ATOM 2729 C C . ALA A 1 335 ? -17.441 6.317 -5.345 1.00 98.56 335 ALA A C 1
ATOM 2731 O O . ALA A 1 335 ? -17.390 6.421 -4.122 1.00 98.56 335 ALA A O 1
ATOM 2732 N N . ILE A 1 336 ? -17.351 5.157 -5.989 1.00 98.31 336 ILE A N 1
ATOM 2733 C CA . ILE A 1 336 ? -16.892 3.910 -5.384 1.00 98.31 336 ILE A CA 1
ATOM 2734 C C . ILE A 1 336 ? -15.786 3.321 -6.253 1.00 98.31 336 ILE A C 1
ATOM 2736 O O . ILE A 1 336 ? -15.961 3.206 -7.465 1.00 98.31 336 ILE A O 1
ATOM 2740 N N . THR A 1 337 ? -14.651 2.996 -5.640 1.00 98.19 337 THR A N 1
ATOM 2741 C CA . THR A 1 337 ? -13.417 2.590 -6.322 1.00 98.19 337 THR A CA 1
ATOM 2742 C C . THR A 1 337 ? -12.710 1.493 -5.528 1.00 98.19 337 THR A C 1
ATOM 2744 O O . THR A 1 337 ? -11.554 1.649 -5.160 1.00 98.19 337 THR A O 1
ATOM 2747 N N . ASP A 1 338 ? -13.411 0.399 -5.216 1.00 98.25 338 ASP A N 1
ATOM 2748 C CA . ASP A 1 338 ? -12.819 -0.707 -4.452 1.00 98.25 338 ASP A CA 1
ATOM 2749 C C . ASP A 1 338 ? -11.608 -1.333 -5.174 1.00 98.25 338 ASP A C 1
ATOM 2751 O O . ASP A 1 338 ? -11.500 -1.301 -6.407 1.00 98.25 338 ASP A O 1
ATOM 2755 N N . HIS A 1 339 ? -10.720 -1.957 -4.395 1.00 96.56 339 HIS A N 1
ATOM 2756 C CA . HIS A 1 339 ? -9.507 -2.613 -4.882 1.00 96.56 339 HIS A CA 1
ATOM 2757 C C . HIS A 1 339 ? -9.823 -3.843 -5.737 1.00 96.56 339 HIS A C 1
ATOM 2759 O O . HIS A 1 339 ? -10.209 -4.896 -5.226 1.00 96.56 339 HIS A O 1
ATOM 2765 N N . GLY A 1 340 ? -9.628 -3.729 -7.052 1.00 93.44 340 GLY A N 1
ATOM 2766 C CA . GLY A 1 340 ? -9.732 -4.838 -8.002 1.00 93.44 340 GLY A CA 1
ATOM 2767 C C . GLY A 1 340 ? -11.101 -5.528 -8.042 1.00 93.44 340 GLY A C 1
ATOM 2768 O O . GLY A 1 340 ? -11.205 -6.641 -8.556 1.00 93.44 340 GLY A O 1
ATOM 2769 N N . THR A 1 341 ? -12.151 -4.911 -7.491 1.00 94.38 341 THR A N 1
ATOM 2770 C CA . THR A 1 341 ? -13.480 -5.516 -7.340 1.00 94.38 341 THR A CA 1
ATOM 2771 C C . THR A 1 341 ? -14.595 -4.501 -7.573 1.00 94.38 341 THR A C 1
ATOM 2773 O O . THR A 1 341 ? -14.404 -3.298 -7.441 1.00 94.38 341 THR A O 1
ATOM 2776 N N . LEU A 1 342 ? -15.779 -5.004 -7.931 1.00 97.31 342 LEU A N 1
ATOM 2777 C CA . LEU A 1 342 ? -16.995 -4.216 -8.185 1.00 97.31 342 LEU A CA 1
ATOM 2778 C C . LEU A 1 342 ? -18.190 -4.712 -7.350 1.00 97.31 342 LEU A C 1
ATOM 2780 O O . LEU A 1 342 ? -19.350 -4.439 -7.666 1.00 97.31 342 LEU A O 1
ATOM 2784 N N . GLN A 1 343 ? -17.928 -5.497 -6.302 1.00 97.19 343 GLN A N 1
ATOM 2785 C CA . GLN A 1 343 ? -18.955 -6.214 -5.535 1.00 97.19 343 GLN A CA 1
ATOM 2786 C C . GLN A 1 343 ? -19.962 -5.289 -4.839 1.00 97.19 343 GLN A C 1
ATOM 2788 O O . GLN A 1 343 ? -21.124 -5.664 -4.689 1.00 97.19 343 GLN A O 1
ATOM 2793 N N . ALA A 1 344 ? -19.559 -4.071 -4.476 1.00 97.06 344 ALA A N 1
ATOM 2794 C CA . ALA A 1 344 ? -20.426 -3.102 -3.808 1.00 97.06 344 ALA A CA 1
ATOM 2795 C C . ALA A 1 344 ? -21.399 -2.374 -4.756 1.00 97.06 344 ALA A C 1
ATOM 2797 O O . ALA A 1 344 ? -22.283 -1.651 -4.297 1.00 97.06 344 ALA A O 1
ATOM 2798 N N . PHE A 1 345 ? -21.286 -2.549 -6.079 1.00 98.38 345 PHE A N 1
ATOM 2799 C CA . PHE A 1 345 ? -22.095 -1.806 -7.055 1.00 98.38 345 PHE A CA 1
ATOM 2800 C C . PHE A 1 345 ? -23.617 -1.959 -6.876 1.00 98.38 345 PHE A C 1
ATOM 2802 O O . PHE A 1 345 ? -24.313 -0.940 -6.959 1.00 98.38 345 PHE A O 1
ATOM 2809 N N . PRO A 1 346 ? -24.174 -3.165 -6.625 1.00 97.88 346 PRO A N 1
ATOM 2810 C CA . PRO A 1 346 ? -25.614 -3.322 -6.421 1.00 97.88 346 PRO A CA 1
ATOM 2811 C C . PRO A 1 346 ? -26.118 -2.562 -5.189 1.00 97.88 346 PRO A C 1
ATOM 2813 O O . PRO A 1 346 ? -27.153 -1.897 -5.250 1.00 97.88 346 PRO A O 1
ATOM 2816 N N . GLU A 1 347 ? -25.364 -2.618 -4.088 1.00 97.81 347 GLU A N 1
ATOM 2817 C CA . GLU A 1 347 ? -25.682 -1.897 -2.855 1.00 97.81 347 GLU A CA 1
ATOM 2818 C C . GLU A 1 347 ? -25.590 -0.379 -3.070 1.00 97.81 347 GLU A C 1
ATOM 2820 O O . GLU A 1 347 ? -26.526 0.355 -2.742 1.00 97.81 347 GLU A O 1
ATOM 2825 N N . ALA A 1 348 ? -24.514 0.084 -3.715 1.00 97.94 348 ALA A N 1
ATOM 2826 C CA . ALA A 1 348 ? -24.305 1.487 -4.053 1.00 97.94 348 ALA A CA 1
ATOM 2827 C C . ALA A 1 348 ? -25.469 2.043 -4.885 1.00 97.94 348 ALA A C 1
ATOM 2829 O O . ALA A 1 348 ? -25.976 3.129 -4.604 1.00 97.94 348 ALA A O 1
ATOM 2830 N N . HIS A 1 349 ? -25.937 1.282 -5.882 1.00 98.12 349 HIS A N 1
ATOM 2831 C CA . HIS A 1 349 ? -27.062 1.673 -6.730 1.00 98.12 349 HIS A CA 1
ATOM 2832 C C . HIS A 1 349 ? -28.345 1.907 -5.922 1.00 98.12 349 HIS A C 1
ATOM 2834 O O . HIS A 1 349 ? -28.983 2.954 -6.057 1.00 98.12 349 HIS A O 1
ATOM 2840 N N . ALA A 1 350 ? -28.703 0.954 -5.056 1.00 97.62 350 ALA A N 1
ATOM 2841 C CA . ALA A 1 350 ? -29.887 1.060 -4.209 1.00 97.62 350 ALA A CA 1
ATOM 2842 C C . ALA A 1 350 ? -29.780 2.240 -3.226 1.00 97.62 350 ALA A C 1
ATOM 2844 O O . ALA A 1 350 ? -30.732 3.009 -3.066 1.00 97.62 350 ALA A O 1
ATOM 2845 N N . ALA A 1 351 ? -28.609 2.426 -2.608 1.00 97.69 351 ALA A N 1
ATOM 2846 C CA . ALA A 1 351 ? -28.357 3.526 -1.683 1.00 97.69 351 ALA A CA 1
ATOM 2847 C C . ALA A 1 351 ? -28.424 4.900 -2.374 1.00 97.69 351 ALA A C 1
ATOM 2849 O O . ALA A 1 351 ? -29.007 5.835 -1.817 1.00 97.69 351 ALA A O 1
ATOM 2850 N N . GLY A 1 352 ? -27.875 5.018 -3.587 1.00 97.88 352 GLY A N 1
ATOM 2851 C CA . GLY A 1 352 ? -27.900 6.246 -4.384 1.00 97.88 352 GLY A CA 1
ATOM 2852 C C . GLY A 1 352 ? -29.315 6.670 -4.768 1.00 97.88 352 GLY A C 1
ATOM 2853 O O . GLY A 1 352 ? -29.679 7.831 -4.584 1.00 97.88 352 GLY A O 1
ATOM 2854 N N . GLN A 1 353 ? -30.152 5.723 -5.212 1.00 97.50 353 GLN A N 1
ATOM 2855 C CA . GLN A 1 353 ? -31.569 5.988 -5.498 1.00 97.50 353 GLN A CA 1
ATOM 2856 C C . GLN A 1 353 ? -32.333 6.434 -4.249 1.00 97.50 353 GLN A C 1
ATOM 2858 O O . GLN A 1 353 ? -33.066 7.420 -4.292 1.00 97.50 353 GLN A O 1
ATOM 2863 N N . LYS A 1 354 ? -32.141 5.728 -3.127 1.00 97.81 354 LYS A N 1
ATOM 2864 C CA . LYS A 1 354 ? -32.831 6.022 -1.865 1.00 97.81 354 LYS A CA 1
ATOM 2865 C C . LYS A 1 354 ? -32.510 7.421 -1.336 1.00 97.81 354 LYS A C 1
ATOM 2867 O O . LYS A 1 354 ? -33.399 8.084 -0.813 1.00 97.81 354 LYS A O 1
ATOM 2872 N N . ASN A 1 355 ? -31.255 7.851 -1.453 1.00 96.88 355 ASN A N 1
ATOM 2873 C CA . ASN A 1 355 ? -30.779 9.110 -0.879 1.00 96.88 355 ASN A CA 1
ATOM 2874 C C . ASN A 1 355 ? -30.681 10.261 -1.895 1.00 96.88 355 ASN A C 1
ATOM 2876 O O . ASN A 1 355 ? -30.257 11.353 -1.527 1.00 96.88 355 ASN A O 1
ATOM 2880 N N . ASN A 1 356 ? -31.069 10.040 -3.157 1.00 96.94 356 ASN A N 1
ATOM 2881 C CA . ASN A 1 356 ? -30.941 11.014 -4.246 1.00 96.94 356 ASN A CA 1
ATOM 2882 C C . ASN A 1 356 ? -29.498 11.543 -4.431 1.00 96.94 356 ASN A C 1
ATOM 2884 O O . ASN A 1 356 ? -29.279 12.732 -4.657 1.00 96.94 356 ASN A O 1
ATOM 2888 N N . VAL A 1 357 ? -28.512 10.644 -4.341 1.00 98.00 357 VAL A N 1
ATOM 2889 C CA . VAL A 1 357 ? -27.085 10.931 -4.572 1.00 98.00 357 VAL A CA 1
ATOM 2890 C C . VAL A 1 357 ? -26.622 10.160 -5.804 1.00 98.00 357 VAL A C 1
ATOM 2892 O O . VAL A 1 357 ? -26.835 8.951 -5.910 1.00 98.00 357 VAL A O 1
ATOM 2895 N N . LYS A 1 358 ? -25.971 10.842 -6.754 1.00 98.44 358 LYS A N 1
ATOM 2896 C CA . LYS A 1 358 ? -25.444 10.194 -7.961 1.00 98.44 358 LYS A CA 1
ATOM 2897 C C . LYS A 1 358 ? -24.229 9.325 -7.622 1.00 98.44 358 LYS A C 1
ATOM 2899 O O . LYS A 1 358 ? -23.229 9.829 -7.121 1.00 98.44 358 LYS A O 1
ATOM 2904 N N . ILE A 1 359 ? -24.277 8.047 -7.983 1.00 98.50 359 ILE A N 1
ATOM 2905 C CA . ILE A 1 359 ? -23.129 7.144 -7.840 1.00 98.50 359 ILE A CA 1
ATOM 2906 C C . ILE A 1 359 ? -22.210 7.265 -9.059 1.00 98.50 359 ILE A C 1
ATOM 2908 O O . ILE A 1 359 ? -22.681 7.242 -10.200 1.00 98.50 359 ILE A O 1
ATOM 2912 N N . LEU A 1 360 ? -20.905 7.396 -8.819 1.00 98.62 360 LEU A N 1
ATOM 2913 C CA . LEU A 1 360 ? -19.859 7.307 -9.836 1.00 98.62 360 LEU A CA 1
ATOM 2914 C C . LEU A 1 360 ? -19.185 5.935 -9.708 1.00 98.62 360 LEU A C 1
ATOM 2916 O O . LEU A 1 360 ? -18.436 5.682 -8.769 1.00 98.62 360 LEU A O 1
ATOM 2920 N N . TYR A 1 361 ? -19.508 5.030 -10.627 1.00 98.31 361 TYR A N 1
ATOM 2921 C CA . TYR A 1 361 ? -18.981 3.667 -10.621 1.00 98.31 361 TYR A CA 1
ATOM 2922 C C . TYR A 1 361 ? -17.541 3.656 -11.139 1.00 98.31 361 TYR A C 1
ATOM 2924 O O . TYR A 1 361 ? -17.312 3.995 -12.301 1.00 98.31 361 TYR A O 1
ATOM 2932 N N . GLY A 1 362 ? -16.593 3.268 -10.290 1.00 97.56 362 GLY A N 1
ATOM 2933 C CA . GLY A 1 362 ? -15.179 3.146 -10.624 1.00 97.56 362 GLY A CA 1
ATOM 2934 C C . GLY A 1 362 ? -14.554 1.884 -10.031 1.00 97.56 362 GLY A C 1
ATOM 2935 O O . GLY A 1 362 ? -15.233 1.052 -9.432 1.00 97.56 362 GLY A O 1
ATOM 2936 N N . VAL A 1 363 ? -13.250 1.737 -10.240 1.00 97.19 363 VAL A N 1
ATOM 2937 C CA . VAL A 1 363 ? -12.436 0.632 -9.726 1.00 97.19 363 VAL A CA 1
ATOM 2938 C C . VAL A 1 363 ? -11.024 1.142 -9.492 1.00 97.19 363 VAL A C 1
ATOM 2940 O O . VAL A 1 363 ? -10.508 1.901 -10.313 1.00 97.19 363 VAL A O 1
ATOM 2943 N N . GLU A 1 364 ? -10.398 0.724 -8.398 1.00 97.31 364 GLU A N 1
ATOM 2944 C CA . GLU A 1 364 ? -8.953 0.855 -8.252 1.00 97.31 364 GLU A CA 1
ATOM 2945 C C . GLU A 1 364 ? -8.300 -0.408 -8.821 1.00 97.31 364 GLU A C 1
ATOM 2947 O O . GLU A 1 364 ? -8.434 -1.498 -8.264 1.00 97.31 364 GLU A O 1
ATOM 2952 N N . ALA A 1 365 ? -7.652 -0.281 -9.979 1.00 95.06 365 ALA A N 1
ATOM 2953 C CA . ALA A 1 365 ? -7.054 -1.404 -10.692 1.00 95.06 365 ALA A CA 1
ATOM 2954 C C . ALA A 1 365 ? -5.536 -1.456 -10.486 1.00 95.06 365 ALA A C 1
ATOM 2956 O O . ALA A 1 365 ? -4.856 -0.433 -10.542 1.00 95.06 365 ALA A O 1
ATOM 2957 N N . ASN A 1 366 ? -5.009 -2.670 -10.331 1.00 88.31 366 ASN A N 1
ATOM 2958 C CA . ASN A 1 366 ? -3.574 -2.920 -10.386 1.00 88.31 366 ASN A CA 1
ATOM 2959 C C . ASN A 1 366 ? -3.159 -3.048 -11.854 1.00 88.31 366 ASN A C 1
ATOM 2961 O O . ASN A 1 366 ? -3.654 -3.932 -12.555 1.00 88.31 366 ASN A O 1
ATOM 2965 N N . ILE A 1 367 ? -2.270 -2.169 -12.307 1.00 86.25 367 ILE A N 1
ATOM 2966 C CA . ILE A 1 367 ? -1.706 -2.184 -13.659 1.00 86.25 367 ILE A CA 1
ATOM 2967 C C . ILE A 1 367 ? -0.244 -2.612 -13.543 1.00 86.25 367 ILE A C 1
ATOM 2969 O O . ILE A 1 367 ? 0.490 -2.071 -12.716 1.00 86.25 367 ILE A O 1
ATOM 2973 N N . VAL A 1 368 ? 0.156 -3.586 -14.356 1.00 76.31 368 VAL A N 1
ATOM 2974 C CA . VAL A 1 368 ? 1.550 -4.015 -14.524 1.00 76.31 368 VAL A CA 1
ATOM 2975 C C . VAL A 1 368 ? 2.013 -3.648 -15.930 1.00 76.31 368 VAL A C 1
ATOM 2977 O O . VAL A 1 368 ? 1.191 -3.562 -16.840 1.00 76.31 368 VAL A O 1
ATOM 2980 N N . ASP A 1 369 ? 3.305 -3.367 -16.078 1.00 71.00 369 ASP A N 1
ATOM 2981 C CA . ASP A 1 369 ? 3.922 -3.079 -17.373 1.00 71.00 369 ASP A CA 1
ATOM 2982 C C . ASP A 1 369 ? 4.219 -4.408 -18.086 1.00 71.00 369 ASP A C 1
ATOM 2984 O O . ASP A 1 369 ? 4.813 -5.303 -17.485 1.00 71.00 369 ASP A O 1
ATOM 2988 N N . ASP A 1 370 ? 3.793 -4.547 -19.343 1.00 66.19 370 ASP A N 1
ATOM 2989 C CA . ASP A 1 370 ? 4.024 -5.750 -20.159 1.00 66.19 370 ASP A CA 1
ATOM 2990 C C . ASP A 1 370 ? 5.462 -5.799 -20.731 1.00 66.19 370 ASP A C 1
ATOM 2992 O O . ASP A 1 370 ? 5.839 -6.754 -21.412 1.00 66.19 370 ASP A O 1
ATOM 2996 N N . GLY A 1 371 ? 6.279 -4.779 -20.439 1.00 71.00 371 GLY A N 1
ATOM 2997 C CA . GLY A 1 371 ? 7.638 -4.612 -20.942 1.00 71.00 371 GLY A CA 1
ATOM 2998 C C . GLY A 1 371 ? 7.683 -3.754 -22.210 1.00 71.00 371 GLY A C 1
ATOM 2999 O O . GLY A 1 371 ? 6.719 -3.646 -22.967 1.00 71.00 371 GLY A O 1
ATOM 3000 N N . VAL A 1 372 ? 8.832 -3.123 -22.464 1.00 82.19 372 VAL A N 1
ATOM 3001 C CA . VAL A 1 372 ? 9.032 -2.273 -23.652 1.00 82.19 372 VAL A CA 1
ATOM 3002 C C . VAL A 1 372 ? 9.484 -3.140 -24.835 1.00 82.19 372 VAL A C 1
ATOM 3004 O O . VAL A 1 372 ? 10.499 -3.833 -24.697 1.00 82.19 372 VAL A O 1
ATOM 3007 N N . PRO A 1 373 ? 8.796 -3.103 -25.996 1.00 89.81 373 PRO A N 1
ATOM 3008 C CA . PRO A 1 373 ? 9.247 -3.801 -27.195 1.00 89.81 373 PRO A CA 1
ATOM 3009 C C . PRO A 1 373 ? 10.669 -3.394 -27.592 1.00 89.81 373 PRO A C 1
ATOM 3011 O O . PRO A 1 373 ? 11.068 -2.237 -27.478 1.00 89.81 373 PRO A O 1
ATOM 3014 N N . ILE A 1 374 ? 11.445 -4.359 -28.070 1.00 93.81 374 ILE A N 1
ATOM 3015 C CA . ILE A 1 374 ? 12.804 -4.137 -28.570 1.00 93.81 374 ILE A CA 1
ATOM 3016 C C . ILE A 1 374 ? 12.779 -3.839 -30.070 1.00 93.81 374 ILE A C 1
ATOM 3018 O O . ILE A 1 374 ? 13.530 -2.989 -30.549 1.00 93.81 374 ILE A O 1
ATOM 3022 N N . ALA A 1 375 ? 11.932 -4.563 -30.802 1.00 94.81 375 ALA A N 1
ATOM 3023 C CA . ALA A 1 375 ? 11.790 -4.468 -32.246 1.00 94.81 375 ALA A CA 1
ATOM 3024 C C . ALA A 1 375 ? 10.406 -3.928 -32.623 1.00 94.81 375 ALA A C 1
ATOM 3026 O O . ALA A 1 375 ? 9.409 -4.203 -31.962 1.00 94.81 375 ALA A O 1
ATOM 3027 N N . TYR A 1 376 ? 10.329 -3.177 -33.709 1.00 95.62 376 TYR A N 1
ATOM 3028 C CA . TYR A 1 376 ? 9.105 -2.541 -34.187 1.00 95.62 376 TYR A CA 1
ATOM 3029 C C . TYR A 1 376 ? 9.007 -2.709 -35.700 1.00 95.62 376 TYR A C 1
ATOM 3031 O O . TYR A 1 376 ? 10.018 -2.922 -36.371 1.00 95.62 376 TYR A O 1
ATOM 3039 N N . ASN A 1 377 ? 7.787 -2.638 -36.245 1.00 95.69 377 ASN A N 1
ATOM 3040 C CA . ASN A 1 377 ? 7.515 -2.997 -37.643 1.00 95.69 377 ASN A CA 1
ATOM 3041 C C . ASN A 1 377 ? 8.125 -4.372 -37.984 1.00 95.69 377 ASN A C 1
ATOM 3043 O O . ASN A 1 377 ? 8.921 -4.507 -38.911 1.00 95.69 377 ASN A O 1
ATOM 3047 N N . GLU A 1 378 ? 7.809 -5.380 -37.166 1.00 94.44 378 GLU A N 1
ATOM 3048 C CA . GLU A 1 378 ? 8.458 -6.690 -37.202 1.00 94.44 378 GLU A CA 1
ATOM 3049 C C . GLU A 1 378 ? 8.452 -7.331 -38.592 1.00 94.44 378 GLU A C 1
ATOM 3051 O O . GLU A 1 378 ? 7.422 -7.438 -39.259 1.00 94.44 378 GLU A O 1
ATOM 3056 N N . GLN A 1 379 ? 9.622 -7.811 -39.011 1.00 93.88 379 GLN A N 1
ATOM 3057 C CA . GLN A 1 379 ? 9.794 -8.581 -40.235 1.00 93.88 379 GLN A CA 1
ATOM 3058 C C . GLN A 1 379 ? 10.633 -9.823 -39.952 1.00 93.88 379 GLN A C 1
ATOM 3060 O O . GLN A 1 379 ? 11.579 -9.777 -39.168 1.00 93.88 379 GLN A O 1
ATOM 3065 N N . HIS A 1 380 ? 10.345 -10.919 -40.650 1.00 94.50 380 HIS A N 1
ATOM 3066 C CA . HIS A 1 380 ? 11.150 -12.136 -40.571 1.00 94.50 380 HIS A CA 1
ATOM 3067 C C . HIS A 1 380 ? 12.446 -11.990 -41.389 1.00 94.50 380 HIS A C 1
ATOM 3069 O O . HIS A 1 380 ? 12.590 -12.540 -42.484 1.00 94.50 380 HIS A O 1
ATOM 3075 N N . LYS A 1 381 ? 13.376 -11.171 -40.887 1.00 93.94 381 LYS A N 1
ATOM 3076 C CA . LYS A 1 381 ? 14.646 -10.827 -41.539 1.00 93.94 381 LYS A CA 1
ATOM 3077 C C . LYS A 1 381 ? 15.810 -11.314 -40.689 1.00 93.94 381 LYS A C 1
ATOM 3079 O O . LYS A 1 381 ? 15.851 -11.055 -39.490 1.00 93.94 381 LYS A O 1
ATOM 3084 N N . ASN A 1 382 ? 16.745 -12.025 -41.314 1.00 94.81 382 ASN A N 1
ATOM 3085 C CA . ASN A 1 382 ? 17.921 -12.544 -40.626 1.00 94.81 382 ASN A CA 1
ATOM 3086 C C . ASN A 1 382 ? 18.844 -11.391 -40.201 1.00 94.81 382 ASN A C 1
ATOM 3088 O O . ASN A 1 382 ? 19.236 -10.573 -41.035 1.00 94.81 382 ASN A O 1
ATOM 3092 N N . LEU A 1 383 ? 19.204 -11.343 -38.917 1.00 95.00 383 LEU A N 1
ATOM 3093 C CA . LEU A 1 383 ? 19.996 -10.251 -38.343 1.00 95.00 383 LEU A CA 1
ATOM 3094 C C . LEU A 1 383 ? 21.469 -10.282 -38.783 1.00 95.00 383 LEU A C 1
ATOM 3096 O O . LEU A 1 383 ? 22.145 -9.255 -38.812 1.00 95.00 383 LEU A O 1
ATOM 3100 N N . ARG A 1 384 ? 21.997 -11.443 -39.165 1.00 90.25 384 ARG A N 1
ATOM 3101 C CA . ARG A 1 384 ? 23.404 -11.583 -39.564 1.00 90.25 384 ARG A CA 1
ATOM 3102 C C . ARG A 1 384 ? 23.688 -11.001 -40.948 1.00 90.25 384 ARG A C 1
ATOM 3104 O O . ARG A 1 384 ? 24.765 -10.449 -41.167 1.00 90.25 384 ARG A O 1
ATOM 3111 N N . ASP A 1 385 ? 22.732 -11.140 -41.863 1.00 88.62 385 ASP A N 1
ATOM 3112 C CA . ASP A 1 385 ? 22.870 -10.739 -43.269 1.00 88.62 385 ASP A CA 1
ATOM 3113 C C . ASP A 1 385 ? 22.173 -9.403 -43.588 1.00 88.62 385 ASP A C 1
ATOM 3115 O O . ASP A 1 385 ? 22.145 -8.979 -44.742 1.00 88.62 385 ASP A O 1
ATOM 3119 N N . ALA A 1 386 ? 21.599 -8.731 -42.586 1.00 95.06 386 ALA A N 1
ATOM 3120 C CA . ALA A 1 386 ? 20.922 -7.454 -42.771 1.00 95.06 386 ALA A CA 1
ATOM 3121 C C . ALA A 1 386 ? 21.896 -6.268 -42.900 1.00 95.06 386 ALA A C 1
ATOM 3123 O O . ALA A 1 386 ? 22.974 -6.233 -42.302 1.00 95.06 386 ALA A O 1
ATOM 3124 N N . THR A 1 387 ? 21.461 -5.260 -43.656 1.00 97.62 387 THR A N 1
ATOM 3125 C CA . THR A 1 387 ? 22.040 -3.913 -43.651 1.00 97.62 387 THR A CA 1
ATOM 3126 C C . THR A 1 387 ? 21.307 -3.059 -42.625 1.00 97.62 387 THR A C 1
ATOM 3128 O O . THR A 1 387 ? 20.072 -3.073 -42.569 1.00 97.62 387 THR A O 1
ATOM 3131 N N . TYR A 1 388 ? 22.068 -2.310 -41.837 1.00 98.19 388 TYR A N 1
ATOM 3132 C CA . TYR A 1 388 ? 21.563 -1.472 -40.760 1.00 98.19 388 TYR A CA 1
ATOM 3133 C C . TYR A 1 388 ? 21.755 -0.000 -41.089 1.00 98.19 388 TYR A C 1
ATOM 3135 O O . TYR A 1 388 ? 22.799 0.374 -41.618 1.00 98.19 388 TYR A O 1
ATOM 3143 N N . VAL A 1 389 ? 20.776 0.830 -40.750 1.00 98.38 389 VAL A N 1
ATOM 3144 C CA . VAL A 1 389 ? 20.938 2.284 -40.699 1.00 98.38 389 VAL A CA 1
ATOM 3145 C C . VAL A 1 389 ? 20.798 2.700 -39.251 1.00 98.38 389 VAL A C 1
ATOM 3147 O O . VAL A 1 389 ? 19.724 2.582 -38.671 1.00 98.38 389 VAL A O 1
ATOM 3150 N N . ILE A 1 390 ? 21.899 3.145 -38.664 1.00 98.06 390 ILE A N 1
ATOM 3151 C CA . ILE A 1 390 ? 21.921 3.612 -37.288 1.00 98.06 390 ILE A CA 1
ATOM 3152 C C . ILE A 1 390 ? 21.841 5.118 -37.322 1.00 98.06 390 ILE A C 1
ATOM 3154 O O . ILE A 1 390 ? 22.668 5.724 -37.997 1.00 98.06 390 ILE A O 1
ATOM 3158 N N . PHE A 1 391 ? 20.855 5.701 -36.653 1.00 96.44 391 PHE A N 1
ATOM 3159 C CA . PHE A 1 391 ? 20.617 7.137 -36.711 1.00 96.44 391 PHE A CA 1
ATOM 3160 C C . PHE A 1 391 ? 20.405 7.744 -35.330 1.00 96.44 391 PHE A C 1
ATOM 3162 O O . PHE A 1 391 ? 20.069 7.040 -34.378 1.00 96.44 391 PHE A O 1
ATOM 3169 N N . ASP A 1 392 ? 20.630 9.048 -35.268 1.00 95.19 392 ASP A N 1
ATOM 3170 C CA . ASP A 1 392 ? 20.488 9.886 -34.086 1.00 95.19 392 ASP A CA 1
ATOM 3171 C C . ASP A 1 392 ? 20.001 11.276 -34.522 1.00 95.19 392 ASP A C 1
ATOM 3173 O O . ASP A 1 392 ? 20.310 11.734 -35.637 1.00 95.19 392 ASP A O 1
ATOM 3177 N N . THR A 1 393 ? 19.200 11.924 -33.677 1.00 94.94 393 THR A N 1
ATOM 3178 C CA . THR A 1 393 ? 18.658 13.258 -33.949 1.00 94.94 393 THR A CA 1
ATOM 3179 C C . THR A 1 393 ? 18.989 14.254 -32.853 1.00 94.94 393 THR A C 1
ATOM 3181 O O . THR A 1 393 ? 18.835 13.985 -31.666 1.00 94.94 393 THR A O 1
ATOM 3184 N N . GLU A 1 394 ? 19.325 15.475 -33.265 1.00 95.19 394 GLU A N 1
ATOM 3185 C CA . GLU A 1 394 ? 19.349 16.625 -32.364 1.00 95.19 394 GLU A CA 1
ATOM 3186 C C . GLU A 1 394 ? 18.106 17.475 -32.599 1.00 95.19 394 GLU A C 1
ATOM 3188 O O . GLU A 1 394 ? 17.681 17.701 -33.738 1.00 95.19 394 GLU A O 1
ATOM 3193 N N . THR A 1 395 ? 17.501 17.962 -31.518 1.00 95.31 395 THR A N 1
ATOM 3194 C CA . THR A 1 395 ? 16.172 18.587 -31.551 1.00 95.31 395 THR A CA 1
ATOM 3195 C C . THR A 1 395 ? 16.126 19.891 -30.759 1.00 95.31 395 THR A C 1
ATOM 3197 O O . THR A 1 395 ? 16.968 20.173 -29.904 1.00 95.31 395 THR A O 1
ATOM 3200 N N . THR A 1 396 ? 15.122 20.731 -31.028 1.00 94.69 396 THR A N 1
ATOM 3201 C CA . THR A 1 396 ? 14.939 21.999 -30.302 1.00 94.69 396 THR A CA 1
ATOM 3202 C C . THR A 1 396 ? 14.430 21.819 -28.869 1.00 94.69 396 THR A C 1
ATOM 3204 O O . THR A 1 396 ? 14.547 22.759 -28.079 1.00 94.69 396 THR A O 1
ATOM 3207 N N . GLY A 1 397 ? 13.913 20.635 -28.521 1.00 92.75 397 GLY A N 1
ATOM 3208 C CA . GLY A 1 397 ? 13.306 20.310 -27.231 1.00 92.75 397 GLY A CA 1
ATOM 3209 C C . GLY A 1 397 ? 12.877 18.841 -27.152 1.00 92.75 397 GLY A C 1
ATOM 3210 O O . GLY A 1 397 ? 13.346 18.016 -27.919 1.00 92.75 397 GLY A O 1
ATOM 3211 N N . LEU A 1 398 ? 12.006 18.486 -26.205 1.00 92.31 398 LEU A N 1
ATOM 3212 C CA . LEU A 1 398 ? 11.674 17.081 -25.907 1.00 92.31 398 LEU A CA 1
ATOM 3213 C C . LEU A 1 398 ? 10.329 16.614 -26.482 1.00 92.31 398 LEU A C 1
ATOM 3215 O O . LEU A 1 398 ? 9.962 15.457 -26.290 1.00 92.31 398 LEU A O 1
ATOM 3219 N N . SER A 1 399 ? 9.557 17.492 -27.128 1.00 93.62 399 SER A N 1
ATOM 3220 C CA . SER A 1 399 ? 8.217 17.160 -27.611 1.00 93.62 399 SER A CA 1
ATOM 3221 C C . SER A 1 399 ? 8.152 17.142 -29.131 1.00 93.62 399 SER A C 1
ATOM 3223 O O . SER A 1 399 ? 8.077 18.195 -29.753 1.00 93.62 399 SER A O 1
ATOM 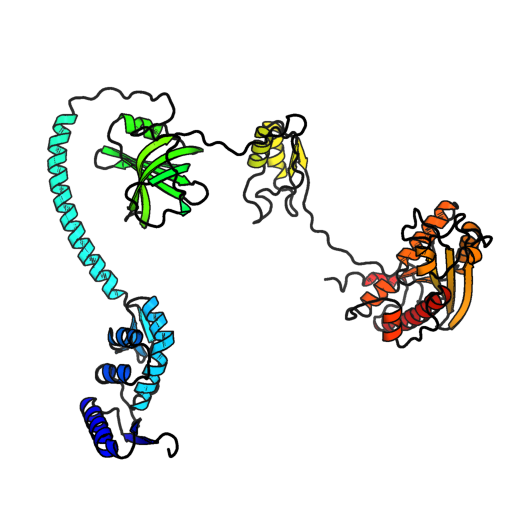3225 N N . ALA A 1 400 ? 8.035 15.958 -29.737 1.00 92.38 400 ALA A N 1
ATOM 3226 C CA . ALA A 1 400 ? 7.889 15.808 -31.191 1.00 92.38 400 ALA A CA 1
ATOM 3227 C C . ALA A 1 400 ? 6.735 16.640 -31.800 1.00 92.38 400 ALA A C 1
ATOM 3229 O O . ALA A 1 400 ? 6.793 17.055 -32.964 1.00 92.38 400 ALA A O 1
ATOM 3230 N N . GLN A 1 401 ? 5.696 16.925 -31.001 1.00 91.31 401 GLN A N 1
ATOM 3231 C CA . GLN A 1 401 ? 4.536 17.725 -31.395 1.00 91.31 401 GLN A CA 1
ATOM 3232 C C . GLN A 1 401 ? 4.844 19.222 -31.544 1.00 91.31 401 GLN A C 1
ATOM 3234 O O . GLN A 1 401 ? 4.256 19.873 -32.414 1.00 91.31 401 GLN A O 1
ATOM 3239 N N . TYR A 1 402 ? 5.709 19.770 -30.688 1.00 91.44 402 TYR A N 1
ATOM 3240 C CA . TYR A 1 402 ? 5.962 21.213 -30.589 1.00 91.44 402 TYR A CA 1
ATOM 3241 C C . TYR A 1 402 ? 7.378 21.615 -31.026 1.00 91.44 402 TYR A C 1
ATOM 3243 O O . TYR A 1 402 ? 7.575 22.754 -31.443 1.00 91.44 402 TYR A O 1
ATOM 3251 N N . ASP A 1 403 ? 8.332 20.691 -30.958 1.00 95.12 403 ASP A N 1
ATOM 3252 C CA . ASP A 1 403 ? 9.748 20.884 -31.258 1.00 95.12 403 ASP A CA 1
ATOM 3253 C C . ASP A 1 403 ? 10.124 20.345 -32.652 1.00 95.12 403 ASP A C 1
ATOM 3255 O O . ASP A 1 403 ? 9.371 19.602 -33.293 1.00 95.12 403 ASP A O 1
ATOM 3259 N N . LYS A 1 404 ? 11.302 20.746 -33.142 1.00 94.38 404 LYS A N 1
ATOM 3260 C CA . LYS A 1 404 ? 11.827 20.421 -34.477 1.00 94.38 404 LYS A CA 1
ATOM 3261 C C . LYS A 1 404 ? 13.154 19.672 -34.403 1.00 94.38 404 LYS A C 1
ATOM 3263 O O . LYS A 1 404 ? 13.939 19.907 -33.487 1.00 94.38 404 LYS A O 1
ATOM 3268 N N . VAL A 1 405 ? 13.411 18.816 -35.393 1.00 96.38 405 VAL A N 1
ATOM 3269 C CA . VAL A 1 405 ? 14.739 18.228 -35.637 1.00 96.38 405 VAL A CA 1
ATOM 3270 C C . VAL A 1 405 ? 15.632 19.290 -36.281 1.00 96.38 405 VAL A C 1
ATOM 3272 O O . VAL A 1 405 ? 15.167 20.029 -37.148 1.00 96.38 405 VAL A O 1
ATOM 3275 N N . ILE A 1 406 ? 16.887 19.378 -35.842 1.00 96.19 406 ILE A N 1
ATOM 3276 C CA . ILE A 1 406 ? 17.877 20.370 -36.298 1.00 96.19 406 ILE A CA 1
ATOM 3277 C C . ILE A 1 406 ? 19.163 19.739 -36.844 1.00 96.19 406 ILE A C 1
ATOM 3279 O O . ILE A 1 406 ? 19.841 20.362 -37.659 1.00 96.19 406 ILE A O 1
ATOM 3283 N N . GLU A 1 407 ? 19.473 18.500 -36.465 1.00 96.19 407 GLU A N 1
ATOM 3284 C CA . GLU A 1 407 ? 20.480 17.651 -37.110 1.00 96.19 407 GLU A CA 1
ATOM 3285 C C . GLU A 1 407 ? 19.913 16.234 -37.201 1.00 96.19 407 GLU A C 1
ATOM 3287 O O . GLU A 1 407 ? 19.310 15.739 -36.247 1.00 96.19 407 GLU A O 1
ATOM 3292 N N . LEU A 1 408 ? 20.087 15.603 -38.358 1.00 96.75 408 LEU A N 1
ATOM 3293 C CA . LEU A 1 408 ? 19.795 14.191 -38.571 1.00 96.75 408 LEU A CA 1
ATOM 3294 C C . LEU A 1 408 ? 21.060 13.534 -39.107 1.00 96.75 408 LEU A C 1
ATOM 3296 O O . LEU A 1 408 ? 21.509 13.848 -40.215 1.00 96.75 408 LEU A O 1
ATOM 3300 N N . ALA A 1 409 ? 21.624 12.622 -38.322 1.00 96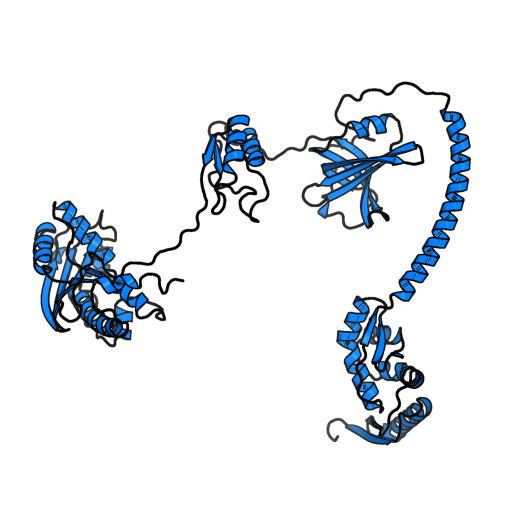.00 409 ALA A N 1
ATOM 3301 C CA . ALA A 1 409 ? 22.825 11.897 -38.693 1.00 96.00 409 ALA A CA 1
ATOM 3302 C C . ALA A 1 409 ? 22.578 10.394 -38.670 1.00 96.00 409 ALA A C 1
ATOM 3304 O O . ALA A 1 409 ? 21.847 9.880 -37.827 1.00 96.00 409 ALA A O 1
ATOM 3305 N N . ALA A 1 410 ? 23.195 9.682 -39.606 1.00 97.50 410 ALA A N 1
ATOM 3306 C CA . ALA A 1 410 ? 23.112 8.242 -39.673 1.00 97.50 410 ALA A CA 1
ATOM 3307 C C . ALA A 1 410 ? 24.340 7.606 -40.319 1.00 97.50 410 ALA A C 1
ATOM 3309 O O . ALA A 1 410 ? 24.959 8.159 -41.228 1.00 97.50 410 ALA A O 1
ATOM 3310 N N . VAL A 1 411 ? 24.643 6.382 -39.906 1.00 97.50 411 VAL A N 1
ATOM 3311 C CA . VAL A 1 411 ? 25.617 5.515 -40.567 1.00 97.50 411 VAL A CA 1
ATOM 3312 C C . VAL A 1 411 ? 24.919 4.278 -41.107 1.00 97.50 411 VAL A C 1
ATOM 3314 O O . VAL A 1 411 ? 24.078 3.670 -40.445 1.00 97.50 411 VAL A O 1
ATOM 3317 N N . LYS A 1 412 ? 25.277 3.879 -42.323 1.00 98.25 412 LYS A N 1
ATOM 3318 C CA . LYS A 1 412 ? 24.848 2.610 -42.901 1.00 98.25 412 LYS A CA 1
ATOM 3319 C C . LYS A 1 412 ? 25.926 1.576 -42.649 1.00 98.25 412 LYS A C 1
ATOM 3321 O O . LYS A 1 412 ? 27.085 1.800 -42.998 1.00 98.25 412 LYS A O 1
ATOM 3326 N N . MET A 1 413 ? 25.553 0.446 -42.064 1.00 97.44 413 MET A N 1
ATOM 3327 C CA . MET A 1 413 ? 26.481 -0.613 -41.695 1.00 97.44 413 MET A CA 1
ATOM 3328 C C . MET A 1 413 ? 26.078 -1.965 -42.275 1.00 97.44 413 MET A C 1
ATOM 3330 O O . MET A 1 413 ? 24.911 -2.352 -42.265 1.00 97.44 413 MET A O 1
ATOM 3334 N N . GLU A 1 414 ? 27.077 -2.720 -42.721 1.00 95.81 414 GLU A N 1
ATOM 3335 C CA . GLU A 1 414 ? 26.936 -4.116 -43.127 1.00 95.81 414 GLU A CA 1
ATOM 3336 C C . GLU A 1 414 ? 28.085 -4.933 -42.521 1.00 95.81 414 GLU A C 1
ATOM 3338 O O . GLU A 1 414 ? 29.261 -4.568 -42.628 1.00 95.81 414 GLU A O 1
ATOM 3343 N N . LYS A 1 415 ? 27.753 -6.045 -41.848 1.00 91.62 415 LYS A N 1
ATOM 3344 C CA . LYS A 1 415 ? 28.732 -6.953 -41.210 1.00 91.62 415 LYS A CA 1
ATOM 3345 C C . LYS A 1 415 ? 29.733 -6.226 -40.296 1.00 91.62 415 LYS A C 1
ATOM 3347 O O . LYS A 1 415 ? 30.924 -6.533 -40.292 1.00 91.62 415 LYS A O 1
ATOM 3352 N N . GLY A 1 416 ? 29.241 -5.237 -39.550 1.00 89.81 416 GLY A N 1
ATOM 3353 C CA . GLY A 1 416 ? 30.026 -4.453 -38.595 1.00 89.81 416 GLY A CA 1
ATOM 3354 C C . GLY A 1 416 ? 30.913 -3.364 -39.208 1.00 89.81 416 GLY A C 1
ATOM 3355 O O . GLY A 1 416 ? 31.668 -2.740 -38.470 1.00 89.81 416 GLY A O 1
ATOM 3356 N N . ASN A 1 417 ? 30.833 -3.112 -40.519 1.00 94.50 417 ASN A N 1
ATOM 3357 C CA . ASN A 1 417 ? 31.585 -2.044 -41.183 1.00 94.50 417 ASN A CA 1
ATOM 3358 C C . ASN A 1 417 ? 30.645 -0.925 -41.623 1.00 94.50 417 ASN A C 1
ATOM 3360 O O . ASN A 1 417 ? 29.576 -1.210 -42.160 1.00 94.50 417 ASN A O 1
ATOM 3364 N N . VAL A 1 418 ? 31.069 0.328 -41.451 1.00 95.88 418 VAL A N 1
ATOM 3365 C CA . VAL A 1 418 ? 30.396 1.492 -42.041 1.00 95.88 418 VAL A CA 1
ATOM 3366 C C . VAL A 1 418 ? 30.632 1.482 -43.552 1.00 95.88 418 VAL A C 1
ATOM 3368 O O . VAL A 1 418 ? 31.775 1.424 -44.005 1.00 95.88 418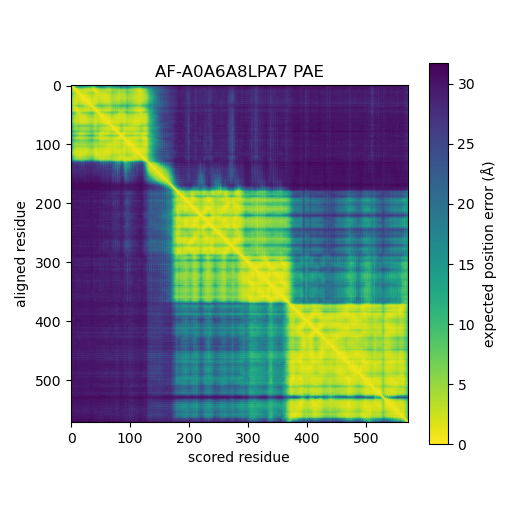 VAL A O 1
ATOM 3371 N N . ILE A 1 419 ? 29.546 1.500 -44.324 1.00 97.31 419 ILE A N 1
ATOM 3372 C CA . ILE A 1 419 ? 29.562 1.465 -45.794 1.00 97.31 419 ILE A CA 1
ATOM 3373 C C . ILE A 1 419 ? 29.055 2.763 -46.427 1.00 97.31 419 ILE A C 1
ATOM 3375 O O . ILE A 1 419 ? 29.343 3.008 -47.595 1.00 97.31 419 ILE A O 1
ATOM 3379 N N . ASP A 1 420 ? 28.314 3.579 -45.675 1.00 97.44 420 ASP A N 1
ATOM 3380 C CA . ASP A 1 420 ? 27.817 4.885 -46.111 1.00 97.44 420 ASP A CA 1
ATOM 3381 C C . ASP A 1 420 ? 27.467 5.759 -44.895 1.00 97.44 420 ASP A C 1
ATOM 3383 O O . ASP A 1 420 ? 27.246 5.236 -43.799 1.00 97.44 420 ASP A O 1
ATOM 3387 N N . THR A 1 421 ? 27.391 7.075 -45.076 1.00 97.06 421 THR A N 1
ATOM 3388 C CA . THR A 1 421 ? 27.090 8.045 -44.008 1.00 97.06 421 THR A CA 1
ATOM 3389 C C . THR A 1 421 ? 26.131 9.121 -44.503 1.00 97.06 421 THR A C 1
ATOM 3391 O O . THR A 1 421 ? 26.266 9.602 -45.625 1.00 97.06 421 THR A O 1
ATOM 3394 N N . PHE A 1 422 ? 25.209 9.539 -43.644 1.00 97.25 422 PHE A N 1
ATOM 3395 C CA . PHE A 1 422 ? 24.239 10.602 -43.879 1.00 97.25 422 PHE A CA 1
ATOM 3396 C C . PHE A 1 422 ? 24.347 11.629 -42.751 1.00 97.25 422 PHE A C 1
ATOM 3398 O O . PHE A 1 422 ? 24.307 11.256 -41.586 1.00 97.25 422 PHE A O 1
ATOM 3405 N N . GLU A 1 423 ? 24.493 12.910 -43.071 1.00 95.94 423 GLU A N 1
ATOM 3406 C CA . GLU A 1 423 ? 24.600 13.973 -42.068 1.00 95.94 423 GLU A CA 1
ATOM 3407 C C . GLU A 1 423 ? 24.043 15.266 -42.659 1.00 95.94 423 GLU A C 1
ATOM 3409 O O . GLU A 1 423 ? 24.570 15.788 -43.642 1.00 95.94 423 GLU A O 1
ATOM 3414 N N . GLU A 1 424 ? 22.947 15.764 -42.091 1.00 96.94 424 GLU A N 1
ATOM 3415 C CA . GLU A 1 424 ? 22.264 16.957 -42.587 1.00 96.94 424 GLU A CA 1
ATOM 3416 C C . GLU A 1 424 ? 21.794 17.842 -41.430 1.00 96.94 424 GLU A C 1
ATOM 3418 O O . GLU A 1 424 ? 21.183 17.364 -40.472 1.00 96.94 424 GLU A O 1
ATOM 3423 N N . PHE A 1 425 ? 22.024 19.152 -41.559 1.00 96.56 425 PHE A N 1
ATOM 3424 C CA . PHE A 1 425 ? 21.367 20.160 -40.726 1.00 96.56 425 PHE A CA 1
ATOM 3425 C C . PHE A 1 425 ? 20.007 20.532 -41.316 1.00 96.56 425 PHE A C 1
ATOM 3427 O O . PHE A 1 425 ? 19.837 20.580 -42.539 1.00 96.56 425 PHE A O 1
ATOM 3434 N N . ILE A 1 426 ? 19.058 20.816 -40.427 1.00 96.75 426 ILE A N 1
ATOM 3435 C CA . ILE A 1 426 ? 17.696 21.219 -40.766 1.00 96.75 426 ILE A CA 1
ATOM 3436 C C . ILE A 1 426 ? 17.445 22.622 -40.219 1.00 96.75 426 ILE A C 1
ATOM 3438 O O . ILE A 1 426 ? 17.664 22.876 -39.035 1.00 96.75 426 ILE A O 1
ATOM 3442 N N . ASP A 1 427 ? 16.940 23.525 -41.063 1.00 95.12 427 ASP A N 1
ATOM 3443 C CA . ASP A 1 427 ? 16.516 24.859 -40.632 1.00 95.12 427 ASP A CA 1
ATOM 3444 C C . ASP A 1 427 ? 15.153 24.764 -39.911 1.00 95.12 427 ASP A C 1
ATOM 3446 O O . ASP A 1 427 ? 14.141 24.459 -40.557 1.00 95.12 427 ASP A O 1
ATOM 3450 N N . PRO A 1 428 ? 15.070 25.034 -38.589 1.00 92.38 428 PRO A N 1
ATOM 3451 C CA . PRO A 1 428 ? 13.808 24.964 -37.850 1.00 92.38 428 PRO A CA 1
ATOM 3452 C C . PRO A 1 428 ? 12.866 26.144 -38.159 1.00 92.38 428 PRO A C 1
ATOM 3454 O O . PRO A 1 428 ? 11.725 26.165 -37.691 1.00 92.38 428 PRO A O 1
ATOM 3457 N N . GLY A 1 429 ? 13.315 27.146 -38.926 1.00 90.25 429 GLY A N 1
ATOM 3458 C CA . GLY A 1 429 ? 12.532 28.327 -39.296 1.00 90.25 429 GLY A CA 1
ATOM 3459 C C . GLY A 1 429 ? 12.386 29.366 -38.179 1.00 90.25 429 GLY A C 1
ATOM 3460 O O . GLY A 1 429 ? 11.666 30.354 -38.343 1.00 90.25 429 GLY A O 1
ATOM 3461 N N . HIS A 1 430 ? 13.062 29.171 -37.045 1.00 90.62 430 HIS A N 1
ATOM 3462 C CA . HIS A 1 430 ? 13.109 30.106 -35.923 1.00 90.62 430 HIS A CA 1
ATOM 3463 C C . HIS A 1 430 ? 14.473 30.053 -35.216 1.00 90.62 430 HIS A C 1
ATOM 3465 O O . HIS A 1 430 ? 15.178 29.054 -35.334 1.00 90.62 430 HIS A O 1
ATOM 3471 N N . PRO A 1 431 ? 14.856 31.091 -34.448 1.00 93.00 431 PRO A N 1
ATOM 3472 C CA . PRO A 1 431 ? 16.098 31.057 -33.683 1.00 93.00 431 PRO A CA 1
ATOM 3473 C C . PRO A 1 431 ? 16.128 29.918 -32.654 1.00 93.00 431 PRO A C 1
ATOM 3475 O O . PRO A 1 431 ? 15.099 29.616 -32.034 1.00 93.00 431 PRO A O 1
ATOM 3478 N N . LEU A 1 432 ? 17.299 29.318 -32.446 1.00 94.31 432 LEU A N 1
ATOM 3479 C CA . LEU A 1 432 ? 17.520 28.308 -31.414 1.00 94.31 432 LEU A CA 1
ATOM 3480 C C . LEU A 1 432 ? 17.559 28.946 -30.020 1.00 94.31 432 LEU A C 1
ATOM 3482 O O . LEU A 1 432 ? 18.045 30.060 -29.816 1.00 94.31 432 LEU A O 1
ATOM 3486 N N . SER A 1 433 ? 17.056 28.221 -29.020 1.00 94.25 433 SER A N 1
ATOM 3487 C CA . SER A 1 433 ? 17.190 28.655 -27.629 1.00 94.25 433 SER A CA 1
ATOM 3488 C C . SER A 1 433 ? 18.634 28.476 -27.148 1.00 94.25 433 SER A C 1
ATOM 3490 O O . SER A 1 433 ? 19.328 27.548 -27.565 1.00 94.25 433 SER A O 1
ATOM 3492 N N . GLN A 1 434 ? 19.083 29.303 -26.196 1.00 93.69 434 GLN A N 1
ATOM 3493 C CA . GLN A 1 434 ? 20.418 29.137 -25.606 1.00 93.69 434 GLN A CA 1
ATOM 3494 C C . GLN A 1 434 ? 20.599 27.749 -24.969 1.00 93.69 434 GLN A C 1
ATOM 3496 O O . GLN A 1 434 ? 21.695 27.196 -24.986 1.00 93.69 434 GLN A O 1
ATOM 3501 N N . THR A 1 435 ? 19.524 27.176 -24.420 1.00 91.38 435 THR A N 1
ATOM 3502 C CA . THR A 1 435 ? 19.523 25.824 -23.851 1.00 91.38 435 THR A CA 1
ATOM 3503 C C . THR A 1 435 ? 19.813 24.776 -24.921 1.00 91.38 435 THR A C 1
ATOM 3505 O O . THR A 1 435 ? 20.681 23.937 -24.711 1.00 91.38 435 THR A O 1
ATOM 3508 N N . THR A 1 436 ? 19.147 24.861 -26.075 1.00 91.94 436 THR A N 1
ATOM 3509 C CA . THR A 1 436 ? 19.351 23.960 -27.220 1.00 91.94 436 THR A CA 1
ATOM 3510 C C . THR A 1 436 ? 20.793 24.032 -27.719 1.00 91.94 436 THR A C 1
ATOM 3512 O O . THR A 1 436 ? 21.446 23.002 -27.852 1.00 91.94 436 THR A O 1
ATOM 3515 N N . ILE A 1 437 ? 21.324 25.246 -27.907 1.00 91.69 437 ILE A N 1
ATOM 3516 C CA . ILE A 1 437 ? 22.709 25.459 -28.356 1.00 91.69 437 ILE A CA 1
ATOM 3517 C C . ILE A 1 437 ? 23.702 24.851 -27.358 1.00 91.69 437 ILE A C 1
ATOM 3519 O O . ILE A 1 437 ? 24.659 24.195 -27.749 1.00 91.69 437 ILE A O 1
ATOM 3523 N N . ASN A 1 438 ? 23.476 25.036 -26.055 1.00 89.25 438 ASN A N 1
ATOM 3524 C CA . ASN A 1 438 ? 24.374 24.512 -25.025 1.00 89.25 438 ASN A CA 1
ATOM 3525 C C . ASN A 1 438 ? 24.338 22.980 -24.911 1.00 89.25 438 ASN A C 1
ATOM 3527 O O . ASN A 1 438 ? 25.327 22.393 -24.479 1.00 89.25 438 ASN A O 1
ATOM 3531 N N . LEU A 1 439 ? 23.203 22.350 -25.227 1.00 87.38 439 LEU A N 1
ATOM 3532 C CA . LEU A 1 439 ? 23.039 20.897 -25.151 1.00 87.38 439 LEU A CA 1
ATOM 3533 C C . LEU A 1 439 ? 23.601 20.196 -26.390 1.00 87.38 439 LEU A C 1
ATOM 3535 O O . LEU A 1 439 ? 24.366 19.249 -26.252 1.00 87.38 439 LEU A O 1
ATOM 3539 N N . THR A 1 440 ? 23.251 20.700 -27.571 1.00 87.88 440 THR A N 1
ATOM 3540 C CA . THR A 1 440 ? 23.555 20.072 -28.870 1.00 87.88 440 THR A CA 1
ATOM 3541 C C . THR A 1 440 ? 24.865 20.575 -29.479 1.00 87.88 440 THR A C 1
ATOM 3543 O O . THR A 1 440 ? 25.413 19.976 -30.392 1.00 87.88 440 THR A O 1
ATOM 3546 N N . SER A 1 441 ? 25.392 21.706 -28.995 1.00 90.00 441 SER A N 1
ATOM 3547 C CA . SER A 1 441 ? 26.503 22.448 -29.615 1.00 90.00 441 SER A CA 1
ATOM 3548 C C . SER A 1 441 ? 26.221 22.967 -31.038 1.00 90.00 441 SER A C 1
ATOM 3550 O O . SER A 1 441 ? 27.123 23.513 -31.677 1.00 90.00 441 SER A O 1
ATOM 3552 N N . ILE A 1 442 ? 24.977 22.870 -31.520 1.00 91.81 442 ILE A N 1
ATOM 3553 C CA . ILE A 1 442 ? 24.532 23.396 -32.815 1.00 91.81 442 ILE A CA 1
ATOM 3554 C C . ILE A 1 442 ? 24.150 24.868 -32.655 1.00 91.81 442 ILE A C 1
ATOM 3556 O O . ILE A 1 442 ? 23.394 25.234 -31.758 1.00 91.81 442 ILE A O 1
ATOM 3560 N N . THR A 1 443 ? 24.668 25.729 -33.533 1.00 93.62 443 THR A N 1
ATOM 3561 C CA . THR A 1 443 ? 24.395 27.176 -33.503 1.00 93.62 443 THR A CA 1
ATOM 3562 C C . THR A 1 443 ? 23.384 27.591 -34.570 1.00 93.62 443 THR A C 1
ATOM 3564 O O . THR A 1 443 ? 23.226 26.912 -35.583 1.00 93.62 443 THR A O 1
ATOM 3567 N N . ASP A 1 444 ? 22.736 28.747 -34.384 1.00 93.50 444 ASP A N 1
ATOM 3568 C CA . ASP A 1 444 ? 21.837 29.334 -35.391 1.00 93.50 444 ASP A CA 1
ATOM 3569 C C . ASP A 1 444 ? 22.493 29.455 -36.775 1.00 93.50 444 ASP A C 1
ATOM 3571 O O . ASP A 1 444 ? 21.826 29.275 -37.789 1.00 93.50 444 ASP A O 1
ATOM 3575 N N . ASP A 1 445 ? 23.795 29.743 -36.830 1.00 94.06 445 ASP A N 1
ATOM 3576 C CA . ASP A 1 445 ? 24.528 29.898 -38.090 1.00 94.06 445 ASP A CA 1
ATOM 3577 C C . ASP A 1 445 ? 24.750 28.559 -38.817 1.00 94.06 445 ASP A C 1
ATOM 3579 O O . ASP A 1 445 ? 24.972 28.559 -40.025 1.00 94.06 445 ASP A O 1
ATOM 3583 N N . MET A 1 446 ? 24.678 27.425 -38.106 1.00 93.50 446 MET A N 1
ATOM 3584 C CA . MET A 1 446 ? 24.796 26.082 -38.693 1.00 93.50 446 MET A CA 1
ATOM 3585 C C . MET A 1 446 ? 23.492 25.629 -39.354 1.00 93.50 446 MET A C 1
ATOM 3587 O O . MET A 1 446 ? 23.528 24.983 -40.397 1.00 93.50 446 MET A O 1
ATOM 3591 N N . VAL A 1 447 ? 22.347 25.981 -38.761 1.00 94.56 447 VAL A N 1
ATOM 3592 C CA . VAL A 1 447 ? 21.024 25.553 -39.249 1.00 94.56 447 VAL A CA 1
ATOM 3593 C C . VAL A 1 447 ? 20.395 26.550 -40.218 1.00 94.56 447 VAL A C 1
ATOM 3595 O O . VAL A 1 447 ? 19.636 26.153 -41.100 1.00 94.56 447 VAL A O 1
ATOM 3598 N N . ARG A 1 448 ? 20.711 27.845 -40.104 1.00 93.25 448 ARG A N 1
ATOM 3599 C CA . ARG A 1 448 ? 20.090 28.892 -40.923 1.00 93.25 448 ARG A CA 1
ATOM 3600 C C . ARG A 1 448 ? 20.450 28.735 -42.397 1.00 93.25 448 ARG A C 1
ATOM 3602 O O . ARG A 1 448 ? 21.611 28.856 -42.781 1.00 93.25 448 ARG A O 1
ATOM 3609 N N . GLY A 1 449 ? 19.433 28.572 -43.239 1.00 89.25 449 GLY A N 1
ATOM 3610 C CA . GLY A 1 449 ? 19.603 28.391 -44.681 1.00 89.25 449 GLY A CA 1
ATOM 3611 C C . GLY A 1 449 ? 20.121 27.006 -45.082 1.00 89.25 449 GLY A C 1
ATOM 3612 O O . GLY A 1 449 ? 20.493 26.824 -46.242 1.00 89.25 449 GLY A O 1
ATOM 3613 N N . SER A 1 450 ? 20.147 26.052 -44.143 1.00 95.00 450 SER A N 1
ATOM 3614 C CA . SER A 1 450 ? 20.319 24.629 -44.444 1.00 95.00 450 SER A CA 1
ATOM 3615 C C . SER A 1 450 ? 19.044 24.052 -45.083 1.00 95.00 450 SER A C 1
ATOM 3617 O O . SER A 1 450 ? 18.117 24.788 -45.441 1.00 95.00 450 SER A O 1
ATOM 3619 N N . LYS A 1 451 ? 19.006 22.735 -45.307 1.00 95.69 451 LYS A N 1
ATOM 3620 C CA . LYS A 1 451 ? 17.869 22.091 -45.970 1.00 95.69 451 LYS A CA 1
ATOM 3621 C C . LYS A 1 451 ? 16.607 22.189 -45.111 1.00 95.69 451 LYS A C 1
ATOM 3623 O O . LYS A 1 451 ? 16.651 22.303 -43.887 1.00 95.69 451 LYS A O 1
ATOM 3628 N N . SER A 1 452 ? 15.456 22.135 -45.775 1.00 95.25 452 SER A N 1
ATOM 3629 C CA . SER A 1 452 ? 14.170 22.074 -45.075 1.00 95.25 452 SER A CA 1
ATOM 3630 C C . SER A 1 452 ? 13.949 20.704 -44.424 1.00 95.25 452 SER A C 1
ATOM 3632 O O . SER A 1 452 ? 14.471 19.697 -44.907 1.00 95.25 452 SER A O 1
ATOM 3634 N N . GLU A 1 453 ? 13.118 20.658 -43.375 1.00 95.19 453 GLU A N 1
ATOM 3635 C CA . GLU A 1 453 ? 12.710 19.406 -42.712 1.00 95.19 453 GLU A CA 1
ATOM 3636 C C . GLU A 1 453 ? 12.173 18.390 -43.735 1.00 95.19 453 GLU A C 1
ATOM 3638 O O . GLU A 1 453 ? 12.613 17.246 -43.745 1.00 95.19 453 GLU A O 1
ATOM 3643 N N . GLU A 1 454 ? 11.310 18.823 -44.663 1.00 96.06 454 GLU A N 1
ATOM 3644 C CA . GLU A 1 454 ? 10.747 17.966 -45.716 1.00 96.06 454 GLU A CA 1
ATOM 3645 C C . GLU A 1 454 ? 11.827 17.350 -46.623 1.00 96.06 454 GLU A C 1
ATOM 3647 O O . GLU A 1 454 ? 11.775 16.161 -46.942 1.00 96.06 454 GLU A O 1
ATOM 3652 N N . GLU A 1 455 ? 12.808 18.147 -47.054 1.00 96.88 455 GLU A N 1
ATOM 3653 C CA . GLU A 1 455 ? 13.866 17.686 -47.955 1.00 96.88 455 GLU A CA 1
ATOM 3654 C C . GLU A 1 455 ? 14.755 16.638 -47.280 1.00 96.88 455 GLU A C 1
ATOM 3656 O O . GLU A 1 455 ? 14.970 15.561 -47.840 1.00 96.88 455 GLU A O 1
ATOM 3661 N N . VAL A 1 456 ? 15.223 16.918 -46.059 1.00 97.56 456 VAL A N 1
ATOM 3662 C CA . VAL A 1 456 ? 16.082 15.994 -45.301 1.00 97.56 456 VAL A CA 1
ATOM 3663 C C . VAL A 1 456 ? 15.341 14.698 -44.988 1.00 97.56 456 VAL A C 1
ATOM 3665 O O . VAL A 1 456 ? 15.892 13.614 -45.165 1.00 97.56 456 VAL A O 1
ATOM 3668 N N . PHE A 1 457 ? 14.066 14.789 -44.618 1.00 97.19 457 PHE A N 1
ATOM 3669 C CA . PHE A 1 457 ? 13.224 13.637 -44.305 1.00 97.19 457 PHE A CA 1
ATOM 3670 C C . PHE A 1 457 ? 13.006 12.740 -45.532 1.00 97.19 457 PHE A C 1
ATOM 3672 O O . PHE A 1 457 ? 13.066 11.514 -45.427 1.00 97.19 457 PHE A O 1
ATOM 3679 N N . ARG A 1 458 ? 12.818 13.320 -46.727 1.00 97.00 458 ARG A N 1
ATOM 3680 C CA . ARG A 1 458 ? 12.747 12.549 -47.983 1.00 97.00 458 ARG A CA 1
ATOM 3681 C C . ARG A 1 458 ? 14.065 11.842 -48.299 1.00 97.00 458 ARG A C 1
ATOM 3683 O O . ARG A 1 458 ? 14.036 10.677 -48.693 1.00 97.00 458 ARG A O 1
ATOM 3690 N N . LEU A 1 459 ? 15.196 12.527 -48.126 1.00 97.44 459 LEU A N 1
ATOM 3691 C CA . LEU A 1 459 ? 16.519 11.941 -48.355 1.00 97.44 459 LEU A CA 1
ATOM 3692 C C . LEU A 1 459 ? 16.802 10.793 -47.377 1.00 97.44 459 LEU A C 1
ATOM 3694 O O . LEU A 1 459 ? 17.266 9.734 -47.795 1.00 97.44 459 LEU A O 1
ATOM 3698 N N . PHE A 1 460 ? 16.463 10.973 -46.100 1.00 97.56 460 PHE A N 1
ATOM 3699 C CA . PHE A 1 460 ? 16.652 9.953 -45.074 1.00 97.56 460 PHE A CA 1
ATOM 3700 C C . PHE A 1 460 ? 15.768 8.721 -45.298 1.00 97.56 460 PHE A C 1
ATOM 3702 O O . PHE A 1 460 ? 16.245 7.593 -45.169 1.00 97.56 460 PHE A O 1
ATOM 3709 N N . LYS A 1 461 ? 14.507 8.912 -45.709 1.00 96.06 461 LYS A N 1
ATOM 3710 C CA . LYS A 1 461 ? 13.617 7.797 -46.065 1.00 96.06 461 LYS A CA 1
ATOM 3711 C C . LYS A 1 461 ? 14.203 6.936 -47.188 1.00 96.06 461 LYS A C 1
ATOM 3713 O O . LYS A 1 461 ? 14.212 5.715 -47.077 1.00 96.06 461 LYS A O 1
ATOM 3718 N N . GLU A 1 462 ? 14.753 7.553 -48.235 1.00 96.69 462 GLU A N 1
ATOM 3719 C CA . GLU A 1 462 ? 15.435 6.805 -49.303 1.00 96.69 462 GLU A CA 1
ATOM 3720 C C . GLU A 1 462 ? 16.726 6.141 -48.796 1.00 96.69 462 GLU A C 1
ATOM 3722 O O . GLU A 1 462 ? 17.027 5.007 -49.167 1.00 96.69 462 GLU A O 1
ATOM 3727 N N . PHE A 1 463 ? 17.468 6.802 -47.900 1.00 97.31 463 PHE A N 1
ATOM 3728 C CA . PHE A 1 463 ? 18.674 6.238 -47.294 1.00 97.31 463 PHE A CA 1
ATOM 3729 C C . PHE A 1 463 ? 18.393 4.965 -46.477 1.00 97.31 463 PHE A C 1
ATOM 3731 O O . PHE A 1 463 ? 19.225 4.053 -46.492 1.00 97.31 463 PHE A O 1
ATOM 3738 N N . CYS A 1 464 ? 17.232 4.882 -45.816 1.00 96.69 464 CYS A N 1
ATOM 3739 C CA . CYS A 1 464 ? 16.809 3.758 -44.967 1.00 96.69 464 CYS A CA 1
ATOM 3740 C C . CYS A 1 464 ? 16.183 2.579 -45.717 1.00 96.69 464 CYS A C 1
ATOM 3742 O O . CYS A 1 464 ? 15.943 1.526 -45.122 1.00 96.69 464 CYS A O 1
ATOM 3744 N N . LYS A 1 465 ? 15.914 2.731 -47.013 1.00 94.75 465 LYS A N 1
ATOM 3745 C CA . LYS A 1 465 ? 15.205 1.726 -47.800 1.00 94.75 465 LYS A CA 1
ATOM 3746 C C . LYS A 1 465 ? 15.884 0.353 -47.738 1.00 94.75 465 LYS A C 1
ATOM 3748 O O . LYS A 1 465 ? 17.107 0.243 -47.827 1.00 94.75 465 LYS A O 1
ATOM 3753 N N . ASP A 1 466 ? 15.070 -0.693 -47.581 1.00 92.56 466 ASP A N 1
ATOM 3754 C CA . ASP A 1 466 ? 15.482 -2.101 -47.465 1.00 92.56 466 ASP A CA 1
ATOM 3755 C C . ASP A 1 466 ? 16.469 -2.404 -46.307 1.00 92.56 466 ASP A C 1
ATOM 3757 O O . ASP A 1 466 ? 17.024 -3.507 -46.223 1.00 92.56 466 ASP A O 1
ATOM 3761 N N . CYS A 1 467 ? 16.652 -1.474 -45.362 1.00 96.56 467 CYS A N 1
ATOM 3762 C CA . CYS A 1 467 ? 17.509 -1.624 -44.182 1.00 96.56 467 CYS A CA 1
ATOM 3763 C C . CYS A 1 467 ? 16.688 -1.913 -42.912 1.00 96.56 467 CYS A C 1
ATOM 3765 O O . CYS A 1 467 ? 15.461 -1.846 -42.919 1.00 96.56 467 CYS A O 1
ATOM 3767 N N . ILE A 1 468 ? 17.367 -2.298 -41.829 1.00 97.88 468 ILE A N 1
ATOM 3768 C CA . ILE A 1 468 ? 16.811 -2.244 -40.469 1.00 97.88 468 ILE A CA 1
ATOM 3769 C C . ILE A 1 468 ? 17.322 -0.958 -39.824 1.00 97.88 468 ILE A C 1
ATOM 3771 O O . ILE A 1 468 ? 18.531 -0.720 -39.814 1.00 97.88 468 ILE A O 1
ATOM 3775 N N . ILE A 1 469 ? 16.425 -0.130 -39.301 1.00 98.06 469 ILE A N 1
ATOM 3776 C CA . ILE A 1 469 ? 16.803 1.106 -38.614 1.00 98.06 469 ILE A CA 1
ATOM 3777 C C . ILE A 1 469 ? 17.157 0.785 -37.157 1.00 98.06 469 ILE A C 1
ATOM 3779 O O . ILE A 1 469 ? 16.527 -0.058 -36.525 1.00 98.06 469 ILE A O 1
ATOM 3783 N N . VAL A 1 470 ? 18.176 1.430 -36.604 1.00 97.94 470 VAL A N 1
ATOM 3784 C CA . VAL A 1 470 ? 18.606 1.216 -35.219 1.00 97.94 470 VAL A CA 1
ATOM 3785 C C . VAL A 1 470 ? 18.886 2.559 -34.558 1.00 97.94 470 VAL A C 1
ATOM 3787 O O . VAL A 1 470 ? 19.466 3.446 -35.176 1.00 97.94 470 VAL A O 1
ATOM 3790 N N . GLY A 1 471 ? 18.516 2.699 -33.290 1.00 96.75 471 GLY A N 1
ATOM 3791 C CA . GLY A 1 471 ? 18.866 3.867 -32.482 1.00 96.75 471 GLY A CA 1
ATOM 3792 C C . GLY A 1 471 ? 19.056 3.502 -31.013 1.00 96.75 471 GLY A C 1
ATOM 3793 O O . GLY A 1 471 ? 18.833 2.358 -30.597 1.00 96.75 471 GLY A O 1
ATOM 3794 N N . HIS A 1 472 ? 19.485 4.466 -30.206 1.00 95.56 472 HIS A N 1
ATOM 3795 C CA . HIS A 1 472 ? 19.582 4.306 -28.759 1.00 95.56 472 HIS A CA 1
ATOM 3796 C C . HIS A 1 472 ? 18.538 5.171 -28.073 1.00 95.56 472 HIS A C 1
ATOM 3798 O O . HIS A 1 472 ? 18.647 6.386 -28.120 1.00 95.56 472 HIS A O 1
ATOM 3804 N N . ASN A 1 473 ? 17.553 4.544 -27.418 1.00 93.88 473 ASN A N 1
ATOM 3805 C CA . ASN A 1 473 ? 16.293 5.207 -27.077 1.00 93.88 473 ASN A CA 1
ATOM 3806 C C . ASN A 1 473 ? 15.538 5.660 -28.344 1.00 93.88 473 ASN A C 1
ATOM 3808 O O . ASN A 1 473 ? 14.916 6.720 -28.364 1.00 93.88 473 ASN A O 1
ATOM 3812 N N . ALA A 1 474 ? 15.600 4.823 -29.387 1.00 94.19 474 ALA A N 1
ATOM 3813 C CA . ALA A 1 474 ? 15.129 5.095 -30.745 1.00 94.19 474 ALA A CA 1
ATOM 3814 C C . ALA A 1 474 ? 13.662 5.531 -30.819 1.00 94.19 474 ALA A C 1
ATOM 3816 O O . ALA A 1 474 ? 13.282 6.210 -31.766 1.00 94.19 474 ALA A O 1
ATOM 3817 N N . THR A 1 475 ? 12.837 5.164 -29.832 1.00 93.25 475 THR A N 1
ATOM 3818 C CA . THR A 1 475 ? 11.443 5.632 -29.750 1.00 93.25 475 THR A CA 1
ATOM 3819 C C . THR A 1 475 ? 11.367 7.164 -29.790 1.00 93.25 475 THR A C 1
ATOM 3821 O O . THR A 1 475 ? 10.507 7.712 -30.470 1.00 93.25 475 THR A O 1
ATOM 3824 N N . PHE A 1 476 ? 12.303 7.859 -29.131 1.00 94.19 476 PHE A N 1
ATOM 3825 C CA . PHE A 1 476 ? 12.378 9.321 -29.158 1.00 94.19 476 PHE A CA 1
ATOM 3826 C C . PHE A 1 476 ? 12.608 9.845 -30.580 1.00 94.19 476 PHE A C 1
ATOM 3828 O O . PHE A 1 476 ? 11.808 10.631 -31.085 1.00 94.19 476 PHE A O 1
ATOM 3835 N N . ASP A 1 477 ? 13.663 9.379 -31.249 1.00 95.56 477 ASP A N 1
ATOM 3836 C CA . ASP A 1 477 ? 14.017 9.831 -32.595 1.00 95.56 477 ASP A CA 1
ATOM 3837 C C . ASP A 1 477 ? 12.932 9.469 -33.618 1.00 95.56 477 ASP A C 1
ATOM 3839 O O . ASP A 1 477 ? 12.531 10.295 -34.439 1.00 95.56 477 ASP A O 1
ATOM 3843 N N . VAL A 1 478 ? 12.392 8.248 -33.541 1.00 96.25 478 VAL A N 1
ATOM 3844 C CA . VAL A 1 478 ? 11.313 7.765 -34.414 1.00 96.25 478 VAL A CA 1
ATOM 3845 C C . VAL A 1 478 ? 10.038 8.589 -34.236 1.00 96.25 478 VAL A C 1
ATOM 3847 O O . VAL A 1 478 ? 9.396 8.908 -35.239 1.00 96.25 478 VAL A O 1
ATOM 3850 N N . ASP A 1 479 ? 9.680 8.991 -33.014 1.00 96.25 479 ASP A N 1
ATOM 3851 C CA . ASP A 1 479 ? 8.522 9.858 -32.765 1.00 96.25 479 ASP A CA 1
ATOM 3852 C C . ASP A 1 479 ? 8.704 11.242 -33.405 1.00 96.25 479 ASP A C 1
ATOM 3854 O O . ASP A 1 479 ? 7.776 11.766 -34.037 1.00 96.25 479 ASP A O 1
ATOM 3858 N N . PHE A 1 480 ? 9.905 11.824 -33.314 1.00 97.12 480 PHE A N 1
ATOM 3859 C CA . PHE A 1 480 ? 10.244 13.072 -34.007 1.00 97.12 480 PHE A CA 1
ATOM 3860 C C . PHE A 1 480 ? 10.154 12.926 -35.529 1.00 97.12 480 PHE A C 1
ATOM 3862 O O . PHE A 1 480 ? 9.542 13.771 -36.195 1.00 97.12 480 PHE A O 1
ATOM 3869 N N . MET A 1 481 ? 10.696 11.837 -36.078 1.00 97.19 481 MET A N 1
ATOM 3870 C CA . MET A 1 481 ? 10.649 11.551 -37.512 1.00 97.19 481 MET A CA 1
ATOM 3871 C C . MET A 1 481 ? 9.215 11.321 -38.003 1.00 97.19 481 MET A C 1
ATOM 3873 O O . MET A 1 481 ? 8.807 11.925 -38.991 1.00 97.19 481 MET A O 1
ATOM 3877 N N . ASN A 1 482 ? 8.408 10.517 -37.307 1.00 97.12 482 ASN A N 1
ATOM 3878 C CA . ASN A 1 482 ? 7.024 10.237 -37.696 1.00 97.12 482 ASN A CA 1
ATOM 3879 C C . ASN A 1 482 ? 6.131 11.474 -37.586 1.00 97.12 482 ASN A C 1
ATOM 3881 O O . ASN A 1 482 ? 5.346 11.736 -38.498 1.00 97.12 482 ASN A O 1
ATOM 3885 N N . THR A 1 483 ? 6.291 12.277 -36.530 1.00 96.75 483 THR A N 1
ATOM 3886 C CA . THR A 1 483 ? 5.542 13.535 -36.397 1.00 96.75 483 THR A CA 1
ATOM 3887 C C . THR A 1 483 ? 5.947 14.529 -37.489 1.00 96.75 483 THR A C 1
ATOM 3889 O O . THR A 1 483 ? 5.101 15.224 -38.053 1.00 96.75 483 THR A O 1
ATOM 3892 N N . GLY A 1 484 ? 7.235 14.601 -37.843 1.00 95.44 484 GLY A N 1
ATOM 3893 C CA . GLY A 1 484 ? 7.680 15.428 -38.964 1.00 95.44 484 GLY A CA 1
ATOM 3894 C C . GLY A 1 484 ? 7.218 14.902 -40.326 1.00 95.44 484 GLY A C 1
ATOM 3895 O O . GLY A 1 484 ? 6.786 15.703 -41.152 1.00 95.44 484 GLY A O 1
ATOM 3896 N N . TYR A 1 485 ? 7.193 13.584 -40.551 1.00 96.38 485 TYR A N 1
ATOM 3897 C CA . TYR A 1 485 ? 6.588 12.995 -41.749 1.00 96.38 485 TYR A CA 1
ATOM 3898 C C . TYR A 1 485 ? 5.107 13.356 -41.871 1.00 96.38 485 TYR A C 1
ATOM 3900 O O . TYR A 1 485 ? 4.678 13.788 -42.942 1.00 96.38 485 TYR A O 1
ATOM 3908 N N . GLU A 1 486 ? 4.342 13.271 -40.781 1.00 96.69 486 GLU A N 1
ATOM 3909 C CA . GLU A 1 486 ? 2.927 13.648 -40.769 1.00 96.69 486 GLU A CA 1
ATOM 3910 C C . GLU A 1 486 ? 2.726 15.125 -41.145 1.00 96.69 486 GLU A C 1
ATOM 3912 O O . GLU A 1 486 ? 1.886 15.432 -41.995 1.00 96.69 486 GLU A O 1
ATOM 3917 N N . ARG A 1 487 ? 3.553 16.041 -40.608 1.00 94.44 487 ARG A N 1
ATOM 3918 C CA . ARG A 1 487 ? 3.516 17.477 -40.962 1.00 94.44 487 ARG A CA 1
ATOM 3919 C C . ARG A 1 487 ? 3.658 17.727 -42.466 1.00 94.44 487 ARG A C 1
ATOM 3921 O O . ARG A 1 487 ? 3.072 18.682 -42.978 1.00 94.44 487 ARG A O 1
ATOM 3928 N N . HIS A 1 488 ? 4.401 16.870 -43.163 1.00 95.38 488 HIS A N 1
ATOM 3929 C CA . HIS A 1 488 ? 4.677 16.977 -44.599 1.00 95.38 488 HIS A CA 1
ATOM 3930 C C . HIS A 1 488 ? 3.850 16.004 -45.455 1.00 95.38 488 HIS A C 1
ATOM 3932 O O . HIS A 1 488 ? 4.141 15.823 -46.637 1.00 95.38 488 HIS A O 1
ATOM 3938 N N . ASN A 1 489 ? 2.791 15.402 -44.895 1.00 96.31 489 ASN A N 1
ATOM 3939 C CA . ASN A 1 489 ? 1.933 14.409 -45.562 1.00 96.31 489 ASN A CA 1
ATOM 3940 C C . ASN A 1 489 ? 2.720 13.216 -46.141 1.00 96.31 489 ASN A C 1
ATOM 3942 O O . ASN A 1 489 ? 2.411 12.708 -47.223 1.00 96.31 489 ASN A O 1
ATOM 3946 N N . MET A 1 490 ? 3.767 12.792 -45.439 1.00 95.06 490 MET A N 1
ATOM 3947 C CA . MET A 1 490 ? 4.563 11.615 -45.764 1.00 95.06 490 MET A CA 1
ATOM 3948 C C . MET A 1 490 ? 4.098 10.427 -44.921 1.00 95.06 490 MET A C 1
ATOM 3950 O O . MET A 1 490 ? 3.668 10.580 -43.781 1.00 95.06 490 MET A O 1
ATOM 3954 N N . GLU A 1 491 ? 4.198 9.222 -45.476 1.00 94.75 491 GLU A N 1
ATOM 3955 C CA . GLU A 1 491 ? 3.948 8.003 -44.705 1.00 94.75 491 GLU A CA 1
ATOM 3956 C C . GLU A 1 491 ? 5.020 7.828 -43.624 1.00 94.75 491 GLU A C 1
ATOM 3958 O O . GLU A 1 491 ? 6.216 7.964 -43.920 1.00 94.75 491 GLU A O 1
ATOM 3963 N N . MET A 1 492 ? 4.571 7.469 -42.418 1.00 95.62 492 MET A N 1
ATOM 3964 C CA . MET A 1 492 ? 5.406 7.082 -41.276 1.00 95.62 492 MET A CA 1
ATOM 3965 C C . MET A 1 492 ? 6.402 5.974 -41.644 1.00 95.62 492 MET A C 1
ATOM 3967 O O . MET A 1 492 ? 6.183 5.237 -42.610 1.00 95.62 492 MET A O 1
ATOM 3971 N N . ILE A 1 493 ? 7.464 5.826 -40.848 1.00 94.94 493 ILE A N 1
ATOM 3972 C CA . ILE A 1 493 ? 8.480 4.772 -41.006 1.00 94.94 493 ILE A CA 1
ATOM 3973 C C . ILE A 1 493 ? 7.796 3.403 -41.076 1.00 94.94 493 ILE A C 1
ATOM 3975 O O . ILE A 1 493 ? 7.089 3.008 -40.148 1.00 94.94 493 ILE A O 1
ATOM 3979 N N . GLN A 1 494 ? 8.004 2.691 -42.186 1.00 94.69 494 GLN A N 1
ATOM 3980 C CA . GLN A 1 494 ? 7.498 1.325 -42.401 1.00 94.69 494 GLN A CA 1
ATOM 3981 C C . GLN A 1 494 ? 8.618 0.286 -42.293 1.00 94.69 494 GLN A C 1
ATOM 3983 O O . GLN A 1 494 ? 8.363 -0.911 -42.165 1.00 94.69 494 GLN A O 1
ATOM 3988 N N . GLU A 1 495 ? 9.863 0.744 -42.366 1.00 95.75 495 GLU A N 1
ATOM 3989 C CA . GLU A 1 495 ? 11.059 -0.057 -42.212 1.00 95.75 495 GLU A CA 1
ATOM 3990 C C . GLU A 1 495 ? 11.087 -0.704 -40.813 1.00 95.75 495 GLU A C 1
ATOM 3992 O O . GLU A 1 495 ? 10.643 -0.082 -39.838 1.00 95.75 495 GLU A O 1
ATOM 3997 N N . PRO A 1 496 ? 11.590 -1.948 -40.699 1.00 97.38 496 PRO A N 1
ATOM 3998 C CA . PRO A 1 496 ? 11.810 -2.594 -39.409 1.00 97.38 496 PRO A CA 1
ATOM 3999 C C . PRO A 1 496 ? 12.835 -1.794 -38.609 1.00 97.38 496 PRO A C 1
ATOM 4001 O O . PRO A 1 496 ? 13.851 -1.365 -39.169 1.00 97.38 496 PRO A O 1
ATOM 4004 N N . TRP A 1 497 ? 12.594 -1.599 -37.314 1.00 97.44 497 TRP A N 1
ATOM 4005 C CA . TRP A 1 497 ? 13.513 -0.834 -36.480 1.00 97.44 497 TRP A CA 1
ATOM 4006 C C . TRP A 1 497 ? 13.669 -1.375 -35.064 1.00 97.44 497 TRP A C 1
ATOM 4008 O O . TRP A 1 497 ? 12.779 -2.032 -3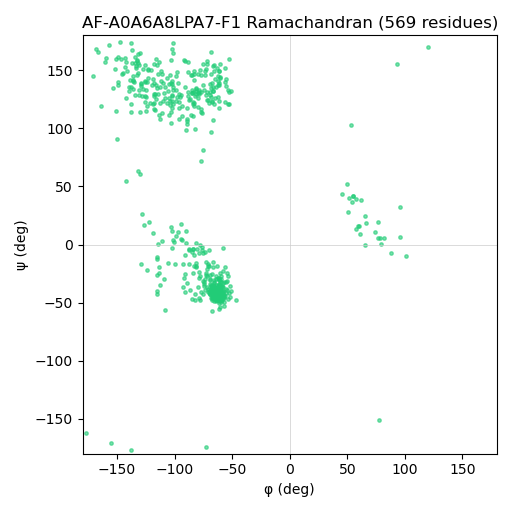4.528 1.00 97.44 497 TRP A O 1
ATOM 4018 N N . ILE A 1 498 ? 14.838 -1.119 -34.475 1.00 97.19 498 ILE A N 1
ATOM 4019 C CA . ILE A 1 498 ? 15.259 -1.662 -33.181 1.00 97.19 498 ILE A CA 1
ATOM 4020 C C . ILE A 1 498 ? 15.716 -0.537 -32.257 1.00 97.19 498 ILE A C 1
ATOM 4022 O O . ILE A 1 498 ? 16.544 0.298 -32.632 1.00 97.19 498 ILE A O 1
ATOM 4026 N N . ASP A 1 499 ? 15.246 -0.582 -31.012 1.00 96.31 499 ASP A N 1
ATOM 4027 C CA . ASP A 1 499 ? 15.771 0.248 -29.935 1.00 96.31 499 ASP A CA 1
ATOM 4028 C C . ASP A 1 499 ? 16.820 -0.523 -29.120 1.00 96.31 499 ASP A C 1
ATOM 4030 O O . ASP A 1 499 ? 16.552 -1.541 -28.472 1.00 96.31 499 ASP A O 1
ATOM 4034 N N . THR A 1 500 ? 18.055 -0.025 -29.135 1.00 95.69 500 THR A N 1
ATOM 4035 C CA . THR A 1 500 ? 19.159 -0.647 -28.395 1.00 95.69 500 THR A CA 1
ATOM 4036 C C . THR A 1 500 ? 19.032 -0.484 -26.882 1.00 95.69 500 THR A C 1
ATOM 4038 O O . THR A 1 500 ? 19.662 -1.242 -26.146 1.00 95.69 500 THR A O 1
ATOM 4041 N N . LEU A 1 501 ? 18.229 0.462 -26.380 1.00 94.38 501 LEU A N 1
ATOM 4042 C CA . LEU A 1 501 ? 18.030 0.662 -24.944 1.00 94.38 501 LEU A CA 1
ATOM 4043 C C . LEU A 1 501 ? 17.282 -0.512 -24.278 1.00 94.38 501 LEU A C 1
ATOM 4045 O O . LEU A 1 501 ? 17.848 -1.102 -23.350 1.00 94.38 501 LEU A O 1
ATOM 4049 N N . PRO A 1 502 ? 16.061 -0.896 -24.707 1.00 92.44 502 PRO A N 1
ATOM 4050 C CA . PRO A 1 502 ? 15.395 -2.088 -24.190 1.00 92.44 502 PRO A CA 1
ATOM 4051 C C . PRO A 1 502 ? 16.189 -3.362 -24.511 1.00 92.44 502 PRO A C 1
ATOM 4053 O O . PRO A 1 502 ? 16.301 -4.228 -23.644 1.00 92.44 502 PRO A O 1
ATOM 4056 N N . LEU A 1 503 ? 16.861 -3.446 -25.671 1.00 93.75 503 LEU A N 1
ATOM 4057 C CA . LEU A 1 503 ? 17.741 -4.582 -25.965 1.00 93.75 503 LEU A CA 1
ATOM 4058 C C . LEU A 1 503 ? 18.882 -4.706 -24.943 1.00 93.75 503 LEU A C 1
ATOM 4060 O O . LEU A 1 503 ? 19.200 -5.802 -24.489 1.00 93.75 503 LEU A O 1
ATOM 4064 N N . ALA A 1 504 ? 19.498 -3.591 -24.549 1.00 94.00 504 ALA A N 1
ATOM 4065 C CA . ALA A 1 504 ? 20.580 -3.598 -23.572 1.00 94.00 504 ALA A CA 1
ATOM 4066 C C . ALA A 1 504 ? 20.095 -4.007 -22.183 1.00 94.00 504 ALA A C 1
ATOM 4068 O O . ALA A 1 504 ? 20.805 -4.740 -21.496 1.00 94.00 504 ALA A O 1
ATOM 4069 N N . ARG A 1 505 ? 18.889 -3.585 -21.787 1.00 91.94 505 ARG A N 1
ATOM 4070 C CA . ARG A 1 505 ? 18.253 -4.033 -20.539 1.00 91.94 505 ARG A CA 1
ATOM 4071 C C . ARG A 1 505 ? 18.020 -5.538 -20.545 1.00 91.94 505 ARG A C 1
ATOM 4073 O O . ARG A 1 505 ? 18.342 -6.204 -19.568 1.00 91.94 505 ARG A O 1
ATOM 4080 N N . TYR A 1 506 ? 17.542 -6.070 -21.667 1.00 90.31 506 TYR A N 1
ATOM 4081 C CA . TYR A 1 506 ? 17.316 -7.500 -21.832 1.00 90.31 506 TYR A CA 1
ATOM 4082 C C . TYR A 1 506 ? 18.617 -8.322 -21.807 1.00 90.31 506 TYR A C 1
ATOM 4084 O O . TYR A 1 506 ? 18.696 -9.355 -21.139 1.00 90.31 506 TYR A O 1
ATOM 4092 N N . LEU A 1 507 ? 19.659 -7.872 -22.515 1.00 91.94 507 LEU A N 1
ATOM 4093 C CA . LEU A 1 507 ? 20.935 -8.590 -22.592 1.00 91.94 507 LEU A CA 1
ATOM 4094 C C . LEU A 1 507 ? 21.767 -8.468 -21.307 1.00 91.94 507 LEU A C 1
ATOM 4096 O O . LEU A 1 507 ? 22.484 -9.407 -20.955 1.00 91.94 507 LEU A O 1
ATOM 4100 N N . TYR A 1 508 ? 21.675 -7.337 -20.599 1.00 92.69 508 TYR A N 1
ATOM 4101 C CA . TYR A 1 508 ? 22.529 -7.013 -19.453 1.00 92.69 508 TYR A CA 1
ATOM 4102 C C . TYR A 1 508 ? 21.728 -6.548 -18.217 1.00 92.69 508 TYR A C 1
ATOM 4104 O O . TYR A 1 508 ? 21.964 -5.439 -17.724 1.00 92.69 508 TYR A O 1
ATOM 4112 N N . PRO A 1 509 ? 20.830 -7.381 -17.656 1.00 89.44 509 PRO A N 1
ATOM 4113 C CA . PRO A 1 509 ? 19.919 -6.979 -16.573 1.00 89.44 509 PRO A CA 1
ATOM 4114 C C . PRO A 1 509 ? 20.641 -6.499 -15.300 1.00 89.44 509 PRO A C 1
ATOM 4116 O O . PRO A 1 509 ? 20.147 -5.641 -14.578 1.00 89.44 509 PRO A O 1
ATOM 4119 N N . GLU A 1 510 ? 21.866 -6.972 -15.060 1.00 89.94 510 GLU A N 1
ATOM 4120 C CA . GLU A 1 510 ? 22.684 -6.603 -13.894 1.00 89.94 510 GLU A CA 1
ATOM 4121 C C . GLU A 1 510 ? 23.339 -5.205 -13.994 1.00 89.94 510 GLU A C 1
ATOM 4123 O O . GLU A 1 510 ? 24.031 -4.753 -13.072 1.00 89.94 510 GLU A O 1
ATOM 4128 N N . MET A 1 511 ? 23.199 -4.503 -15.125 1.00 91.75 511 MET A N 1
ATOM 4129 C CA . MET A 1 511 ? 23.797 -3.178 -15.306 1.00 91.75 511 MET A CA 1
ATOM 4130 C C . MET A 1 511 ? 22.985 -2.082 -14.608 1.00 91.75 511 MET A C 1
ATOM 4132 O O . MET A 1 511 ? 21.785 -1.937 -14.786 1.00 91.75 511 MET A O 1
ATOM 4136 N N . LYS A 1 512 ? 23.681 -1.212 -13.865 1.00 87.94 512 LYS A N 1
ATOM 4137 C CA . LYS A 1 512 ? 23.067 -0.085 -13.131 1.00 87.94 512 LYS A CA 1
ATOM 4138 C C . LYS A 1 512 ? 22.648 1.099 -14.011 1.00 87.94 512 LYS A C 1
ATOM 4140 O O . LYS A 1 512 ? 22.087 2.066 -13.505 1.00 87.94 512 LYS A O 1
ATOM 4145 N N . GLY A 1 513 ? 22.995 1.084 -15.293 1.00 91.44 513 GLY A N 1
ATOM 4146 C CA . GLY A 1 513 ? 22.724 2.183 -16.208 1.00 91.44 513 GLY A CA 1
ATOM 4147 C C . GLY A 1 513 ? 23.027 1.799 -17.648 1.00 91.44 513 GLY A C 1
ATOM 4148 O O . GLY A 1 513 ? 23.982 1.074 -17.914 1.00 91.44 513 GLY A O 1
ATOM 4149 N N . PHE A 1 514 ? 22.216 2.326 -18.560 1.00 94.19 514 PHE A N 1
ATOM 4150 C CA . PHE A 1 514 ? 22.202 1.933 -19.970 1.00 94.19 514 PHE A CA 1
ATOM 4151 C C . PHE A 1 514 ? 22.461 3.108 -20.912 1.00 94.19 514 PHE A C 1
ATOM 4153 O O . PHE A 1 514 ? 22.130 3.024 -22.080 1.00 94.19 514 PHE A O 1
ATOM 4160 N N . ARG A 1 515 ? 23.050 4.208 -20.422 1.00 92.94 515 ARG A N 1
ATOM 4161 C CA . ARG A 1 515 ? 23.450 5.332 -21.285 1.00 92.94 515 ARG A CA 1
ATOM 4162 C C . ARG A 1 515 ? 24.478 4.858 -22.313 1.00 92.94 515 ARG A C 1
ATOM 4164 O O . ARG A 1 515 ? 25.324 4.027 -21.970 1.00 92.94 515 ARG A O 1
ATOM 4171 N N . LEU A 1 516 ? 24.487 5.466 -23.498 1.00 91.00 516 LEU A N 1
ATOM 4172 C CA . LEU A 1 516 ? 25.407 5.132 -24.592 1.00 91.00 516 LEU A CA 1
ATOM 4173 C C . LEU A 1 516 ? 26.872 5.005 -24.133 1.00 91.00 516 LEU A C 1
ATOM 4175 O O . LEU A 1 516 ? 27.523 3.988 -24.363 1.00 91.00 516 LEU A O 1
ATOM 4179 N N . ASN A 1 517 ? 27.369 5.976 -23.359 1.00 90.19 517 ASN A N 1
ATOM 4180 C CA . ASN A 1 517 ? 28.730 5.956 -22.806 1.00 90.19 517 ASN A CA 1
ATOM 4181 C C . ASN A 1 517 ? 29.018 4.778 -21.856 1.00 90.19 517 ASN A C 1
ATOM 4183 O O . ASN A 1 517 ? 30.152 4.307 -21.750 1.00 90.19 517 ASN A O 1
ATOM 4187 N N . THR A 1 518 ? 27.995 4.299 -21.155 1.00 92.12 518 THR A N 1
ATOM 4188 C CA . THR A 1 518 ? 28.089 3.185 -20.211 1.00 92.12 518 THR A CA 1
ATOM 4189 C C . THR A 1 518 ? 28.141 1.864 -20.971 1.00 92.12 518 THR A C 1
ATOM 4191 O O . THR A 1 518 ? 28.962 1.005 -20.643 1.00 92.12 518 THR A O 1
ATOM 4194 N N . LEU A 1 519 ? 27.335 1.738 -22.029 1.00 93.94 519 LEU A N 1
ATOM 4195 C CA . LEU A 1 519 ? 27.338 0.588 -22.933 1.00 93.94 519 LEU A CA 1
ATOM 4196 C C . LEU A 1 519 ? 28.641 0.494 -23.731 1.00 93.94 519 LEU A C 1
ATOM 4198 O O . LEU A 1 519 ? 29.272 -0.563 -23.731 1.00 93.94 519 LEU A O 1
ATOM 4202 N N . ALA A 1 520 ? 29.115 1.606 -24.299 1.00 92.69 520 ALA A N 1
ATOM 4203 C CA . ALA A 1 520 ? 30.404 1.674 -24.987 1.00 92.69 520 ALA A CA 1
ATOM 4204 C C . ALA A 1 520 ? 31.542 1.157 -24.094 1.00 92.69 520 ALA A C 1
ATOM 4206 O O . ALA A 1 520 ? 32.325 0.293 -24.490 1.00 92.69 520 ALA A O 1
ATOM 4207 N N . LYS A 1 521 ? 31.587 1.614 -22.834 1.00 92.25 521 LYS A N 1
ATOM 4208 C CA . LYS A 1 521 ? 32.593 1.175 -21.860 1.00 92.25 521 LYS A CA 1
ATOM 4209 C C . LYS A 1 521 ? 32.474 -0.313 -21.522 1.00 92.25 521 LYS A C 1
ATOM 4211 O O . LYS A 1 521 ? 33.497 -0.984 -21.401 1.00 92.25 521 LYS A O 1
ATOM 4216 N N . LYS A 1 522 ? 31.251 -0.835 -21.362 1.00 92.12 522 LYS A N 1
ATOM 4217 C CA . LYS A 1 522 ? 30.993 -2.260 -21.080 1.00 92.12 522 LYS A CA 1
ATOM 4218 C C . LYS A 1 522 ? 31.467 -3.163 -22.219 1.00 92.12 522 LYS A C 1
ATOM 4220 O O . LYS A 1 522 ? 31.996 -4.240 -21.947 1.00 92.12 522 LYS A O 1
ATOM 4225 N N . LEU A 1 523 ? 31.263 -2.725 -23.457 1.00 92.31 523 LEU A N 1
ATOM 4226 C CA . LEU A 1 523 ? 31.566 -3.479 -24.676 1.00 92.31 523 LEU A CA 1
ATOM 4227 C C . LEU A 1 523 ? 32.951 -3.154 -25.254 1.00 92.31 523 LEU A C 1
ATOM 4229 O O . LEU A 1 523 ? 33.330 -3.692 -26.289 1.00 92.31 523 LEU A O 1
ATOM 4233 N N . ASN A 1 524 ? 33.734 -2.329 -24.550 1.00 91.56 524 ASN A N 1
ATOM 4234 C CA . ASN A 1 524 ? 35.085 -1.916 -24.928 1.00 91.56 524 ASN A CA 1
ATOM 4235 C C . ASN A 1 524 ? 35.155 -1.224 -26.306 1.00 91.56 524 ASN A C 1
ATOM 4237 O O . ASN A 1 524 ? 36.097 -1.423 -27.074 1.00 91.56 524 ASN A O 1
ATOM 4241 N N . ILE A 1 525 ? 34.150 -0.398 -26.598 1.00 90.06 525 ILE A N 1
ATOM 4242 C CA . ILE A 1 525 ? 34.038 0.416 -27.810 1.00 90.06 525 ILE A CA 1
ATOM 4243 C C . ILE A 1 525 ? 34.503 1.833 -27.481 1.00 90.06 525 ILE A C 1
ATOM 4245 O O . ILE A 1 525 ? 34.136 2.405 -26.450 1.00 90.06 525 ILE A O 1
ATOM 4249 N N . LYS A 1 526 ? 35.354 2.394 -28.341 1.00 82.69 526 LYS A N 1
ATOM 4250 C CA . LYS A 1 526 ? 35.844 3.764 -28.182 1.00 82.69 526 LYS A CA 1
ATOM 4251 C C . LYS A 1 526 ? 34.778 4.749 -28.651 1.00 82.69 526 LYS A C 1
ATOM 4253 O O . LYS A 1 526 ? 34.286 4.626 -29.763 1.00 82.69 526 LYS A O 1
ATOM 4258 N N . LEU A 1 527 ? 34.485 5.733 -27.810 1.00 74.06 527 LEU A N 1
ATOM 4259 C CA . LEU A 1 527 ? 33.760 6.944 -28.188 1.00 74.06 527 LEU A CA 1
ATOM 4260 C C . LEU A 1 527 ? 34.804 8.021 -28.491 1.00 74.06 527 LEU A C 1
ATOM 4262 O O . LEU A 1 527 ? 35.483 8.486 -27.572 1.00 74.06 527 LEU A O 1
ATOM 4266 N N . GLU A 1 528 ? 34.984 8.367 -29.763 1.00 61.94 528 GLU A N 1
ATOM 4267 C CA . GLU A 1 528 ? 35.825 9.495 -30.172 1.00 61.94 528 GLU A CA 1
ATOM 4268 C C . GLU A 1 528 ? 34.935 10.739 -30.344 1.00 61.94 528 GLU A C 1
ATOM 4270 O O . GLU A 1 528 ? 33.913 10.669 -31.004 1.00 61.94 528 GLU A O 1
ATOM 4275 N N . HIS A 1 529 ? 35.318 11.852 -29.700 1.00 56.25 529 HIS A N 1
ATOM 4276 C CA . HIS A 1 529 ? 34.653 13.170 -29.701 1.00 56.25 529 HIS A CA 1
ATOM 4277 C C . HIS A 1 529 ? 33.153 13.205 -29.333 1.00 56.25 529 HIS A C 1
ATOM 4279 O O . HIS A 1 529 ? 32.269 12.960 -30.140 1.00 56.25 529 HIS A O 1
ATOM 4285 N N . HIS A 1 530 ? 32.867 13.631 -28.098 1.00 51.66 530 HIS A N 1
ATOM 4286 C CA . HIS A 1 530 ? 31.507 13.923 -27.644 1.00 51.66 530 HIS A CA 1
ATOM 4287 C C . HIS A 1 530 ? 30.893 15.112 -28.411 1.00 51.66 530 HIS A C 1
ATOM 4289 O O . HIS A 1 530 ? 31.593 16.106 -28.629 1.00 51.66 530 HIS A O 1
ATOM 4295 N N . HIS A 1 531 ? 29.585 15.020 -28.705 1.00 60.72 531 HIS A N 1
ATOM 4296 C CA . HIS A 1 531 ? 28.667 16.098 -29.133 1.00 60.72 531 HIS A CA 1
ATOM 4297 C C . HIS A 1 531 ? 28.428 16.294 -30.645 1.00 60.72 531 HIS A C 1
ATOM 4299 O O . HIS A 1 531 ? 28.205 17.423 -31.075 1.00 60.72 531 HIS A O 1
ATOM 4305 N N . ARG A 1 532 ? 28.464 15.233 -31.463 1.00 73.44 532 ARG A N 1
ATOM 4306 C CA . ARG A 1 532 ? 27.871 15.261 -32.816 1.00 73.44 532 ARG A CA 1
ATOM 4307 C C . ARG A 1 532 ? 27.087 13.979 -33.061 1.00 73.44 532 ARG A C 1
ATOM 4309 O O . ARG A 1 532 ? 27.642 12.897 -32.854 1.00 73.44 532 ARG A O 1
ATOM 4316 N N . ALA A 1 533 ? 25.877 14.116 -33.601 1.00 77.56 533 ALA A N 1
ATOM 4317 C CA . ALA A 1 533 ? 24.966 13.002 -33.858 1.00 77.56 533 ALA A CA 1
ATOM 4318 C C . ALA A 1 533 ? 25.600 11.886 -34.718 1.00 77.56 533 ALA A C 1
ATOM 4320 O O . ALA A 1 533 ? 25.330 10.706 -34.516 1.00 77.56 533 ALA A O 1
ATOM 4321 N N . ILE A 1 534 ? 26.520 12.216 -35.639 1.00 86.50 534 ILE A N 1
ATOM 4322 C CA . ILE A 1 534 ? 27.185 11.205 -36.482 1.00 86.50 534 ILE A CA 1
ATOM 4323 C C . ILE A 1 534 ? 28.103 10.260 -35.692 1.00 86.50 534 ILE A C 1
ATOM 4325 O O . ILE A 1 534 ? 28.143 9.062 -35.978 1.00 86.50 534 ILE A O 1
ATOM 4329 N N . TYR A 1 535 ? 28.816 10.767 -34.680 1.00 87.31 535 TYR A N 1
ATOM 4330 C CA . TYR A 1 535 ? 29.693 9.939 -33.846 1.00 87.31 535 TYR A CA 1
ATOM 4331 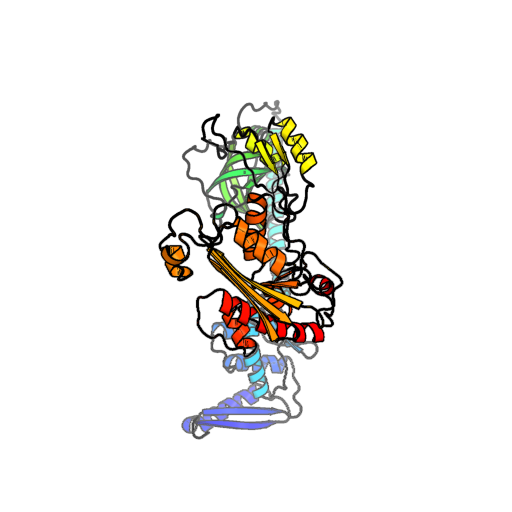C C . TYR A 1 535 ? 28.881 9.082 -32.876 1.00 87.31 535 TYR A C 1
ATOM 4333 O O . TYR A 1 535 ? 29.252 7.938 -32.607 1.00 87.31 535 TYR A O 1
ATOM 4341 N N . ASP A 1 536 ? 27.755 9.605 -32.390 1.00 87.56 536 ASP A N 1
ATOM 4342 C CA . ASP A 1 536 ? 26.842 8.857 -31.530 1.00 87.56 536 ASP A CA 1
ATOM 4343 C C . ASP A 1 536 ? 26.107 7.761 -32.323 1.00 87.56 536 ASP A C 1
ATOM 4345 O O . ASP A 1 536 ? 26.016 6.624 -31.846 1.00 87.56 536 ASP A O 1
ATOM 4349 N N . ALA A 1 537 ? 25.710 8.025 -33.573 1.00 92.31 537 ALA A N 1
ATOM 4350 C CA . ALA A 1 537 ? 25.195 7.015 -34.499 1.00 92.31 537 ALA A CA 1
ATOM 4351 C C . ALA A 1 537 ? 26.237 5.921 -34.807 1.00 92.31 537 ALA A C 1
ATOM 4353 O O . ALA A 1 537 ? 25.930 4.728 -34.740 1.00 92.31 537 ALA A O 1
ATOM 4354 N N . GLU A 1 538 ? 27.493 6.289 -35.081 1.00 93.56 538 GLU A N 1
ATOM 4355 C CA . GLU A 1 538 ? 28.572 5.322 -35.319 1.00 93.56 538 GLU A CA 1
ATOM 4356 C C . GLU A 1 538 ? 28.851 4.450 -34.083 1.00 93.56 538 GLU A C 1
ATOM 4358 O O . GLU A 1 538 ? 28.896 3.217 -34.169 1.00 93.56 538 GLU A O 1
ATOM 4363 N N . ALA A 1 539 ? 28.976 5.068 -32.906 1.00 92.75 539 ALA A N 1
ATOM 4364 C CA . ALA A 1 539 ? 29.184 4.349 -31.657 1.00 92.75 539 ALA A CA 1
ATOM 4365 C C . ALA A 1 539 ? 28.006 3.424 -31.325 1.00 92.75 539 ALA A C 1
ATOM 4367 O O . ALA A 1 539 ? 28.225 2.278 -30.920 1.00 92.75 539 ALA A O 1
ATOM 4368 N N . THR A 1 540 ? 26.771 3.887 -31.542 1.00 95.06 540 THR A N 1
ATOM 4369 C CA . THR A 1 540 ? 25.555 3.073 -31.408 1.00 95.06 540 THR A CA 1
ATOM 4370 C C . THR A 1 540 ? 25.601 1.874 -32.349 1.00 95.06 540 THR A C 1
ATOM 4372 O O . THR A 1 540 ? 25.287 0.764 -31.926 1.00 95.06 540 THR A O 1
ATOM 4375 N N . GLY A 1 541 ? 26.070 2.049 -33.586 1.00 95.50 541 GLY A N 1
ATOM 4376 C CA . GLY A 1 541 ? 26.217 0.966 -34.556 1.00 95.50 541 GLY A CA 1
ATOM 4377 C C . GLY A 1 541 ? 27.212 -0.104 -34.119 1.00 95.50 541 GLY A C 1
ATOM 4378 O O . GLY A 1 541 ? 26.906 -1.298 -34.177 1.00 95.50 541 GLY A O 1
ATOM 4379 N N . PHE A 1 542 ? 28.371 0.292 -33.589 1.00 95.50 542 PHE A N 1
ATOM 4380 C CA . PHE A 1 542 ? 29.328 -0.665 -33.028 1.00 95.50 542 PHE A CA 1
ATOM 4381 C C . PHE A 1 542 ? 28.801 -1.360 -31.768 1.00 95.50 542 PHE A C 1
ATOM 4383 O O . PHE A 1 542 ? 29.017 -2.564 -31.599 1.00 95.50 542 PHE A O 1
ATOM 4390 N N . ILE A 1 543 ? 28.102 -0.630 -30.892 1.00 96.00 543 ILE A N 1
ATOM 4391 C CA . ILE A 1 543 ? 27.472 -1.185 -29.684 1.00 96.00 543 ILE A CA 1
ATOM 4392 C C . ILE A 1 543 ? 26.441 -2.228 -30.083 1.00 96.00 543 ILE A C 1
ATOM 4394 O O . ILE A 1 543 ? 26.491 -3.359 -29.603 1.00 96.00 543 ILE A O 1
ATOM 4398 N N . TYR A 1 544 ? 25.557 -1.871 -31.007 1.00 96.56 544 TYR A N 1
ATOM 4399 C CA . TYR A 1 544 ? 24.535 -2.759 -31.520 1.00 96.56 544 TYR A CA 1
ATOM 4400 C C . TYR A 1 544 ? 25.137 -4.001 -32.182 1.00 96.56 544 TYR A C 1
ATOM 4402 O O . TYR A 1 544 ? 24.704 -5.114 -31.898 1.00 96.56 544 TYR A O 1
ATOM 4410 N N . TYR A 1 545 ? 26.190 -3.851 -32.988 1.00 95.19 545 TYR A N 1
ATOM 4411 C CA . TYR A 1 545 ? 26.867 -4.992 -33.604 1.00 95.19 545 TYR A CA 1
ATOM 4412 C C . TYR A 1 545 ? 27.467 -5.955 -32.566 1.00 95.19 545 TYR A C 1
ATOM 4414 O O . TYR A 1 545 ? 27.392 -7.173 -32.731 1.00 95.19 545 TYR A O 1
ATOM 4422 N N . ALA A 1 546 ? 28.019 -5.435 -31.465 1.00 95.06 546 ALA A N 1
ATOM 4423 C CA . ALA A 1 546 ? 28.458 -6.271 -30.350 1.00 95.06 546 ALA A CA 1
ATOM 4424 C C . ALA A 1 546 ? 27.271 -6.951 -29.641 1.00 95.06 546 ALA A C 1
ATOM 4426 O O . ALA A 1 546 ? 27.341 -8.137 -29.336 1.00 95.06 546 ALA A O 1
ATOM 4427 N N . MET A 1 547 ? 26.161 -6.236 -29.443 1.00 95.38 547 MET A N 1
ATOM 4428 C CA . MET A 1 547 ? 24.936 -6.774 -28.839 1.00 95.38 547 MET A CA 1
ATOM 4429 C C . MET A 1 547 ? 24.263 -7.852 -29.695 1.00 95.38 547 MET A C 1
ATOM 4431 O O . MET A 1 547 ? 23.697 -8.787 -29.141 1.00 95.38 547 MET A O 1
ATOM 4435 N N . LEU A 1 548 ? 24.351 -7.769 -31.026 1.00 94.75 548 LEU A N 1
ATOM 4436 C CA . LEU A 1 548 ? 23.856 -8.810 -31.932 1.00 94.75 548 LEU A CA 1
ATOM 4437 C C . LEU A 1 548 ? 24.545 -10.153 -31.698 1.00 94.75 548 LEU A C 1
ATOM 4439 O O . LEU A 1 548 ? 23.898 -11.194 -31.759 1.00 94.75 548 LEU A O 1
ATOM 4443 N N . LYS A 1 549 ? 25.845 -10.133 -31.393 1.00 92.94 549 LYS A N 1
ATOM 4444 C CA . LYS A 1 549 ? 26.584 -11.348 -31.050 1.00 92.94 549 LYS A CA 1
ATOM 4445 C C . LYS A 1 549 ? 26.057 -11.971 -29.754 1.00 92.94 549 LYS A C 1
ATOM 4447 O O . LYS A 1 549 ? 25.837 -13.176 -29.701 1.00 92.94 549 LYS A O 1
ATOM 4452 N N . ASP A 1 550 ? 25.810 -11.148 -28.740 1.00 94.25 550 ASP A N 1
ATOM 4453 C CA . ASP A 1 550 ? 25.271 -11.601 -27.454 1.00 94.25 550 ASP A CA 1
ATOM 4454 C C . ASP A 1 550 ? 23.802 -12.068 -27.587 1.00 94.25 550 ASP A C 1
ATOM 4456 O O . ASP A 1 550 ? 23.365 -12.991 -26.898 1.00 94.25 550 ASP A O 1
ATOM 4460 N N . ALA A 1 551 ? 23.037 -11.482 -28.514 1.00 93.50 551 ALA A N 1
ATOM 4461 C CA . ALA A 1 551 ? 21.687 -11.922 -28.867 1.00 93.50 551 ALA A CA 1
ATOM 4462 C C . ALA A 1 551 ? 21.686 -13.279 -29.605 1.00 93.50 551 ALA A C 1
ATOM 4464 O O . ALA A 1 551 ? 20.853 -14.138 -29.305 1.00 93.50 551 ALA A O 1
ATOM 4465 N N . GLU A 1 552 ? 22.654 -13.523 -30.498 1.00 93.75 552 GLU A N 1
ATOM 4466 C CA . GLU A 1 552 ? 22.838 -14.813 -31.184 1.00 93.75 552 GLU A CA 1
ATOM 4467 C C . GLU A 1 552 ? 23.110 -15.949 -30.175 1.00 93.75 552 GLU A C 1
ATOM 4469 O O . GLU A 1 552 ? 22.555 -17.044 -30.305 1.00 93.75 552 GLU A O 1
ATOM 4474 N N . GLU A 1 553 ? 23.879 -15.687 -29.107 1.00 92.62 553 GLU A N 1
ATOM 4475 C CA . GLU A 1 553 ? 24.097 -16.646 -28.007 1.00 92.62 553 GLU A CA 1
ATOM 4476 C C . GLU A 1 553 ? 22.786 -17.046 -27.302 1.00 92.62 553 GLU A C 1
ATOM 4478 O O . GLU A 1 553 ? 22.644 -18.185 -26.849 1.00 92.62 553 GLU A O 1
ATOM 4483 N N . LYS A 1 554 ? 21.796 -16.145 -27.279 1.00 90.56 554 LYS A N 1
ATOM 4484 C CA . LYS A 1 554 ? 20.440 -16.363 -26.748 1.00 90.56 554 LYS A CA 1
ATOM 4485 C C . LYS A 1 554 ? 19.438 -16.886 -27.790 1.00 90.56 554 LYS A C 1
ATOM 4487 O O . LYS A 1 554 ? 18.252 -16.945 -27.493 1.00 90.56 554 LYS A O 1
ATOM 4492 N N . GLN A 1 555 ? 19.898 -17.319 -28.968 1.00 92.56 555 GLN A N 1
ATOM 4493 C CA . GLN A 1 555 ? 19.063 -17.831 -30.072 1.00 92.56 555 GLN A CA 1
ATOM 4494 C C . GLN A 1 555 ? 18.120 -16.795 -30.708 1.00 92.56 555 GLN A C 1
ATOM 4496 O O . GLN A 1 555 ? 17.130 -17.170 -31.333 1.00 92.56 555 GLN A O 1
ATOM 4501 N N . ILE A 1 556 ? 18.445 -15.504 -30.609 1.00 94.06 556 ILE A N 1
ATOM 4502 C CA . ILE A 1 556 ? 17.741 -14.437 -31.327 1.00 94.06 556 ILE A CA 1
ATOM 4503 C C . ILE A 1 556 ? 18.433 -14.259 -32.683 1.00 94.06 556 ILE A C 1
ATOM 4505 O O . ILE A 1 556 ? 19.540 -13.725 -32.756 1.00 94.06 556 ILE A O 1
ATOM 4509 N N . LEU A 1 557 ? 17.813 -14.759 -33.757 1.00 94.75 557 LEU A N 1
ATOM 4510 C CA . LEU A 1 557 ? 18.428 -14.836 -35.093 1.00 94.75 557 LEU A CA 1
ATOM 4511 C C . LEU A 1 557 ? 17.721 -13.956 -36.127 1.00 94.75 557 LEU A C 1
ATOM 4513 O O . LEU A 1 557 ? 18.335 -13.529 -37.113 1.00 94.75 557 LEU A O 1
ATOM 4517 N N . TYR A 1 558 ? 16.438 -13.694 -35.909 1.00 96.50 558 TYR A N 1
ATOM 4518 C CA . TYR A 1 558 ? 15.589 -12.887 -36.769 1.00 96.50 558 TYR A CA 1
ATOM 4519 C C . TYR A 1 558 ? 15.080 -11.655 -36.024 1.00 96.50 558 TYR A C 1
ATOM 4521 O O . TYR A 1 558 ? 14.987 -11.632 -34.800 1.00 96.50 558 TYR A O 1
ATOM 4529 N N . HIS A 1 559 ? 14.748 -10.605 -36.767 1.00 95.38 559 HIS A N 1
ATOM 4530 C CA . HIS A 1 559 ? 14.250 -9.357 -36.188 1.00 95.38 559 HIS A CA 1
ATOM 4531 C C . HIS A 1 559 ? 12.963 -9.545 -35.358 1.00 95.38 559 HIS A C 1
ATOM 4533 O O . HIS A 1 559 ? 12.811 -8.923 -34.313 1.00 95.38 559 HIS A O 1
ATOM 4539 N N . ASP A 1 560 ? 12.065 -10.436 -35.775 1.00 94.12 560 ASP A N 1
ATOM 4540 C CA . ASP A 1 560 ? 10.844 -10.809 -35.049 1.00 94.12 560 ASP A CA 1
ATOM 4541 C C . ASP A 1 560 ? 11.087 -11.749 -33.846 1.00 94.12 560 ASP A C 1
ATOM 4543 O O . ASP A 1 560 ? 10.150 -12.076 -33.118 1.00 94.12 560 ASP A O 1
ATOM 4547 N N . ASP A 1 561 ? 12.328 -12.183 -33.588 1.00 93.88 561 ASP A N 1
ATOM 4548 C CA . ASP A 1 561 ? 12.661 -12.945 -32.377 1.00 93.88 561 ASP A CA 1
ATOM 4549 C C . ASP A 1 561 ? 12.796 -12.047 -31.138 1.00 93.88 561 ASP A C 1
ATOM 4551 O O . ASP A 1 561 ? 12.539 -12.507 -30.027 1.00 93.88 561 ASP A O 1
ATOM 4555 N N . PHE A 1 562 ? 13.163 -10.770 -31.304 1.00 90.56 562 PHE A N 1
ATOM 4556 C CA . PHE A 1 562 ? 13.449 -9.869 -30.181 1.00 90.56 562 PHE A CA 1
ATOM 4557 C C . PHE A 1 562 ? 12.276 -9.718 -29.205 1.00 90.56 562 PHE A C 1
ATOM 4559 O O . PHE A 1 562 ? 12.484 -9.720 -27.993 1.00 90.56 562 PHE A O 1
ATOM 4566 N N . ASN A 1 563 ? 11.043 -9.642 -29.709 1.00 89.56 563 ASN A N 1
ATOM 4567 C CA . ASN A 1 563 ? 9.870 -9.435 -28.861 1.00 89.56 563 ASN A CA 1
ATOM 4568 C C . ASN A 1 563 ? 9.252 -10.721 -28.310 1.00 89.56 563 ASN A C 1
ATOM 4570 O O . ASN A 1 563 ? 8.357 -10.655 -27.472 1.00 89.56 563 ASN A O 1
ATOM 4574 N N . LYS A 1 564 ? 9.753 -11.899 -28.705 1.00 85.75 564 LYS A N 1
ATOM 4575 C CA . LYS A 1 564 ? 9.315 -13.179 -28.117 1.00 85.75 564 LYS A CA 1
ATOM 4576 C C . LYS A 1 564 ? 9.726 -13.321 -26.650 1.00 85.75 564 LYS A C 1
ATOM 4578 O O . LYS A 1 564 ? 9.190 -14.182 -25.963 1.00 85.75 564 LYS A O 1
ATOM 4583 N N . HIS A 1 565 ? 10.655 -12.480 -26.201 1.00 70.75 565 HIS A N 1
ATOM 4584 C CA . HIS A 1 565 ? 11.268 -12.519 -24.876 1.00 70.75 565 HIS A CA 1
ATOM 4585 C C . HIS A 1 565 ? 11.026 -11.240 -24.051 1.00 70.75 565 HIS A C 1
ATOM 4587 O O . HIS A 1 565 ? 11.655 -11.042 -23.009 1.00 70.75 565 HIS A O 1
ATOM 4593 N N . VAL A 1 566 ? 10.141 -10.347 -24.510 1.00 70.31 566 VAL A N 1
ATOM 4594 C CA . VAL A 1 566 ? 9.765 -9.129 -23.770 1.00 70.31 566 VAL A CA 1
ATOM 4595 C C . VAL A 1 566 ? 8.966 -9.524 -22.521 1.00 70.31 566 VAL A C 1
ATOM 4597 O O . VAL A 1 566 ? 8.110 -10.403 -22.581 1.00 70.31 566 VAL A O 1
ATOM 4600 N N . GLY A 1 567 ? 9.297 -8.916 -21.376 1.00 62.28 567 GLY A N 1
ATOM 4601 C CA . GLY A 1 567 ? 8.671 -9.190 -20.075 1.00 62.28 567 GLY A CA 1
ATOM 4602 C C . GLY A 1 567 ? 9.293 -10.336 -19.259 1.00 62.28 567 GLY A C 1
ATOM 4603 O O . GLY A 1 567 ? 8.960 -10.491 -18.089 1.00 62.28 567 GLY A O 1
ATOM 4604 N N . GLU A 1 568 ? 10.240 -11.115 -19.805 1.00 64.62 568 GLU A N 1
ATOM 4605 C CA . GLU A 1 568 ? 10.849 -12.257 -19.085 1.00 64.62 568 GLU A CA 1
ATOM 4606 C C . GLU A 1 568 ? 11.714 -11.854 -17.869 1.00 64.62 568 GLU A C 1
ATOM 4608 O O . GLU A 1 568 ? 11.962 -12.689 -17.001 1.00 64.62 568 GLU A O 1
ATOM 4613 N N . ASN A 1 569 ? 12.164 -10.594 -17.787 1.00 54.09 569 ASN A N 1
ATOM 4614 C CA . ASN A 1 569 ? 13.081 -10.108 -16.743 1.00 54.09 569 ASN A CA 1
ATOM 4615 C C . ASN A 1 569 ? 12.471 -9.061 -15.787 1.00 54.09 569 ASN A C 1
ATOM 4617 O O . ASN A 1 569 ? 13.182 -8.591 -14.901 1.00 54.09 569 ASN A O 1
ATOM 4621 N N . ASP A 1 570 ? 11.197 -8.688 -15.957 1.00 48.88 570 ASP A N 1
ATOM 4622 C CA . ASP A 1 570 ? 10.526 -7.639 -15.162 1.00 48.88 570 ASP A CA 1
ATOM 4623 C C . ASP A 1 570 ? 9.590 -8.208 -14.064 1.00 48.88 570 ASP A C 1
ATOM 4625 O O . ASP A 1 570 ? 8.812 -7.465 -13.462 1.00 48.88 570 ASP A O 1
ATOM 4629 N N . ALA A 1 571 ? 9.671 -9.521 -13.788 1.00 34.53 571 ALA A N 1
ATOM 4630 C CA . ALA A 1 571 ? 8.827 -10.259 -12.834 1.00 34.53 571 ALA A CA 1
ATOM 4631 C C . ALA A 1 571 ? 9.504 -10.578 -11.489 1.00 34.53 571 ALA A C 1
ATOM 4633 O O . ALA A 1 571 ? 10.695 -10.976 -11.487 1.00 34.53 571 ALA A O 1
#

Foldseek 3Di:
DVVQQEDEAEEEDAEQDDLVVVVVVVVVVCVVCVVPGGYHYFYAHDDYDDAQNSQQSCQLVLLVPLPQPDPVLSVQSVPFGWGDDPNATETEHQDPVSQVSCVPGNFVSSQVSCNRSHDDRHGYHYDYPPPVVVVVVVVVVVVVVVVVVVVVVVVVVVLVVVVVVVVPDDDDDDADDDWQKDADDDDPPPDADAPLPPDDWFQKGKHKFAFQDWDWDQDPSRKIKIWTWTHPPNDIAIEIEIDPDSVVVSSSVVDDHGWMKIFMATWDQDPVVRDTHGHGNIMTTDDDDDDEQPDDLVDDDEAAEDEAPVLDPPHDHALLVVLQVCLRRNNQEYEYAHEVDQVNVVVNVVSCVVSVHHYDYHYDYDDDDLFDFFKDLFDFAFPQQFKEKQKDFQWLDQDLQPIATFKIWIFIDHNLDTPDIDIFGAQPVDARDPVSCVQQVDHNVNRPPTDHLVVSLVVVLVVCPRHEYEYAVVVRVLSNSQSSCVVVVHDRDSHMYGHVQSLCCVLPVVDPDRPLVSLCVVLVHDQDDPRHRHSSSSSRSNSVSSSVVSVVVVVNGGSNSRRVCGNVNVD

Sequence (571 aa):
HVESKVWNFHLQIEDILPYEVFYQFYQQLQLAFKDIAKVDITLHTKNPIITNQKLGDYWKWVVFNSGIQSSFIQELSRSKVPYLDNNRVILLAENEIVKRFLVDQALGPLESTYHKIGFPKFSVNTLVDETKAQEIIENIREQKAKSDAELAQKAVEAIRKQSEQREKSKAEIPSVDGPVQLGKKISPDQEITQMINITEEERSVTVQGYVFNKEVRELRSGRKLLILEVTDYTSSFVVKKFSRTEEDEAMFDAINSGVWIKVRGSVQEDNYMRDLVINAYDLNEIKHESRKDMAPENEKRVELHLHSNMSMMDATNSITEYVSKAAEWGHKAIAITDHGTLQAFPEAHAAGQKNNVKILYGVEANIVDDGVPIAYNEQHKNLRDATYVIFDTETTGLSAQYDKVIELAAVKMEKGNVIDTFEEFIDPGHPLSQTTINLTSITDDMVRGSKSEEEVFRLFKEFCKDCIIVGHNATFDVDFMNTGYERHNMEMIQEPWIDTLPLARYLYPEMKGFRLNTLAKKLNIKLEHHHRAIYDAEATGFIYYAMLKDAEEKQILYHDDFNKHVGENDA

Secondary structure (DSSP, 8-state):
-TTT-EEEEEEEESSPPPHHHHHHHHHHHHHHHTTT-EEEEEEEESS----HHHHHHHHHHHHHHS----HHHHHHHHSS--EEETTEEEEEESSHHHHHHHHHHTHHHHHHHHHHBTPPP-PEEEEE--HHHHHHHHHHHHHHHHHHHHHHHHHHHHHHHHHHHHTT---PPPPP-SS-EESSPPPTTSPPPPGGG--S-EEEEEEEEEEEEEEEEE-TTS-EEEEEEEE-SS-EEEEEEE-SSHHHHHHHHH--TT-EEEEEEEEEEETTTTEEEEEEEEEEEE--------S-GGG---B-----TTSTTT--S-HHHHHHHHHHTT-SEEEE--BT--TTHHHHHHHHHHHT-EEEE--B---------SEES----BSSS-EEEEEEEEESSS-TTT--EEEEEEEEEETTEEEEEEEEEB--SSPPPHHHHHHH---HHHHTTSB-HHHHHHHHHHHTTTSEEEESSHHHHHHHHHHHHHHTTPPPP-S-EEEHHHHHHHH-TT-S---HHHHHHHTT----SSS-HHHHHHHHHHHHHHHHHHHHHTT--BGGGGGGGTTTT--

Mean predicted aligned error: 18.73 Å

InterPro domains:
  IPR003141 Polymerase/histidinol phosphatase, N-terminal [SM00481] (302-369)
  IPR004365 OB-fold nucleic acid binding domain, AA-tRNA synthetase-type [PF01336] (205-283)
  IPR006054 DNA polymerase III epsilon subunit, exonuclease domain [TIGR00573] (381-559)
  IPR006308 DNA polymerase III, alpha subunit, PolC-type, Gram-positive bacteria [MF_00356] (1-571)
  IPR012337 Ribonuclease H-like superfamily [SSF53098] (387-564)
  IPR012340 Nucleic acid-binding, OB-fold [G3DSA:2.40.50.140] (186-287)
  IPR012340 Nucleic acid-binding, OB-fold [SSF50249] (202-286)
  IPR013520 Ribonuclease H-like domain [PF00929] (389-540)
  IPR013520 Ribonuclease H-like domain [SM00479] (387-553)
  IPR016195 Polymerase/histidinol phosphatase-like [SSF89550] (300-380)
  IPR024754 DNA polymerase III PolC-like, N-terminal domain II [PF11490] (57-171)
  IPR028112 DNA polymerase III PolC-type, N-terminal domain I [PF14480] (1-42)
  IPR036397 Ribonuclease H superfamily [G3DSA:3.30.420.10] (376-525)

Nearest PDB structures (foldseek):
  3f2d-assembly1_A  TM=9.821E-01  e=3.895E-22  Geobacillus kaustophilus
  3f2b-assembly1_A  TM=9.789E-01  e=6.904E-22  Geobacillus kaustophilus
  8h2f-assembly1_A  TM=9.004E-01  e=1.170E-13  Streptococcus thermophilus DGCC 7710
  2p1j-assembly1_A  TM=8.286E-01  e=1.538E-12  Thermotoga maritima MSB8
  1z9f-assembly1_A  TM=7.716E-01  e=8.673E-04  Thermotoga maritima

Radius of gyration: 45.77 Å; Cα contacts (8 Å, |Δi|>4): 953; chains: 1; bounding box: 102×75×107 Å